Protein AF-D7FZ37-F1 (afdb_monomer)

pLDDT: mean 70.3, std 19.52, range [25.53, 95.44]

Foldseek 3Di:
DVVLVVLLVLLLVLLVVQLVVCVVPDDPDQPQFFLADVQFWDQDPVSCVVNVFDDDPPDPPTTGRDCVRQVPPRGQHFHDDNQADPDDPCQLNDQSNPPVDGRSNLLVVLLCCLVVLLCVLPQLLVVVLVPDPDVVRSVVVVVVVVVSCVSSVVSVVSLVSVLCSDANRRHSNWDWDAFQQQLAPLFTFGTWTDHDPCSSLCCLCPVGDVVSSVSNVSNVVSVVVVVVVSVLLSVLLCCLVVCQLPVDVVSVVDDPVRSVVSSVVSSVVSVVVVVVVPVPDPPPVQVVSLSSLLSLLQPSLLVVCVPPVVVQFALLLSNQLNVQLNVLLVCCVPVFDAQAGSVGRPGPNPTGTGGHFDAPDDPVDPDPPCRRDPSVVSPHDHDRHPPSVSSVVSNVVSNVSRRVLSVVCVVVVHHPPPPDDVVVRPPPDDPDPDDDPPCVVVPPPPPPPPDDPDDDD

Solvent-accessible surface area (backbone atoms only — not comparable to full-atom values): 25352 Å² total; per-residue (Å²): 111,72,67,60,53,52,44,33,55,52,13,51,50,27,44,50,52,41,48,52,48,52,65,72,68,48,65,89,64,68,80,72,76,47,68,15,43,92,59,27,45,45,40,45,72,67,60,19,61,74,63,62,35,38,76,35,91,87,43,92,93,42,28,16,43,33,54,93,83,30,65,91,82,48,68,34,76,13,51,53,45,74,52,50,63,102,71,56,90,56,37,83,78,29,55,56,60,40,40,84,44,84,47,37,33,58,39,54,52,42,43,49,48,33,58,59,55,10,53,72,65,37,58,50,60,52,51,54,47,70,70,35,95,39,73,67,57,30,52,53,49,49,55,52,47,52,54,50,49,52,55,51,49,54,47,50,51,52,53,49,53,51,29,39,60,54,40,24,47,61,4,91,65,30,46,67,44,69,80,32,67,24,70,71,74,79,39,41,9,47,28,23,52,53,82,56,93,53,38,63,59,48,40,32,66,70,76,36,61,65,68,47,18,52,35,33,52,54,16,51,52,31,45,52,53,57,50,52,54,39,53,49,49,39,54,16,45,42,50,23,64,58,39,43,27,66,70,39,92,74,21,76,74,58,48,70,70,57,42,51,49,44,25,62,58,42,38,55,60,54,51,52,53,49,52,53,54,59,73,74,49,87,64,59,71,57,56,53,51,55,54,28,32,36,38,28,13,11,44,42,50,42,56,52,34,65,72,79,34,58,92,66,50,37,61,66,9,38,50,44,8,29,51,55,3,27,49,45,30,60,47,40,66,74,70,45,53,63,53,45,46,71,88,50,66,82,22,88,60,69,32,57,34,39,66,36,81,60,43,93,42,66,86,91,52,98,65,61,68,71,55,31,32,52,70,89,74,61,88,74,73,75,88,57,61,48,65,52,54,41,67,55,50,14,33,52,46,9,44,52,45,16,50,53,44,14,49,50,28,62,76,67,75,43,77,84,67,78,90,54,64,67,76,77,60,45,83,90,64,84,82,62,96,83,62,73,87,66,66,79,83,52,78,83,77,68,80,76,84,78,76,77,90,72,82,91,127

Nearest PDB structures (foldseek):
  9bfj-assembly1_A  TM=6.818E-01  e=1.717E-05  Homo sapiens

Organism: Ectocarpus siliculosus (NCBI:txid2880)

Sequence (457 aa):
MVHNKLGASLGLLGLLTTSAWMLSNRSPDHPSPSIGFPGYLYPDDATCEAYEGVPAVYTEGACMYNEDVWGAGGVDNGAYPFGDKDVFNDGMMDIDAYNPFPNAILFNWATIFVLGFGNLAALDFQARCMAAKSPKIATMGNFIAAGLTFIVGITFSFMGGYTRLNYGPDSQFASFTVDTCSKFLDLPTCAAWEPDATAFLKLTTTQLPTFLGCWVLIGICAASMSTSDGAILAISTVLSHNIARKAIPGGDRFSDVKLLTIVRVSIIPVTLIACIVASTYNETGYLLIVAFDIVLAGCIAPLFAAIYFKKSVTPGGALAAVLFGSILRAILEFALPKDGLLAIPHGEFNFDYGPGEVGPLPTFIDAPASDHWDPDTCDMPRMEDWTGLDSLLSPVTSVVVMFLWSFIERKMDRTLWTCLPAHWLDPGYTLNKTSTLDVSKTSTIADDAHVAAVPLS

Radius of gyration: 28.64 Å; Cα contacts (8 Å, |Δi|>4): 581; chains: 1; bounding box: 71×67×78 Å

Mean predicted aligned error: 14.28 Å

Secondary structure (DSSP, 8-state):
-HHHHHHHHHHHHHHHHHHHHHHHSS-SSPPPPP-B-TTPBPSSHHHHHHTTPEEPSSSTT-EE--HHHHTTT--B---PPTT--S--TTGGG-TTTTTTSTTHHHHHHHHHHHHHHHGGG-HHHHHHHHTSSSHHHHHHHHHHHHHHHHHHHHHHHHHHHHHHHHHSTTSTT-EEEEEEEETTTTEEEEEEEE--TTHHHHIIIIIS-HHHHHHHHHHHHHHHHHHHHHHHHHHHHHIIIIIITTTSTTGGG--HHHHHHHHHHHHHHHHHHHHHHHHH-S-HHHHHHHHHHHHHHHHHHHHHHHHH-TTT--HHHHHHHHHHHHHHHHHHHHHS--SSBTTB--STTS-EES---BSSS-TTS---HHHHB-GGG---------TTHHHHHHHHHHHHHHHHHHHHHHHHTS-S--SS-HHHHS-SS---TT-S--GGGGTTTSSSSSS--PPP-

InterPro domains:
  IPR001734 Sodium/solute symporter [PF00474] (114-325)
  IPR001734 Sodium/solute symporter [PS50283] (128-339)
  IPR038377 Sodium/glucose symporter superfamily [G3DSA:1.20.1730.10] (71-425)
  IPR050277 Sodium:Solute Symporter [PTHR48086] (85-411)

Structure (mmCIF, N/CA/C/O backbone):
data_AF-D7FZ37-F1
#
_entry.id   AF-D7FZ37-F1
#
loop_
_atom_site.group_PDB
_atom_site.id
_atom_site.type_symbol
_atom_site.label_atom_id
_atom_site.label_alt_id
_atom_site.label_comp_id
_atom_site.label_asym_id
_atom_site.label_entity_id
_atom_site.label_seq_id
_atom_site.pdbx_PDB_ins_code
_atom_site.Cartn_x
_atom_site.Cartn_y
_atom_site.Cartn_z
_atom_site.occupancy
_atom_site.B_iso_or_equiv
_atom_site.auth_seq_id
_atom_site.auth_comp_id
_atom_site.auth_asym_id
_atom_site.auth_atom_id
_atom_site.pdbx_PDB_model_num
ATOM 1 N N . MET A 1 1 ? -4.549 22.591 10.368 1.00 37.06 1 MET A N 1
ATOM 2 C CA . MET A 1 1 ? -5.309 21.683 9.472 1.00 37.06 1 MET A CA 1
ATOM 3 C C . MET A 1 1 ? -5.749 22.339 8.157 1.00 37.06 1 MET A C 1
ATOM 5 O O . MET A 1 1 ? -5.620 21.693 7.131 1.00 37.06 1 MET A O 1
ATOM 9 N N . VAL A 1 2 ? -6.239 23.592 8.138 1.00 34.66 2 VAL A N 1
ATOM 10 C CA . VAL A 1 2 ? -6.654 24.275 6.884 1.00 34.66 2 VAL A CA 1
ATOM 11 C C . VAL A 1 2 ? -5.473 24.551 5.935 1.00 34.66 2 VAL A C 1
ATOM 13 O O . VAL A 1 2 ? -5.608 24.334 4.737 1.00 34.66 2 VAL A O 1
ATOM 16 N N . HIS A 1 3 ? -4.301 24.931 6.458 1.00 40.34 3 HIS A N 1
ATOM 17 C CA . HIS A 1 3 ? -3.091 25.145 5.645 1.00 40.34 3 HIS A CA 1
ATOM 18 C C . HIS A 1 3 ? -2.596 23.872 4.927 1.00 40.34 3 HIS A C 1
ATOM 20 O O . HIS A 1 3 ? -2.381 23.916 3.720 1.00 40.34 3 HIS A O 1
ATOM 26 N N . ASN A 1 4 ? -2.520 22.721 5.611 1.00 51.44 4 ASN A N 1
ATOM 27 C CA . ASN A 1 4 ? -2.083 21.462 4.976 1.00 51.44 4 ASN A CA 1
ATOM 28 C C . ASN A 1 4 ? -3.055 20.978 3.888 1.00 51.44 4 ASN A C 1
ATOM 30 O O . ASN A 1 4 ? -2.627 20.409 2.889 1.00 51.44 4 ASN A O 1
ATOM 34 N N . LYS A 1 5 ? -4.361 21.247 4.038 1.00 57.50 5 LYS A N 1
ATOM 35 C CA . LYS A 1 5 ? -5.362 20.884 3.023 1.00 57.50 5 LYS A CA 1
ATOM 36 C C . LYS A 1 5 ? -5.225 21.715 1.749 1.00 57.50 5 LYS A C 1
ATOM 38 O O . LYS A 1 5 ? -5.369 21.161 0.670 1.00 57.50 5 LYS A O 1
ATOM 43 N N . LEU A 1 6 ? -4.909 23.007 1.864 1.00 61.53 6 LEU A N 1
ATOM 44 C CA . LEU A 1 6 ? -4.639 23.849 0.697 1.00 61.53 6 LEU A CA 1
ATOM 45 C C . LEU A 1 6 ? -3.375 23.385 -0.043 1.00 61.53 6 LEU A C 1
ATOM 47 O O . LEU A 1 6 ? -3.396 23.292 -1.265 1.00 61.53 6 LEU A O 1
ATOM 51 N N . GLY A 1 7 ? -2.316 23.030 0.694 1.00 63.72 7 GLY A N 1
ATOM 52 C CA . GLY A 1 7 ? -1.081 22.486 0.119 1.00 63.72 7 GLY A CA 1
ATOM 53 C C . GLY A 1 7 ? -1.304 21.193 -0.668 1.00 63.72 7 GLY A C 1
ATOM 54 O O . GLY A 1 7 ? -0.832 21.081 -1.794 1.00 63.72 7 GLY A O 1
ATOM 55 N N . ALA A 1 8 ? -2.095 20.257 -0.134 1.00 66.44 8 ALA A N 1
ATOM 56 C CA . ALA A 1 8 ? -2.438 19.018 -0.836 1.00 66.44 8 ALA A CA 1
ATOM 57 C C . ALA A 1 8 ? -3.275 19.267 -2.106 1.00 66.44 8 ALA A C 1
ATOM 59 O O . ALA A 1 8 ? -2.996 18.686 -3.153 1.00 66.44 8 ALA A O 1
ATOM 60 N N . SER A 1 9 ? -4.259 20.173 -2.050 1.00 71.38 9 SER A N 1
ATOM 61 C CA . SER A 1 9 ? -5.060 20.554 -3.223 1.00 71.38 9 SER A CA 1
ATOM 62 C C . SER A 1 9 ? -4.218 21.221 -4.314 1.00 71.38 9 SER A C 1
ATOM 64 O O . SER A 1 9 ? -4.398 20.942 -5.496 1.00 71.38 9 SER A O 1
ATOM 66 N N . LEU A 1 10 ? -3.288 22.098 -3.923 1.00 79.62 10 LEU A N 1
ATOM 67 C CA . LEU A 1 10 ? -2.350 22.737 -4.846 1.00 79.62 10 LEU A CA 1
ATOM 68 C C . LEU A 1 10 ? -1.355 21.725 -5.423 1.00 79.62 10 LEU A C 1
ATOM 70 O O . LEU A 1 10 ? -1.022 21.824 -6.598 1.00 79.62 10 LEU A O 1
ATOM 74 N N . GLY A 1 11 ? -0.923 20.740 -4.634 1.00 81.69 11 GLY A N 1
ATOM 75 C CA . GLY A 1 11 ? -0.101 19.624 -5.103 1.00 81.69 11 GLY A CA 1
ATOM 76 C C . GLY A 1 11 ? -0.811 18.779 -6.160 1.00 81.69 11 GLY A C 1
ATOM 77 O O . GLY A 1 11 ? -0.232 18.499 -7.205 1.00 81.69 11 GLY A O 1
ATOM 78 N N . LEU A 1 12 ? -2.089 18.452 -5.942 1.00 80.94 12 LEU A N 1
ATOM 79 C CA . LEU A 1 12 ? -2.916 17.742 -6.925 1.00 80.94 12 LEU A CA 1
ATOM 80 C C . LEU A 1 12 ? -3.046 18.524 -8.236 1.00 80.94 12 LEU A C 1
ATOM 82 O O . LEU A 1 12 ? -2.919 17.949 -9.313 1.00 80.94 12 LEU A O 1
ATOM 86 N N . LEU A 1 13 ? -3.267 19.838 -8.158 1.00 86.44 13 LEU A N 1
ATOM 87 C CA . LEU A 1 13 ? -3.296 20.682 -9.352 1.00 86.44 13 LEU A CA 1
ATOM 88 C C . LEU A 1 13 ? -1.956 20.658 -10.092 1.00 86.44 13 LEU A C 1
ATOM 90 O O . LEU A 1 13 ? -1.964 20.553 -11.311 1.00 86.44 13 LEU A O 1
ATOM 94 N N . GLY A 1 14 ? -0.830 20.695 -9.376 1.00 85.31 14 GLY A N 1
ATOM 95 C CA . GLY A 1 14 ? 0.504 20.579 -9.971 1.00 85.31 14 GLY A CA 1
ATOM 96 C C . GLY A 1 14 ? 0.739 19.247 -10.674 1.00 85.31 14 GLY A C 1
ATOM 97 O O . GLY A 1 14 ? 1.294 19.209 -11.768 1.00 85.31 14 GLY A O 1
ATOM 98 N N . LEU A 1 15 ? 0.261 18.155 -10.084 1.00 83.94 15 LEU A N 1
ATOM 99 C CA . LEU A 1 15 ? 0.326 16.823 -10.680 1.00 83.94 15 LEU A CA 1
ATOM 100 C C . LEU A 1 15 ? -0.495 16.741 -11.979 1.00 83.94 15 LEU A C 1
ATOM 102 O O . LEU A 1 15 ? -0.019 16.238 -12.997 1.00 83.94 15 LEU A O 1
ATOM 106 N N . LEU A 1 16 ? -1.719 17.275 -11.950 1.00 87.00 16 LEU A N 1
ATOM 107 C CA . LEU A 1 16 ? -2.630 17.283 -13.095 1.00 87.00 16 LEU A CA 1
ATOM 108 C C . LEU A 1 16 ? -2.120 18.163 -14.231 1.00 87.00 16 LEU A C 1
ATOM 110 O O . LEU A 1 16 ? -2.147 17.743 -15.385 1.00 87.00 16 LEU A O 1
ATOM 114 N N . THR A 1 17 ? -1.643 19.369 -13.920 1.00 88.12 17 THR A N 1
ATOM 115 C CA . THR A 1 17 ? -1.084 20.278 -14.929 1.00 88.12 17 THR A CA 1
ATOM 116 C C . THR A 1 17 ? 0.169 19.694 -15.553 1.00 88.12 17 THR A C 1
ATOM 118 O O . THR A 1 17 ? 0.319 19.755 -16.769 1.00 88.12 17 THR A O 1
ATOM 121 N N . THR A 1 18 ? 1.030 19.076 -14.746 1.00 86.81 18 THR A N 1
ATOM 122 C CA . THR A 1 18 ? 2.240 18.419 -15.236 1.00 86.81 18 THR A CA 1
ATOM 123 C C . THR A 1 18 ? 1.900 17.241 -16.135 1.00 86.81 18 THR A C 1
ATOM 125 O O . THR A 1 18 ? 2.427 17.153 -17.235 1.00 86.81 18 THR A O 1
ATOM 128 N N . SER A 1 19 ? 0.964 16.383 -15.734 1.00 83.81 19 SER A N 1
ATOM 129 C CA . SER A 1 19 ? 0.569 15.234 -16.555 1.00 83.81 19 SER A CA 1
ATOM 130 C C . SER A 1 19 ? -0.120 15.659 -17.848 1.00 83.81 19 SER A C 1
ATOM 132 O O . SER A 1 19 ? 0.162 15.104 -18.904 1.00 83.81 19 SER A O 1
ATOM 134 N N . ALA A 1 20 ? -0.971 16.688 -17.802 1.00 85.38 20 ALA A N 1
ATOM 135 C CA . ALA A 1 20 ? -1.568 17.266 -19.002 1.00 85.38 20 ALA A CA 1
ATOM 136 C C . ALA A 1 20 ? -0.507 17.868 -19.936 1.00 85.38 20 ALA A C 1
ATOM 138 O O . ALA A 1 20 ? -0.582 17.666 -21.144 1.00 85.38 20 ALA A O 1
ATOM 139 N N . TRP A 1 21 ? 0.495 18.558 -19.380 1.00 87.06 21 TRP A N 1
ATOM 140 C CA . TRP A 1 21 ? 1.626 19.092 -20.139 1.00 87.06 21 TRP A CA 1
ATOM 141 C C . TRP A 1 21 ? 2.460 17.974 -20.776 1.00 87.06 21 TRP A C 1
ATOM 143 O O . TRP A 1 21 ? 2.804 18.058 -21.950 1.00 87.06 21 TRP A O 1
ATOM 153 N N . MET A 1 22 ? 2.736 16.898 -20.036 1.00 80.81 22 MET A N 1
ATOM 154 C CA . MET A 1 22 ? 3.457 15.730 -20.551 1.00 80.81 22 MET A CA 1
ATOM 155 C C . MET A 1 22 ? 2.685 15.061 -21.689 1.00 80.81 22 MET A C 1
ATOM 157 O O . MET A 1 22 ? 3.278 14.700 -22.697 1.00 80.81 22 MET A O 1
ATOM 161 N N . LEU A 1 23 ? 1.360 14.938 -21.558 1.00 77.38 23 LEU A N 1
ATOM 162 C CA . LEU A 1 23 ? 0.499 14.384 -22.604 1.00 77.38 23 LEU A CA 1
ATOM 163 C C . LEU A 1 23 ? 0.433 15.287 -23.843 1.00 77.38 23 LEU A C 1
ATOM 165 O O . LEU A 1 23 ? 0.421 14.772 -24.955 1.00 77.38 23 LEU A O 1
ATOM 169 N N . SER A 1 24 ? 0.405 16.615 -23.676 1.00 81.06 24 SER A N 1
ATOM 170 C CA . SER A 1 24 ? 0.354 17.555 -24.806 1.00 81.06 24 SER A CA 1
ATOM 171 C C . SER A 1 24 ? 1.687 17.716 -25.526 1.00 81.06 24 SER A C 1
ATOM 173 O O . SER A 1 24 ? 1.701 18.026 -26.714 1.00 81.06 24 SER A O 1
ATOM 175 N N . ASN A 1 25 ? 2.796 17.544 -24.806 1.00 76.62 25 ASN A N 1
ATOM 176 C CA . ASN A 1 25 ? 4.151 17.698 -25.331 1.00 76.62 25 ASN A CA 1
ATOM 177 C C . ASN A 1 25 ? 4.815 16.359 -25.665 1.00 76.62 25 ASN A C 1
ATOM 179 O O . ASN A 1 25 ? 6.000 16.334 -25.996 1.00 76.62 25 ASN A O 1
ATOM 183 N N . ARG A 1 26 ? 4.067 15.254 -25.596 1.00 64.88 26 ARG A N 1
ATOM 184 C CA . ARG A 1 26 ? 4.540 13.958 -26.070 1.00 64.88 26 ARG A CA 1
ATOM 185 C C . ARG A 1 26 ? 4.740 14.050 -27.582 1.00 64.88 26 ARG A C 1
ATOM 187 O O . ARG A 1 26 ? 3.821 14.445 -28.299 1.00 64.88 26 ARG A O 1
ATOM 194 N N . SER A 1 27 ? 5.930 13.685 -28.061 1.00 54.59 27 SER A N 1
ATOM 195 C CA . SER A 1 27 ? 6.103 13.378 -29.481 1.00 54.59 27 SER A CA 1
ATOM 196 C C . SER A 1 27 ? 5.068 12.304 -29.851 1.00 54.59 27 SER A C 1
ATOM 198 O O . SER A 1 27 ? 4.973 11.313 -29.125 1.00 54.59 27 SER A O 1
ATOM 200 N N . PRO A 1 28 ? 4.239 12.494 -30.893 1.00 49.75 28 PRO A N 1
ATOM 201 C CA . PRO A 1 28 ? 3.289 11.469 -31.330 1.00 49.75 28 PRO A CA 1
ATOM 202 C C . PRO A 1 28 ? 3.996 10.187 -31.785 1.00 49.75 28 PRO A C 1
ATOM 204 O O . PRO A 1 28 ? 3.383 9.123 -31.776 1.00 49.75 28 PRO A O 1
ATOM 207 N N . ASP A 1 29 ? 5.285 10.285 -32.106 1.00 43.09 29 ASP A N 1
ATOM 208 C CA . ASP A 1 29 ? 6.153 9.137 -32.287 1.00 43.09 29 ASP A CA 1
ATOM 209 C C . ASP A 1 29 ? 6.574 8.640 -30.903 1.00 43.09 29 ASP A C 1
ATOM 211 O O . ASP A 1 29 ? 7.251 9.343 -30.141 1.00 43.09 29 ASP A O 1
ATOM 215 N N . HIS A 1 30 ? 6.141 7.426 -30.567 1.00 49.34 30 HIS A N 1
ATOM 216 C CA . HIS A 1 30 ? 6.789 6.647 -29.523 1.00 49.34 30 HIS A CA 1
ATOM 217 C C . HIS A 1 30 ? 8.300 6.666 -29.811 1.00 49.34 30 HIS A C 1
ATOM 219 O O . HIS A 1 30 ? 8.661 6.580 -30.989 1.00 49.34 30 HIS A O 1
ATOM 225 N N . PRO A 1 31 ? 9.185 6.847 -28.807 1.00 51.38 31 PRO A N 1
ATOM 226 C CA . PRO A 1 31 ? 10.599 6.597 -29.054 1.00 51.38 31 PRO A CA 1
ATOM 227 C C . PRO A 1 31 ? 10.681 5.211 -29.683 1.00 51.38 31 PRO A C 1
ATOM 229 O O . PRO A 1 31 ? 10.068 4.276 -29.167 1.00 51.38 31 PRO A O 1
ATOM 232 N N . SER A 1 32 ? 11.304 5.131 -30.859 1.00 54.97 32 SER A N 1
ATOM 233 C CA . SER A 1 32 ? 11.412 3.866 -31.569 1.00 54.97 32 SER A CA 1
ATOM 234 C C . SER A 1 32 ? 12.020 2.840 -30.607 1.00 54.97 32 SER A C 1
ATOM 236 O O . SER A 1 32 ? 12.867 3.238 -29.796 1.00 54.97 32 SER A O 1
ATOM 238 N N . PRO A 1 33 ? 11.586 1.566 -30.639 1.00 56.91 33 PRO A N 1
ATOM 239 C CA . PRO A 1 33 ? 12.137 0.560 -29.740 1.00 56.91 33 PRO A CA 1
ATOM 240 C C . PRO A 1 33 ? 13.662 0.579 -29.830 1.00 56.91 33 PRO A C 1
ATOM 242 O O . PRO A 1 33 ? 14.186 0.894 -30.888 1.00 56.91 33 PRO A O 1
ATOM 245 N N . SER A 1 34 ? 14.384 0.306 -28.752 1.00 60.72 34 SER A N 1
ATOM 246 C CA . SER A 1 34 ? 15.843 0.280 -28.789 1.00 60.72 34 SER A CA 1
ATOM 247 C C . SER A 1 34 ? 16.349 -0.507 -30.004 1.00 60.72 34 SER A C 1
ATOM 249 O O . SER A 1 34 ? 15.933 -1.648 -30.224 1.00 60.72 34 SER A O 1
ATOM 251 N N . ILE A 1 35 ? 17.228 0.116 -30.790 1.00 68.25 35 ILE A N 1
ATOM 252 C CA . ILE A 1 35 ? 18.001 -0.552 -31.840 1.00 68.25 35 ILE A CA 1
ATOM 253 C C . ILE A 1 35 ? 18.740 -1.747 -31.222 1.00 68.25 35 ILE A C 1
ATOM 255 O O . ILE A 1 35 ? 18.753 -2.824 -31.816 1.00 68.25 35 ILE A O 1
ATOM 259 N N . GLY A 1 36 ? 19.256 -1.577 -30.001 1.00 64.44 36 GLY A N 1
ATOM 260 C CA . GLY A 1 36 ? 19.892 -2.595 -29.178 1.00 64.44 36 GLY A CA 1
ATOM 261 C C . GLY A 1 36 ? 21.415 -2.538 -29.252 1.00 64.44 36 GLY A C 1
ATOM 262 O O . GLY A 1 36 ? 22.020 -1.559 -29.697 1.00 64.44 36 GLY A O 1
ATOM 263 N N . PHE A 1 37 ? 22.050 -3.616 -28.806 1.00 65.19 37 PHE A N 1
ATOM 264 C CA . PHE A 1 37 ? 23.503 -3.775 -28.785 1.00 65.19 37 PHE A CA 1
ATOM 265 C C . PHE A 1 37 ? 23.909 -5.161 -29.316 1.00 65.19 37 PHE A C 1
ATOM 267 O O . PHE A 1 37 ? 23.057 -6.047 -29.405 1.00 65.19 37 PHE A O 1
ATOM 274 N N . PRO A 1 38 ? 25.188 -5.374 -29.683 1.00 63.66 38 PRO A N 1
ATOM 275 C CA . PRO A 1 38 ? 25.710 -6.685 -30.072 1.00 63.66 38 PRO A CA 1
ATOM 276 C C . PRO A 1 38 ? 25.242 -7.809 -29.138 1.00 63.66 38 PRO A C 1
ATOM 278 O O . PRO A 1 38 ? 25.444 -7.738 -27.927 1.00 63.66 38 PRO A O 1
ATOM 281 N N . GLY A 1 39 ? 24.576 -8.822 -29.695 1.00 58.75 39 GLY A N 1
ATOM 282 C CA . GLY A 1 39 ? 23.997 -9.928 -28.928 1.00 58.75 39 GLY A CA 1
ATOM 283 C C . GLY A 1 39 ? 22.621 -9.667 -28.302 1.00 58.75 39 GLY A C 1
ATOM 284 O O . GLY A 1 39 ? 22.141 -10.520 -27.573 1.00 58.75 39 GLY A O 1
ATOM 285 N N . TYR A 1 40 ? 21.945 -8.547 -28.560 1.00 60.41 40 TYR A N 1
ATOM 286 C CA . TYR A 1 40 ? 20.590 -8.284 -28.054 1.00 60.41 40 TYR A CA 1
ATOM 287 C C . TYR A 1 40 ? 19.508 -9.088 -28.807 1.00 60.41 40 TYR A C 1
ATOM 289 O O . TYR A 1 40 ? 19.554 -9.184 -30.032 1.00 60.41 40 TYR A O 1
ATOM 297 N N . LEU A 1 41 ? 18.518 -9.644 -28.094 1.00 62.31 41 LEU A N 1
ATOM 298 C CA . LEU A 1 41 ? 17.339 -10.312 -28.673 1.00 62.31 41 LEU A CA 1
ATOM 299 C C . LEU A 1 41 ? 16.156 -9.348 -28.735 1.00 62.31 41 LEU A C 1
ATOM 301 O O . LEU A 1 41 ? 15.784 -8.766 -27.719 1.00 62.31 41 LEU A O 1
ATOM 305 N N . TYR A 1 42 ? 15.517 -9.240 -29.896 1.00 61.81 42 TYR A N 1
ATOM 306 C CA . TYR A 1 42 ? 14.301 -8.452 -30.047 1.00 61.81 42 TYR A CA 1
ATOM 307 C C . TYR A 1 42 ? 13.105 -9.128 -29.347 1.00 61.81 42 TYR A C 1
ATOM 309 O O . TYR A 1 42 ? 12.975 -10.356 -29.393 1.00 61.81 42 TYR A O 1
ATOM 317 N N . PRO A 1 43 ? 12.219 -8.344 -28.704 1.00 53.81 43 PRO A N 1
ATOM 318 C CA . PRO A 1 43 ? 11.126 -8.863 -27.876 1.00 53.81 43 PRO A CA 1
ATOM 319 C C . PRO A 1 43 ? 9.945 -9.402 -28.692 1.00 53.81 43 PRO A C 1
ATOM 321 O O . PRO A 1 43 ? 9.144 -10.182 -28.172 1.00 53.81 43 PRO A O 1
ATOM 324 N N . ASP A 1 44 ? 9.822 -8.979 -29.950 1.00 60.91 44 ASP A N 1
ATOM 325 C CA . ASP A 1 44 ? 8.738 -9.337 -30.854 1.00 60.91 44 ASP A CA 1
ATOM 326 C C . ASP A 1 44 ? 9.166 -9.236 -32.330 1.00 60.91 44 ASP A C 1
ATOM 328 O O . ASP A 1 44 ? 10.134 -8.553 -32.685 1.00 60.91 44 ASP A O 1
ATOM 332 N N . ASP A 1 45 ? 8.408 -9.906 -33.199 1.00 69.44 45 ASP A N 1
ATOM 333 C CA . ASP A 1 45 ? 8.678 -9.967 -34.638 1.00 69.44 45 ASP A CA 1
ATOM 334 C C . ASP A 1 45 ? 8.583 -8.597 -35.331 1.00 69.44 45 ASP A C 1
ATOM 336 O O . ASP A 1 45 ? 9.291 -8.360 -36.309 1.00 69.44 45 ASP A O 1
ATOM 340 N N . ALA A 1 46 ? 7.743 -7.676 -34.841 1.00 70.06 46 ALA A N 1
ATOM 341 C CA . ALA A 1 46 ? 7.595 -6.357 -35.452 1.00 70.06 46 ALA A CA 1
ATOM 342 C C . ALA A 1 46 ? 8.816 -5.473 -35.166 1.00 70.06 46 ALA A C 1
ATOM 344 O O . ALA A 1 46 ? 9.273 -4.762 -36.061 1.00 70.06 46 ALA A O 1
ATOM 345 N N . THR A 1 47 ? 9.388 -5.557 -33.962 1.00 68.12 47 THR A N 1
ATOM 346 C CA . THR A 1 47 ? 10.655 -4.883 -33.635 1.00 68.12 47 THR A CA 1
ATOM 347 C C . THR A 1 47 ? 11.827 -5.484 -34.417 1.00 68.12 47 THR A C 1
ATOM 349 O O . THR A 1 47 ? 12.656 -4.746 -34.950 1.00 68.12 47 THR A O 1
ATOM 352 N N . CYS A 1 48 ? 11.862 -6.812 -34.560 1.00 72.81 48 CYS A N 1
ATOM 353 C CA . CYS A 1 48 ? 12.836 -7.497 -35.413 1.00 72.81 48 CYS A CA 1
ATOM 354 C C . CYS A 1 48 ? 12.773 -7.013 -36.871 1.00 72.81 48 CYS A C 1
ATOM 356 O O . CYS A 1 48 ? 13.803 -6.690 -37.461 1.00 72.81 48 CYS A O 1
ATOM 358 N N . GLU A 1 49 ? 11.575 -6.920 -37.452 1.00 80.94 49 GLU A N 1
ATOM 359 C CA . GLU A 1 49 ? 11.398 -6.444 -38.827 1.00 80.94 49 GLU A CA 1
ATOM 360 C C . GLU A 1 49 ? 11.769 -4.958 -38.967 1.00 80.94 49 GLU A C 1
ATOM 362 O O . GLU A 1 49 ? 12.403 -4.573 -39.949 1.00 80.94 49 GLU A O 1
ATOM 367 N N . ALA A 1 50 ? 11.439 -4.131 -37.969 1.00 78.75 50 ALA A N 1
ATOM 368 C CA . ALA A 1 50 ? 11.739 -2.699 -37.971 1.00 78.75 50 ALA A CA 1
ATOM 369 C C . ALA A 1 50 ? 13.246 -2.385 -37.997 1.00 78.75 50 ALA A C 1
ATOM 371 O O . ALA A 1 50 ? 13.639 -1.383 -38.598 1.00 78.75 50 ALA A O 1
ATOM 372 N N . TYR A 1 51 ? 14.076 -3.231 -37.378 1.00 77.38 51 TYR A N 1
ATOM 373 C CA . TYR A 1 51 ? 15.531 -3.047 -37.295 1.00 77.38 51 TYR A CA 1
ATOM 374 C C . TYR A 1 51 ? 16.347 -3.995 -38.171 1.00 77.38 51 TYR A C 1
ATOM 376 O O . TYR A 1 51 ? 17.569 -4.049 -38.030 1.00 77.38 51 TYR A O 1
ATOM 384 N N . GLU A 1 52 ? 15.697 -4.698 -39.103 1.00 83.75 52 GLU A N 1
ATOM 385 C CA . GLU A 1 52 ? 16.337 -5.692 -39.975 1.00 83.75 52 GLU A CA 1
ATOM 386 C C . GLU A 1 52 ? 17.107 -6.757 -39.174 1.00 83.75 52 GLU A C 1
ATOM 388 O O . GLU A 1 52 ? 18.209 -7.165 -39.548 1.00 83.75 52 GLU A O 1
ATOM 393 N N . GLY A 1 53 ? 16.540 -7.190 -38.046 1.00 76.31 53 GLY A N 1
ATOM 394 C CA . GLY A 1 53 ? 17.142 -8.179 -37.165 1.00 76.31 53 GLY A CA 1
ATOM 395 C C . GLY A 1 53 ? 17.381 -9.520 -37.862 1.00 76.31 53 GLY A C 1
ATOM 396 O O . GLY A 1 53 ? 16.671 -9.914 -38.791 1.00 76.31 53 GLY A O 1
ATOM 397 N N . VAL A 1 54 ? 18.408 -10.234 -37.411 1.00 80.94 54 VAL A N 1
ATOM 398 C CA . VAL A 1 54 ? 18.781 -11.546 -37.956 1.00 80.94 54 VAL A CA 1
ATOM 399 C C . VAL A 1 54 ? 18.254 -12.664 -37.057 1.00 80.94 54 VAL A C 1
ATOM 401 O O . VAL A 1 54 ? 18.117 -12.456 -35.853 1.00 80.94 54 VAL A O 1
ATOM 404 N N . PRO A 1 55 ? 17.940 -13.859 -37.589 1.00 75.69 55 PRO A N 1
ATOM 405 C CA . PRO A 1 55 ? 17.500 -14.979 -36.763 1.00 75.69 55 PRO A CA 1
ATOM 406 C C . PRO A 1 55 ? 18.478 -15.255 -35.620 1.00 75.69 55 PRO A C 1
ATOM 408 O O . PRO A 1 55 ? 19.693 -15.296 -35.825 1.00 75.69 55 PRO A O 1
ATOM 411 N N . ALA A 1 56 ? 17.943 -15.450 -34.417 1.00 64.12 56 ALA A N 1
ATOM 412 C CA . ALA A 1 56 ? 18.752 -15.740 -33.252 1.00 64.12 56 ALA A CA 1
ATOM 413 C C . ALA A 1 56 ? 19.463 -17.094 -33.411 1.00 64.12 56 ALA A C 1
ATOM 415 O O . ALA A 1 56 ? 18.853 -18.092 -33.786 1.00 64.12 56 ALA A O 1
ATOM 416 N N . VAL A 1 57 ? 20.757 -17.136 -33.091 1.00 56.75 57 VAL A N 1
ATOM 417 C CA . VAL A 1 57 ? 21.604 -18.331 -33.221 1.00 56.75 57 VAL A CA 1
ATOM 418 C C . VAL A 1 57 ? 21.280 -19.353 -32.125 1.00 56.75 57 VAL A C 1
ATOM 420 O O . VAL A 1 57 ? 21.340 -20.554 -32.371 1.00 56.75 57 VAL A O 1
ATOM 423 N N . TYR A 1 58 ? 20.889 -18.884 -30.934 1.00 50.66 58 TYR A N 1
ATOM 424 C CA . TYR A 1 58 ? 20.738 -19.720 -29.735 1.00 50.66 58 TYR A CA 1
ATOM 425 C C . TYR A 1 58 ? 19.289 -19.912 -29.259 1.00 50.66 58 TYR A C 1
ATOM 427 O O . TYR A 1 58 ? 19.037 -20.786 -28.433 1.00 50.66 58 TYR A O 1
ATOM 435 N N . THR A 1 59 ? 18.331 -19.148 -29.795 1.00 51.16 59 THR A N 1
ATOM 436 C CA . THR A 1 59 ? 16.919 -19.194 -29.378 1.00 51.16 59 THR A CA 1
ATOM 437 C C . THR A 1 59 ? 16.032 -19.426 -30.596 1.00 51.16 59 THR A C 1
ATOM 439 O O . THR A 1 59 ? 15.846 -18.536 -31.425 1.00 51.16 59 THR A O 1
ATOM 442 N N . GLU A 1 60 ? 15.487 -20.637 -30.722 1.00 54.69 60 GLU A N 1
ATOM 443 C CA . GLU A 1 60 ? 14.667 -21.025 -31.873 1.00 54.69 60 GLU A CA 1
ATOM 444 C C . GLU A 1 60 ? 13.396 -20.162 -31.956 1.00 54.69 60 GLU A C 1
ATOM 446 O O . GLU A 1 60 ? 12.603 -20.103 -31.017 1.00 54.69 60 GLU A O 1
ATOM 451 N N . GLY A 1 61 ? 13.210 -19.476 -33.088 1.00 62.19 61 GLY A N 1
ATOM 452 C CA . GLY A 1 61 ? 12.066 -18.589 -33.323 1.00 62.19 61 GLY A CA 1
ATOM 453 C C . GLY A 1 61 ? 12.228 -17.156 -32.809 1.00 62.19 61 GLY A C 1
ATOM 454 O O . GLY A 1 61 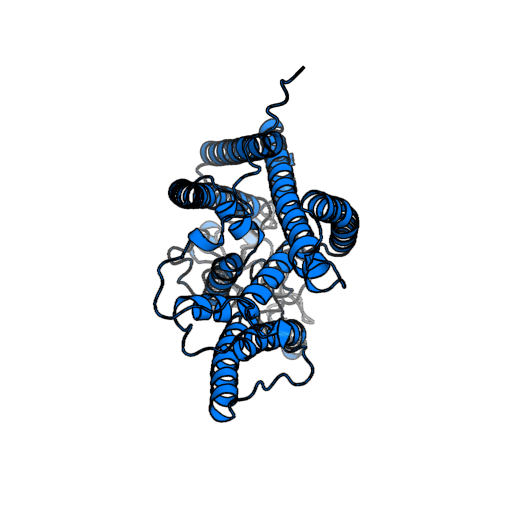? 11.292 -16.379 -32.958 1.00 62.19 61 GLY A O 1
ATOM 455 N N . ALA A 1 62 ? 13.382 -16.789 -32.244 1.00 62.25 62 ALA A N 1
ATOM 456 C CA . ALA A 1 62 ? 13.684 -15.409 -31.868 1.00 62.25 62 ALA A CA 1
ATOM 457 C C . ALA A 1 62 ? 14.574 -14.714 -32.911 1.00 62.25 62 ALA A C 1
ATOM 459 O O . ALA A 1 62 ? 15.175 -15.347 -33.783 1.00 62.25 62 ALA A O 1
ATOM 460 N N . CYS A 1 63 ? 14.675 -13.396 -32.800 1.00 68.94 63 CYS A N 1
ATOM 461 C CA . CYS A 1 63 ? 15.446 -12.539 -33.689 1.00 68.94 63 CYS A CA 1
ATOM 462 C C . CYS A 1 63 ? 16.386 -11.649 -32.870 1.00 68.94 63 CYS A C 1
ATOM 464 O O . CYS A 1 63 ? 16.044 -11.271 -31.753 1.00 68.94 63 CYS A O 1
ATOM 466 N N . MET A 1 64 ? 17.570 -11.340 -33.392 1.00 70.06 64 MET A N 1
ATOM 467 C CA . MET A 1 64 ? 18.632 -10.617 -32.694 1.00 70.06 64 MET A CA 1
ATOM 468 C C . MET A 1 64 ? 19.126 -9.385 -33.465 1.00 70.06 64 MET A C 1
ATOM 470 O O . MET A 1 64 ? 18.886 -9.246 -34.668 1.00 70.06 64 MET A O 1
ATOM 474 N N . TYR A 1 65 ? 19.858 -8.523 -32.759 1.00 70.44 65 TYR A N 1
ATOM 475 C CA . TYR A 1 65 ? 20.528 -7.336 -33.281 1.00 70.44 65 TYR A CA 1
ATOM 476 C C . TYR A 1 65 ? 21.394 -7.644 -34.506 1.00 70.44 65 TYR A C 1
ATOM 478 O O . TYR A 1 65 ? 22.200 -8.575 -34.507 1.00 70.44 65 TYR A O 1
ATOM 486 N N . ASN A 1 66 ? 21.245 -6.828 -35.549 1.00 79.00 66 ASN A N 1
ATOM 487 C CA . ASN A 1 66 ? 21.997 -6.975 -36.787 1.00 79.00 66 ASN A CA 1
ATOM 488 C C . ASN A 1 66 ? 23.290 -6.141 -36.752 1.00 79.00 66 ASN A C 1
ATOM 490 O O . ASN A 1 66 ? 23.292 -4.940 -37.041 1.00 79.00 66 ASN A O 1
ATOM 494 N N . GLU A 1 67 ? 24.402 -6.798 -36.417 1.00 74.31 67 GLU A N 1
ATOM 495 C CA . GLU A 1 67 ? 25.726 -6.166 -36.351 1.00 74.31 67 GLU A CA 1
ATOM 496 C C . GLU A 1 67 ? 26.215 -5.628 -37.701 1.00 74.31 67 GLU A C 1
ATOM 498 O O . GLU A 1 67 ? 26.872 -4.585 -37.736 1.00 74.31 67 GLU A O 1
ATOM 503 N N . ASP A 1 68 ? 25.855 -6.275 -38.812 1.00 76.25 68 ASP A N 1
ATOM 504 C CA . ASP A 1 68 ? 26.279 -5.865 -40.155 1.00 76.25 68 ASP A CA 1
ATOM 505 C C . ASP A 1 68 ? 25.633 -4.537 -40.585 1.00 76.25 68 ASP A C 1
ATOM 507 O O . ASP A 1 68 ? 26.235 -3.758 -41.331 1.00 76.25 68 ASP A O 1
ATOM 511 N N . VAL A 1 69 ? 24.416 -4.264 -40.103 1.00 78.38 69 VAL A N 1
ATOM 512 C CA . VAL A 1 69 ? 23.654 -3.046 -40.422 1.00 78.38 69 VAL A CA 1
ATOM 513 C C . VAL A 1 69 ? 23.956 -1.920 -39.429 1.00 78.38 69 VAL A C 1
ATOM 515 O O . VAL A 1 69 ? 24.169 -0.777 -39.842 1.00 78.38 69 VAL A O 1
ATOM 518 N N . TRP A 1 70 ? 24.026 -2.225 -38.130 1.00 74.81 70 TRP A N 1
ATOM 519 C CA . TRP A 1 70 ? 24.058 -1.207 -37.070 1.00 74.81 70 TRP A CA 1
ATOM 520 C C . TRP A 1 70 ? 25.410 -1.082 -36.336 1.00 74.81 70 TRP A C 1
ATOM 522 O O . TRP A 1 70 ? 25.658 -0.083 -35.652 1.00 74.81 70 TRP A O 1
ATOM 532 N N . GLY A 1 71 ? 26.348 -2.018 -36.526 1.00 64.19 71 GLY A N 1
ATOM 533 C CA . GLY A 1 71 ? 27.601 -2.125 -35.759 1.00 64.19 71 GLY A CA 1
ATOM 534 C C . GLY A 1 71 ? 28.594 -0.958 -35.879 1.00 64.19 71 GLY A C 1
ATOM 535 O O . GLY A 1 71 ? 29.453 -0.795 -35.015 1.00 64.19 71 GLY A O 1
ATOM 536 N N . ALA A 1 72 ? 28.485 -0.102 -36.901 1.00 55.97 72 ALA A N 1
ATOM 537 C CA . ALA A 1 72 ? 29.402 1.028 -37.104 1.00 55.97 72 ALA A CA 1
ATOM 538 C C . ALA A 1 72 ? 28.953 2.350 -36.441 1.00 55.97 72 ALA A C 1
ATOM 540 O O . ALA A 1 72 ? 29.722 3.314 -36.438 1.00 55.97 72 ALA A O 1
ATOM 541 N N . GLY A 1 73 ? 27.737 2.429 -35.882 1.00 59.25 73 GLY A N 1
ATOM 542 C CA . GLY A 1 73 ? 27.260 3.672 -35.258 1.00 59.25 73 GLY A CA 1
ATOM 543 C C . GLY A 1 73 ? 25.829 3.703 -34.715 1.00 59.25 73 GLY A C 1
ATOM 544 O O . GLY A 1 73 ? 25.347 4.797 -34.433 1.00 59.25 73 GLY A O 1
ATOM 545 N N . GLY A 1 74 ? 25.145 2.565 -34.586 1.00 60.47 74 GLY A N 1
ATOM 546 C CA . GLY A 1 74 ? 23.724 2.495 -34.234 1.00 60.47 74 GLY A CA 1
ATOM 547 C C . GLY A 1 74 ? 23.425 1.627 -33.019 1.00 60.47 74 GLY A C 1
ATOM 548 O O . GLY A 1 74 ? 22.516 0.818 -33.079 1.00 60.47 74 GLY A O 1
ATOM 549 N N . VAL A 1 75 ? 24.187 1.784 -31.937 1.00 59.72 75 VAL A N 1
ATOM 550 C CA . VAL A 1 75 ? 23.840 1.183 -30.644 1.00 59.72 75 VAL A CA 1
ATOM 551 C C . VAL A 1 75 ? 23.141 2.213 -29.771 1.00 59.72 75 VAL A C 1
ATOM 553 O O . VAL A 1 75 ? 23.678 3.295 -29.514 1.00 59.72 75 VAL A O 1
ATOM 556 N N . ASP A 1 76 ? 21.952 1.875 -29.296 1.00 57.72 76 ASP A N 1
ATOM 557 C CA . ASP A 1 76 ? 21.370 2.477 -28.110 1.00 57.72 76 ASP A CA 1
ATOM 558 C C . ASP A 1 76 ? 21.337 1.382 -27.043 1.00 57.72 76 ASP A C 1
ATOM 560 O O . ASP A 1 76 ? 20.866 0.273 -27.256 1.00 57.72 76 ASP A O 1
ATOM 564 N N . ASN A 1 77 ? 21.951 1.639 -25.893 1.00 53.12 77 ASN A N 1
ATOM 565 C CA . ASN A 1 77 ? 22.042 0.648 -24.824 1.00 53.12 77 ASN A CA 1
ATOM 566 C C . ASN A 1 77 ? 20.688 0.495 -24.110 1.00 53.12 77 ASN A C 1
ATOM 568 O O . ASN A 1 77 ? 20.666 0.548 -22.891 1.00 53.12 77 ASN A O 1
ATOM 572 N N . GLY A 1 78 ? 19.570 0.428 -24.829 1.00 48.94 78 GLY A N 1
ATOM 573 C CA . GLY A 1 78 ? 18.274 0.029 -24.301 1.00 48.94 78 GLY A CA 1
ATOM 574 C C . GLY A 1 78 ? 18.043 -1.454 -24.586 1.00 48.94 78 GLY A C 1
ATOM 575 O O . GLY A 1 78 ? 18.661 -2.052 -25.469 1.00 48.94 78 GLY A O 1
ATOM 576 N N . ALA A 1 79 ? 17.181 -2.081 -23.799 1.00 48.38 79 ALA A N 1
ATOM 577 C CA . ALA A 1 79 ? 16.882 -3.497 -23.936 1.00 48.38 79 ALA A CA 1
ATOM 578 C C . ALA A 1 79 ? 15.444 -3.767 -23.506 1.00 48.38 79 ALA A C 1
ATOM 580 O O . ALA A 1 79 ? 15.015 -3.264 -22.476 1.00 48.38 79 ALA A O 1
ATOM 581 N N . TYR A 1 80 ? 14.729 -4.605 -24.246 1.00 45.47 80 TYR A N 1
ATOM 582 C CA . TYR A 1 80 ? 13.433 -5.142 -23.849 1.00 45.47 80 TYR A CA 1
ATOM 583 C C . TYR A 1 80 ? 13.642 -6.570 -23.337 1.00 45.47 80 TYR A C 1
ATOM 585 O O . TYR A 1 80 ? 14.319 -7.363 -24.003 1.00 45.47 80 TYR A O 1
ATOM 593 N N . PRO A 1 81 ? 13.069 -6.949 -22.183 1.00 44.09 81 PRO A N 1
ATOM 594 C CA . PRO A 1 81 ? 12.947 -8.355 -21.839 1.00 44.09 81 PRO A CA 1
ATOM 595 C C . PRO A 1 81 ? 12.128 -9.046 -22.933 1.00 44.09 81 PRO A C 1
ATOM 597 O O . PRO A 1 81 ? 11.152 -8.483 -23.435 1.00 44.09 81 PRO A O 1
ATOM 600 N N . PHE A 1 82 ? 12.495 -10.272 -23.305 1.00 39.38 82 PHE A N 1
ATOM 601 C CA . PHE A 1 82 ? 11.698 -11.046 -24.253 1.00 39.38 82 PHE A CA 1
ATOM 602 C C . PHE A 1 82 ? 10.254 -11.169 -23.737 1.00 39.38 82 PHE A C 1
ATOM 604 O O . PHE A 1 82 ? 10.028 -11.760 -22.683 1.00 39.38 82 PHE A O 1
ATOM 611 N N . GLY A 1 83 ? 9.290 -10.602 -24.472 1.00 42.94 83 GLY A N 1
ATOM 612 C CA . GLY A 1 83 ? 7.871 -10.567 -24.107 1.00 42.94 83 GLY A CA 1
ATOM 613 C C . GLY A 1 83 ? 7.368 -9.300 -23.398 1.00 42.94 83 GLY A C 1
ATOM 614 O O . GLY A 1 83 ? 6.180 -9.255 -23.072 1.00 42.94 83 GLY A O 1
ATOM 615 N N . ASP A 1 84 ? 8.198 -8.276 -23.193 1.00 39.78 84 ASP A N 1
ATOM 616 C CA . ASP A 1 84 ? 7.730 -6.947 -22.776 1.00 39.78 84 ASP A CA 1
ATOM 617 C C . ASP A 1 84 ? 7.113 -6.216 -23.983 1.00 39.78 84 ASP A C 1
ATOM 619 O O . ASP A 1 84 ? 7.699 -6.170 -25.065 1.00 39.78 84 ASP A O 1
ATOM 623 N N . LYS A 1 85 ? 5.882 -5.715 -23.836 1.00 41.97 85 LYS A N 1
ATOM 624 C CA . LYS A 1 85 ? 5.103 -5.090 -24.920 1.00 41.97 85 LYS A CA 1
ATOM 625 C C . LYS A 1 85 ? 4.728 -3.666 -24.535 1.00 41.97 85 LYS A C 1
ATOM 627 O O . LYS A 1 85 ? 4.261 -3.430 -23.423 1.00 41.97 85 LYS A O 1
ATOM 632 N N . ASP A 1 86 ? 4.782 -2.748 -25.502 1.00 40.41 86 ASP A N 1
ATOM 633 C CA . ASP A 1 86 ? 4.412 -1.333 -25.327 1.00 40.41 86 ASP A CA 1
ATOM 634 C C . ASP A 1 86 ? 3.027 -1.121 -24.689 1.00 40.41 86 ASP A C 1
ATOM 636 O O . ASP A 1 86 ? 2.816 -0.186 -23.910 1.00 40.41 86 ASP A O 1
ATOM 640 N N . VAL A 1 87 ? 2.054 -1.970 -25.044 1.00 44.41 87 VAL A N 1
ATOM 641 C CA . VAL A 1 87 ? 0.691 -1.953 -24.501 1.00 44.41 87 VAL A CA 1
ATOM 642 C C . VAL A 1 87 ? 0.146 -3.379 -24.418 1.00 44.41 87 VAL A C 1
ATOM 644 O O . VAL A 1 87 ? -0.128 -4.019 -25.434 1.00 44.41 87 VAL A O 1
ATOM 647 N N . PHE A 1 88 ? -0.106 -3.856 -23.199 1.00 50.28 88 PHE A N 1
ATOM 648 C CA . PHE A 1 88 ? -0.837 -5.103 -22.977 1.00 50.28 88 PHE A CA 1
ATOM 649 C C . PHE A 1 88 ? -2.345 -4.851 -23.069 1.00 50.28 88 PHE A C 1
ATOM 651 O O . PHE A 1 88 ? -2.960 -4.347 -22.128 1.00 50.28 88 PHE A O 1
ATOM 658 N N . ASN A 1 89 ? -2.952 -5.216 -24.204 1.00 47.22 89 ASN A N 1
ATOM 659 C CA . ASN A 1 89 ? -4.398 -5.069 -24.431 1.00 47.22 89 ASN A CA 1
ATOM 660 C C . ASN A 1 89 ? -5.251 -5.800 -23.375 1.00 47.22 89 ASN A C 1
ATOM 662 O O . ASN A 1 89 ? -6.322 -5.308 -23.025 1.00 47.22 89 ASN A O 1
ATOM 666 N N . ASP A 1 90 ? -4.750 -6.913 -22.829 1.00 52.91 90 ASP A N 1
ATOM 667 C CA . ASP A 1 90 ? -5.416 -7.707 -21.788 1.00 52.91 90 ASP A CA 1
ATOM 668 C C . ASP A 1 90 ? -4.842 -7.488 -20.371 1.00 52.91 90 ASP A C 1
ATOM 670 O O . ASP A 1 90 ? -5.339 -8.076 -19.412 1.00 52.91 90 ASP A O 1
ATOM 674 N N . GLY A 1 91 ? -3.870 -6.575 -20.218 1.00 59.16 91 GLY A N 1
ATOM 675 C CA . GLY A 1 91 ? -3.296 -6.061 -18.963 1.00 59.16 91 GLY A CA 1
ATOM 676 C C . GLY A 1 91 ? -3.506 -6.923 -17.709 1.00 59.16 91 GLY A C 1
ATOM 677 O O . GLY A 1 91 ? -2.886 -7.961 -17.535 1.00 59.16 91 GLY A O 1
ATOM 678 N N . MET A 1 92 ? -4.408 -6.500 -16.813 1.00 54.25 92 MET A N 1
ATOM 679 C CA . MET A 1 92 ? -4.668 -7.158 -15.515 1.00 54.25 92 MET A CA 1
ATOM 680 C C . MET A 1 92 ? -5.208 -8.602 -15.584 1.00 54.25 92 MET A C 1
ATOM 682 O O . MET A 1 92 ? -5.374 -9.234 -14.536 1.00 54.25 92 MET A O 1
ATOM 686 N N . MET A 1 93 ? -5.555 -9.088 -16.774 1.00 56.19 93 MET A N 1
ATOM 687 C CA . MET A 1 93 ? -6.153 -10.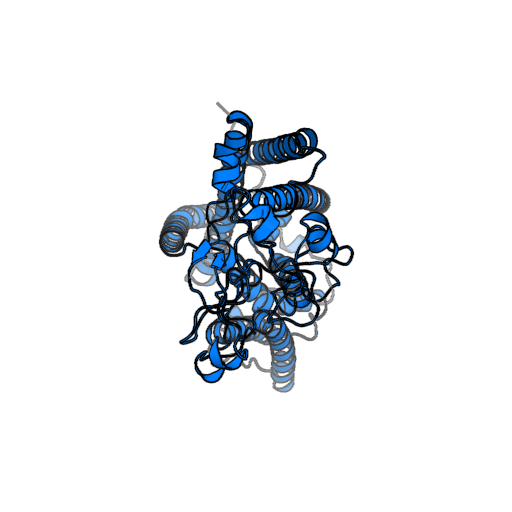403 -17.020 1.00 56.19 93 MET A CA 1
ATOM 688 C C . MET A 1 93 ? -5.220 -11.329 -17.806 1.00 56.19 93 MET A C 1
ATOM 690 O O . MET A 1 93 ? -5.561 -12.497 -17.989 1.00 56.19 93 MET A O 1
ATOM 694 N N . ASP A 1 94 ? -4.063 -10.827 -18.236 1.00 51.41 94 ASP A N 1
ATOM 695 C CA . ASP A 1 94 ? -3.032 -11.583 -18.935 1.00 51.41 94 ASP A CA 1
ATOM 696 C C . ASP A 1 94 ? -1.929 -11.989 -17.944 1.00 51.41 94 ASP A C 1
ATOM 698 O O . ASP A 1 94 ? -1.443 -11.187 -17.141 1.00 51.41 94 ASP A O 1
ATOM 702 N N . ILE A 1 95 ? -1.604 -13.283 -17.943 1.00 49.66 95 ILE A N 1
ATOM 703 C CA . ILE A 1 95 ? -0.635 -13.881 -17.022 1.00 49.66 95 ILE A CA 1
ATOM 704 C C . ILE A 1 95 ? 0.792 -13.418 -17.336 1.00 49.66 95 ILE A C 1
ATOM 706 O O . ILE A 1 95 ? 1.614 -13.373 -16.420 1.00 49.66 95 ILE A O 1
ATOM 710 N N . ASP A 1 96 ? 1.013 -12.981 -18.580 1.00 44.53 96 ASP A N 1
ATOM 711 C CA . ASP A 1 96 ? 2.290 -12.537 -19.131 1.00 44.53 96 ASP A CA 1
ATOM 712 C C . ASP A 1 96 ? 2.371 -11.006 -19.276 1.00 44.53 96 ASP A C 1
ATOM 714 O O . ASP A 1 96 ? 3.376 -10.496 -19.767 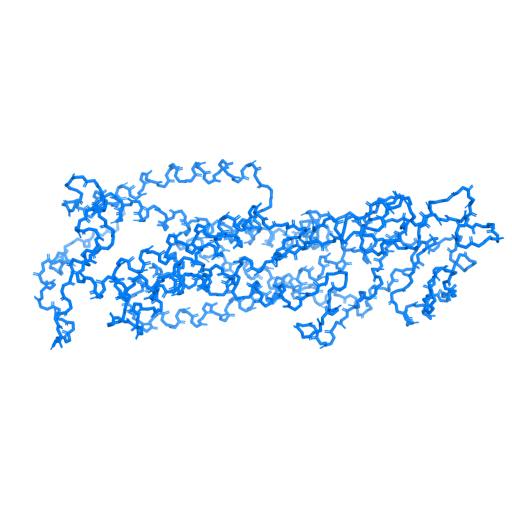1.00 44.53 96 ASP A O 1
ATOM 718 N N . ALA A 1 97 ? 1.367 -10.241 -18.806 1.00 42.44 97 ALA A N 1
ATOM 719 C CA . ALA A 1 97 ? 1.306 -8.765 -18.912 1.00 42.44 97 ALA A CA 1
ATOM 720 C C . ALA A 1 97 ? 2.449 -7.994 -18.231 1.00 42.44 97 ALA A C 1
ATOM 722 O O . ALA A 1 97 ? 2.464 -6.765 -18.177 1.00 42.44 97 ALA A O 1
ATOM 723 N N . TYR A 1 98 ? 3.353 -8.738 -17.626 1.00 48.19 98 TYR A N 1
ATOM 724 C CA . TYR A 1 98 ? 4.401 -8.293 -16.744 1.00 48.19 98 TYR A CA 1
ATOM 725 C C . TYR A 1 98 ? 5.573 -9.276 -16.868 1.00 48.19 98 TYR A C 1
ATOM 727 O O . TYR A 1 98 ? 6.269 -9.500 -15.903 1.00 48.19 98 TYR A O 1
ATOM 735 N N . ASN A 1 99 ? 5.807 -9.907 -18.020 1.00 38.00 99 ASN A N 1
ATOM 736 C CA . ASN A 1 99 ? 7.010 -10.720 -18.240 1.00 38.00 99 ASN A CA 1
ATOM 737 C C . ASN A 1 99 ? 8.279 -9.877 -17.926 1.00 38.00 99 ASN A C 1
ATOM 739 O O . ASN A 1 99 ? 8.345 -8.735 -18.389 1.00 38.00 99 ASN A O 1
ATOM 743 N N . PRO A 1 100 ? 9.245 -10.355 -17.108 1.00 39.44 100 PRO A N 1
ATOM 744 C CA . PRO A 1 100 ? 9.429 -11.716 -16.586 1.00 39.44 100 PRO A CA 1
ATOM 745 C C . PRO A 1 100 ? 8.812 -12.049 -15.227 1.00 39.44 100 PRO A C 1
ATOM 747 O O . PRO A 1 100 ? 9.136 -13.088 -14.679 1.00 39.44 100 PRO A O 1
ATOM 750 N N . PHE A 1 101 ? 7.879 -11.266 -14.689 1.00 45.16 101 PHE A N 1
ATOM 751 C CA . PHE A 1 101 ? 7.150 -11.570 -13.451 1.00 45.16 101 PHE A CA 1
ATOM 752 C C . PHE A 1 101 ? 6.157 -12.747 -13.653 1.00 45.16 101 PHE A C 1
ATOM 754 O O . PHE A 1 101 ? 5.048 -12.527 -14.160 1.00 45.16 101 PHE A O 1
ATOM 761 N N . PRO A 1 102 ? 6.460 -13.997 -13.228 1.00 38.62 102 PRO A N 1
ATOM 762 C CA . PRO A 1 102 ? 5.471 -15.068 -13.277 1.00 38.62 102 PRO A CA 1
ATOM 763 C C . PRO A 1 102 ? 4.299 -14.708 -12.352 1.00 38.62 102 PRO A C 1
ATOM 765 O O . PRO A 1 102 ? 4.488 -14.440 -11.169 1.00 38.62 102 PRO A O 1
ATOM 768 N N . ASN A 1 103 ? 3.066 -14.736 -12.865 1.00 48.41 103 ASN A N 1
ATOM 769 C CA . ASN A 1 103 ? 1.827 -14.435 -12.123 1.00 48.41 103 ASN A CA 1
ATOM 770 C C . ASN A 1 103 ? 1.572 -12.955 -11.785 1.00 48.41 103 ASN A C 1
ATOM 772 O O . ASN A 1 103 ? 0.999 -12.641 -10.736 1.00 48.41 103 ASN A O 1
ATOM 776 N N . ALA A 1 104 ? 1.873 -12.058 -12.720 1.00 51.06 104 ALA A N 1
ATOM 777 C CA . ALA A 1 104 ? 1.362 -10.684 -12.814 1.00 51.06 104 ALA A CA 1
ATOM 778 C C . ALA A 1 104 ? -0.039 -10.458 -12.200 1.00 51.06 104 ALA A C 1
ATOM 780 O O . ALA A 1 104 ? -0.274 -9.553 -11.394 1.00 51.06 104 ALA A O 1
ATOM 781 N N . ILE A 1 105 ? -0.983 -11.327 -12.574 1.00 56.59 105 ILE A N 1
ATOM 782 C CA . ILE A 1 105 ? -2.380 -11.306 -12.134 1.00 56.59 105 ILE A CA 1
ATOM 783 C C . ILE A 1 105 ? -2.480 -11.488 -10.616 1.00 56.59 105 ILE A C 1
ATOM 785 O O . ILE A 1 105 ? -3.183 -10.724 -9.953 1.00 56.59 105 ILE A O 1
ATOM 789 N N . LEU A 1 106 ? -1.785 -12.476 -10.046 1.00 61.03 106 LEU A N 1
ATOM 790 C CA . LEU A 1 106 ? -1.864 -12.762 -8.615 1.00 61.03 106 LEU A CA 1
ATOM 791 C C . LEU A 1 106 ? -1.357 -11.572 -7.800 1.00 61.03 106 LEU A C 1
ATOM 793 O O . LEU A 1 106 ? -2.040 -11.163 -6.865 1.00 61.03 106 LEU A O 1
ATOM 797 N N . PHE A 1 107 ? -0.230 -10.975 -8.190 1.00 61.56 107 PHE A N 1
ATOM 798 C CA . PHE A 1 107 ? 0.334 -9.803 -7.516 1.00 61.56 107 PHE A CA 1
ATOM 799 C C . PHE A 1 107 ? -0.584 -8.583 -7.596 1.00 61.56 107 PHE A C 1
ATOM 801 O O . PHE A 1 107 ? -0.861 -7.951 -6.575 1.00 61.56 107 PHE A O 1
ATOM 808 N N . ASN A 1 108 ? -1.136 -8.293 -8.776 1.00 64.44 108 ASN A N 1
ATOM 809 C CA . ASN A 1 108 ? -2.077 -7.188 -8.961 1.00 64.44 108 ASN A CA 1
ATOM 810 C C . ASN A 1 108 ? -3.314 -7.336 -8.070 1.00 64.44 108 ASN A C 1
ATOM 812 O O . ASN A 1 108 ? -3.695 -6.411 -7.345 1.00 64.44 108 ASN A O 1
ATOM 816 N N . TRP A 1 109 ? -3.942 -8.511 -8.098 1.00 68.12 109 TRP A N 1
ATOM 817 C CA . TRP A 1 109 ? -5.155 -8.765 -7.327 1.00 68.12 109 TRP A CA 1
ATOM 818 C C . TRP A 1 109 ? -4.878 -8.884 -5.829 1.00 68.12 109 TRP A C 1
ATOM 820 O O . TRP A 1 109 ? -5.672 -8.370 -5.038 1.00 68.12 109 TRP A O 1
ATOM 830 N N . ALA A 1 110 ? -3.754 -9.484 -5.427 1.00 68.94 110 ALA A N 1
ATOM 831 C CA . ALA A 1 110 ? -3.325 -9.536 -4.033 1.00 68.94 110 ALA A CA 1
ATOM 832 C C . ALA A 1 110 ? -3.085 -8.125 -3.488 1.00 68.94 110 ALA A C 1
ATOM 834 O O . ALA A 1 110 ? -3.631 -7.786 -2.443 1.00 68.94 110 ALA A O 1
ATOM 835 N N . THR A 1 111 ? -2.384 -7.259 -4.220 1.00 68.94 111 THR A N 1
ATOM 836 C CA . THR A 1 111 ? -2.135 -5.870 -3.804 1.00 68.94 111 THR A CA 1
ATOM 837 C C . THR A 1 111 ? -3.419 -5.052 -3.714 1.00 68.94 111 THR A C 1
ATOM 839 O O . THR A 1 111 ? -3.623 -4.339 -2.728 1.00 68.94 111 THR A O 1
ATOM 842 N N . ILE A 1 112 ? -4.338 -5.190 -4.675 1.00 73.44 112 ILE A N 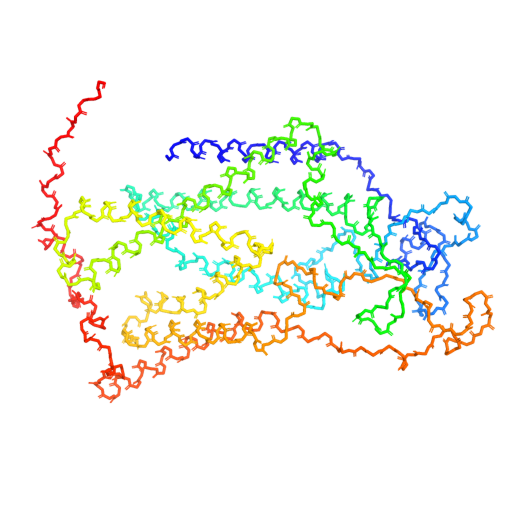1
ATOM 843 C CA . ILE A 1 112 ? -5.660 -4.543 -4.603 1.00 73.44 112 ILE A CA 1
ATOM 844 C C . ILE A 1 112 ? -6.439 -5.043 -3.387 1.00 73.44 112 ILE A C 1
ATOM 846 O O . ILE A 1 112 ? -7.064 -4.247 -2.684 1.00 73.44 112 ILE A O 1
ATOM 850 N N . PHE A 1 113 ? -6.403 -6.346 -3.118 1.00 75.88 113 PHE A N 1
ATOM 851 C CA . PHE A 1 113 ? -7.099 -6.928 -1.980 1.00 75.88 113 PHE A CA 1
ATOM 852 C C . PHE A 1 113 ? -6.494 -6.452 -0.651 1.00 75.88 113 PHE A C 1
ATOM 854 O O . PHE A 1 113 ? -7.222 -5.979 0.222 1.00 75.88 113 PHE A O 1
ATOM 861 N N . VAL A 1 114 ? -5.168 -6.490 -0.522 1.00 77.25 114 VAL A N 1
ATOM 862 C CA . VAL A 1 114 ? -4.416 -6.054 0.662 1.00 77.25 114 VAL A CA 1
ATOM 863 C C . VAL A 1 114 ? -4.640 -4.577 0.948 1.00 77.25 114 VAL A C 1
ATOM 865 O O . VAL A 1 114 ? -5.114 -4.224 2.028 1.00 77.25 114 VAL A O 1
ATOM 868 N N . LEU A 1 115 ? -4.357 -3.703 -0.018 1.00 77.25 115 LEU A N 1
ATOM 869 C CA . LEU A 1 115 ? -4.474 -2.258 0.176 1.00 77.25 115 LEU A CA 1
ATOM 870 C C . LEU A 1 115 ? -5.936 -1.812 0.264 1.00 77.25 115 LEU A C 1
ATOM 872 O O . LEU A 1 115 ? -6.271 -0.943 1.070 1.00 77.25 115 LEU A O 1
ATOM 876 N N . GLY A 1 116 ? -6.823 -2.417 -0.527 1.00 78.19 116 GLY A N 1
ATOM 877 C CA . GLY A 1 116 ? -8.245 -2.090 -0.542 1.00 78.19 116 GLY A CA 1
ATOM 878 C C . GLY A 1 116 ? -8.952 -2.490 0.750 1.00 78.19 116 GLY A C 1
ATOM 879 O O . GLY A 1 116 ? -9.587 -1.650 1.392 1.00 78.19 116 GLY A O 1
ATOM 880 N N . PHE A 1 117 ? -8.838 -3.759 1.160 1.00 81.44 117 PHE A N 1
ATOM 881 C CA . PHE A 1 117 ? -9.515 -4.251 2.361 1.00 81.44 117 PHE A CA 1
ATOM 882 C C . PHE A 1 117 ? -8.760 -3.911 3.643 1.00 81.44 117 PHE A C 1
ATOM 884 O O . PHE A 1 117 ? -9.409 -3.557 4.624 1.00 81.44 117 PHE A O 1
ATOM 891 N N . GLY A 1 118 ? -7.425 -3.952 3.657 1.00 77.75 118 GLY A N 1
ATOM 892 C CA . GLY A 1 118 ? -6.627 -3.609 4.840 1.00 77.75 118 GLY A CA 1
ATOM 893 C C . GLY A 1 118 ? -6.901 -2.192 5.340 1.00 77.75 118 GLY A C 1
ATOM 894 O O . GLY A 1 118 ? -7.048 -1.965 6.543 1.00 77.75 118 GLY A O 1
ATOM 895 N N . ASN A 1 119 ? -7.113 -1.248 4.420 1.00 80.44 119 ASN A N 1
ATOM 896 C CA . ASN A 1 119 ? -7.416 0.135 4.770 1.00 80.44 119 ASN A CA 1
ATOM 897 C C . ASN A 1 119 ? -8.820 0.333 5.393 1.00 80.44 119 ASN A C 1
ATOM 899 O O . ASN A 1 119 ? -9.066 1.341 6.051 1.00 80.44 119 ASN A O 1
ATOM 903 N N . LEU A 1 120 ? -9.752 -0.626 5.274 1.00 82.56 120 LEU A N 1
ATOM 904 C CA . LEU A 1 120 ? -11.081 -0.519 5.912 1.00 82.56 120 LEU A CA 1
ATOM 905 C C . LEU A 1 120 ? -10.999 -0.530 7.445 1.00 82.56 120 LEU A C 1
ATOM 907 O O . LEU A 1 120 ? -11.824 0.087 8.129 1.00 82.56 120 LEU A O 1
ATOM 911 N N . ALA A 1 121 ? -10.009 -1.235 7.991 1.00 80.19 121 ALA A N 1
ATOM 912 C CA . ALA A 1 121 ? -9.758 -1.296 9.426 1.00 80.19 121 ALA A CA 1
ATOM 913 C C . ALA A 1 121 ? -8.805 -0.188 9.917 1.00 80.19 121 ALA A C 1
ATOM 915 O O . ALA A 1 121 ? -8.541 -0.109 11.118 1.00 80.19 121 ALA A O 1
ATOM 916 N N . ALA A 1 122 ? -8.325 0.690 9.030 1.00 79.88 122 ALA A N 1
ATOM 917 C CA . ALA A 1 122 ? -7.436 1.783 9.398 1.00 79.88 122 ALA A CA 1
ATOM 918 C C . ALA A 1 122 ? -8.168 2.856 10.231 1.00 79.88 122 ALA A C 1
ATOM 920 O O . ALA A 1 122 ? -9.225 3.384 9.866 1.00 79.88 122 ALA A O 1
ATOM 921 N N . LEU A 1 123 ? -7.604 3.167 11.402 1.00 79.44 123 LEU A N 1
ATOM 922 C CA . LEU A 1 123 ? -8.224 4.046 12.400 1.00 79.44 123 LEU A CA 1
ATOM 923 C C . LEU A 1 123 ? -8.220 5.524 11.997 1.00 79.44 123 LEU A C 1
ATOM 925 O O . LEU A 1 123 ? -9.116 6.276 12.381 1.00 79.44 123 LEU A O 1
ATOM 929 N N . ASP A 1 124 ? -7.221 5.951 11.235 1.00 81.06 124 ASP A N 1
ATOM 930 C CA . ASP A 1 124 ? -7.061 7.325 10.766 1.00 81.06 124 ASP A CA 1
ATOM 931 C C . ASP A 1 124 ? -8.190 7.741 9.808 1.00 81.06 124 ASP A C 1
ATOM 933 O O . ASP A 1 124 ? -8.673 8.877 9.879 1.00 81.06 124 ASP A O 1
ATOM 937 N N . PHE A 1 125 ? -8.680 6.819 8.977 1.00 79.94 125 PHE A N 1
ATOM 938 C CA . PHE A 1 125 ? -9.865 7.028 8.148 1.00 79.94 125 PHE A CA 1
ATOM 939 C C . PHE A 1 125 ? -11.146 7.081 8.990 1.00 79.94 125 PHE A C 1
ATOM 941 O O . PHE A 1 125 ? -11.923 8.037 8.894 1.00 79.94 125 PHE A O 1
ATOM 948 N N . GLN A 1 126 ? -11.346 6.104 9.880 1.00 82.19 126 GLN A N 1
ATOM 949 C CA . GLN A 1 126 ? -12.550 6.021 10.716 1.00 82.19 126 GLN A CA 1
ATOM 950 C C . GLN A 1 126 ? -12.713 7.251 11.621 1.00 82.19 126 GLN A C 1
ATOM 952 O O . GLN A 1 126 ? -13.815 7.795 11.745 1.00 82.19 126 GLN A O 1
ATOM 957 N N . ALA A 1 127 ? -11.617 7.750 12.200 1.00 80.75 127 ALA A N 1
ATOM 958 C CA . ALA A 1 127 ? -11.620 8.961 13.018 1.00 80.75 127 ALA A CA 1
ATOM 959 C C . ALA A 1 127 ? -12.106 10.193 12.235 1.00 80.75 127 ALA A C 1
ATOM 961 O O . ALA A 1 127 ? -12.852 11.016 12.771 1.00 80.75 127 ALA A O 1
ATOM 962 N N . ARG A 1 128 ? -11.749 10.307 10.948 1.00 81.44 128 ARG A N 1
ATOM 963 C CA . ARG A 1 128 ? -12.208 11.405 10.079 1.00 81.44 128 ARG A CA 1
ATOM 964 C C . ARG A 1 128 ? -13.702 11.307 9.785 1.00 81.44 128 ARG A C 1
ATOM 966 O O . ARG A 1 128 ? -14.381 12.333 9.795 1.00 81.44 128 ARG A O 1
ATOM 973 N N . CYS A 1 129 ? -14.226 10.099 9.576 1.00 85.25 129 CYS A N 1
ATOM 974 C CA . CYS A 1 129 ? -15.664 9.894 9.397 1.00 85.25 129 CYS A CA 1
ATOM 975 C C . CYS A 1 129 ? -16.455 10.239 10.669 1.00 85.25 129 CYS A C 1
ATOM 977 O O . CYS A 1 129 ? -17.511 10.863 10.572 1.00 85.25 129 CYS A O 1
ATOM 979 N N . MET A 1 130 ? -15.939 9.892 11.853 1.00 84.06 130 MET A N 1
ATOM 980 C CA . MET A 1 130 ? -16.588 10.188 13.141 1.00 84.06 130 MET A CA 1
ATOM 981 C C . MET A 1 130 ? -16.525 11.671 13.530 1.00 84.06 130 MET A C 1
ATOM 983 O O . MET A 1 130 ? -17.418 12.160 14.214 1.00 84.06 130 MET A O 1
ATOM 987 N N . ALA A 1 131 ? -15.511 12.404 13.066 1.00 84.31 131 ALA A N 1
ATOM 988 C CA . ALA A 1 131 ? -15.400 13.848 13.277 1.00 84.31 131 ALA A CA 1
ATOM 989 C C . ALA A 1 131 ? -16.345 14.678 12.382 1.00 84.31 131 ALA A C 1
ATOM 991 O O . ALA A 1 131 ? -16.438 15.899 12.534 1.00 84.31 131 ALA A O 1
ATOM 992 N N . ALA A 1 132 ? -17.031 14.054 11.420 1.00 87.75 132 ALA A N 1
ATOM 993 C CA . ALA A 1 132 ? -17.958 14.754 10.543 1.00 87.75 132 ALA A CA 1
ATOM 994 C C . ALA A 1 132 ? -19.213 15.213 11.301 1.00 87.75 132 ALA A C 1
ATOM 996 O O . ALA A 1 132 ? -19.798 14.479 12.091 1.00 87.75 132 ALA A O 1
ATOM 997 N N . LYS A 1 133 ? -19.703 16.415 10.975 1.00 88.56 133 LYS A N 1
ATOM 998 C CA . LYS A 1 133 ? -20.893 17.012 11.609 1.00 88.56 133 LYS A CA 1
ATOM 999 C C . LYS A 1 133 ? -22.168 16.169 11.452 1.00 88.56 133 LYS A C 1
ATOM 1001 O O . LYS A 1 133 ? -23.096 16.305 12.241 1.00 88.56 133 LYS A O 1
ATOM 1006 N N . SER A 1 134 ? -22.257 15.348 10.405 1.00 92.62 134 SER A N 1
ATOM 1007 C CA . SER A 1 134 ? -23.384 14.433 10.208 1.00 92.62 134 SER A CA 1
ATOM 1008 C C . SER A 1 134 ? -22.989 13.211 9.372 1.00 92.62 134 SER A C 1
ATOM 1010 O O . SER A 1 134 ? -22.075 13.315 8.546 1.00 92.62 134 SER A O 1
ATOM 1012 N N . PRO A 1 135 ? -23.734 12.092 9.480 1.00 91.12 135 PRO A N 1
ATOM 1013 C CA . PRO A 1 135 ? -23.511 10.905 8.650 1.00 91.12 135 PRO A CA 1
ATOM 1014 C C . PRO A 1 135 ? -23.618 11.187 7.145 1.00 91.12 135 PRO A C 1
ATOM 1016 O O . PRO A 1 135 ? -22.878 10.613 6.347 1.00 91.12 135 PRO A O 1
ATOM 1019 N N . LYS A 1 136 ? -24.502 12.114 6.744 1.00 92.62 136 LYS A N 1
ATOM 1020 C CA . LYS A 1 136 ? -24.648 12.533 5.340 1.00 92.62 136 LYS A CA 1
ATOM 1021 C C . LYS A 1 136 ? -23.378 13.204 4.818 1.00 92.62 136 LYS A C 1
ATOM 1023 O O . LYS A 1 136 ? -22.933 12.890 3.720 1.00 92.62 136 LYS A O 1
ATOM 1028 N N . ILE A 1 137 ? -22.779 14.089 5.619 1.00 91.94 137 ILE A N 1
ATOM 1029 C CA . ILE A 1 137 ? -21.528 14.774 5.263 1.00 91.94 137 ILE A CA 1
ATOM 1030 C C . ILE A 1 137 ? -20.370 13.773 5.200 1.00 91.94 137 ILE A C 1
ATOM 1032 O O . ILE A 1 137 ? -19.585 13.840 4.261 1.00 91.94 137 ILE A O 1
ATOM 1036 N N . ALA A 1 138 ? -20.291 12.823 6.140 1.00 90.19 138 ALA A N 1
ATOM 1037 C CA . ALA A 1 138 ? -19.283 11.760 6.103 1.00 90.19 138 ALA A CA 1
ATOM 1038 C C . ALA A 1 138 ? -19.393 10.917 4.821 1.00 90.19 138 ALA A C 1
ATOM 1040 O O . ALA A 1 138 ? -18.404 10.697 4.130 1.00 90.19 138 ALA A O 1
ATOM 1041 N N . THR A 1 139 ? -20.615 10.508 4.466 1.00 92.00 139 THR A N 1
ATOM 1042 C CA . THR A 1 139 ? -20.882 9.684 3.278 1.00 92.00 139 THR A CA 1
ATOM 1043 C C . THR A 1 139 ? -20.532 10.424 1.988 1.00 92.00 139 THR A C 1
ATOM 1045 O O . THR A 1 139 ? -19.814 9.899 1.142 1.00 92.00 139 THR A O 1
ATOM 1048 N N . MET A 1 140 ? -20.993 11.670 1.849 1.00 92.19 140 MET A N 1
ATOM 1049 C CA . MET A 1 140 ? -20.670 12.506 0.692 1.00 92.19 140 MET A CA 1
ATOM 1050 C C . MET A 1 140 ? -19.163 12.771 0.596 1.00 92.19 140 MET A C 1
ATOM 1052 O O . MET A 1 140 ? -18.596 12.700 -0.490 1.00 92.19 140 MET A O 1
ATOM 1056 N N . GLY A 1 141 ? -18.507 13.018 1.734 1.00 90.50 141 GLY A N 1
ATOM 1057 C CA . GLY A 1 141 ? -17.057 13.166 1.811 1.00 90.50 141 GLY A CA 1
ATOM 1058 C C . GLY A 1 141 ? -16.316 11.936 1.289 1.00 90.50 141 GLY A C 1
ATOM 1059 O O . GLY A 1 141 ? -15.371 12.096 0.525 1.00 90.50 141 GLY A O 1
ATOM 1060 N N . ASN A 1 142 ? -16.782 10.727 1.618 1.00 90.00 142 ASN A N 1
ATOM 1061 C CA . ASN A 1 142 ? -16.186 9.481 1.130 1.00 90.00 142 ASN A CA 1
ATOM 1062 C C . ASN A 1 142 ? -16.362 9.292 -0.384 1.00 90.00 142 ASN A C 1
ATOM 1064 O O . ASN A 1 142 ? -15.413 8.888 -1.047 1.00 90.00 142 ASN A O 1
ATOM 1068 N N . PHE A 1 143 ? -17.526 9.627 -0.951 1.00 91.31 143 PHE A N 1
ATOM 1069 C CA . PHE A 1 143 ? -17.721 9.564 -2.407 1.00 91.31 143 PHE A CA 1
ATOM 1070 C C . PHE A 1 143 ? -16.843 10.568 -3.161 1.00 91.31 143 PHE A C 1
ATOM 1072 O O . PHE A 1 143 ? -16.250 10.224 -4.181 1.00 91.31 143 PHE A O 1
ATOM 1079 N N . ILE A 1 144 ? -16.716 11.793 -2.642 1.00 90.38 144 ILE A N 1
ATOM 1080 C CA . ILE A 1 144 ? -15.817 12.802 -3.217 1.00 90.38 144 ILE A CA 1
ATOM 1081 C C . ILE A 1 144 ? -14.362 12.334 -3.106 1.00 90.38 144 ILE A C 1
ATOM 1083 O O . ILE A 1 144 ? -13.618 12.429 -4.079 1.00 90.38 144 ILE A O 1
ATOM 1087 N N . ALA A 1 145 ? -13.963 11.801 -1.947 1.00 86.81 145 ALA A N 1
ATOM 1088 C CA . ALA A 1 145 ? -12.622 11.266 -1.739 1.00 86.81 145 ALA A CA 1
ATOM 1089 C C . ALA A 1 145 ? -12.314 10.125 -2.717 1.00 86.81 145 ALA A C 1
ATOM 1091 O O . ALA A 1 145 ? -11.267 10.164 -3.346 1.00 86.81 145 ALA A O 1
ATOM 1092 N N . ALA A 1 146 ? -13.242 9.185 -2.922 1.00 87.38 146 ALA A N 1
ATOM 1093 C CA . ALA A 1 146 ? -13.078 8.105 -3.893 1.00 87.38 146 ALA A CA 1
ATOM 1094 C C . ALA A 1 146 ? -12.840 8.641 -5.316 1.00 87.38 146 ALA A C 1
ATOM 1096 O O . ALA A 1 146 ? -11.897 8.218 -5.981 1.00 87.38 146 ALA A O 1
ATOM 1097 N N . GLY A 1 147 ? -13.636 9.620 -5.763 1.00 90.06 147 GLY A N 1
ATOM 1098 C CA . GLY A 1 147 ? -13.437 10.262 -7.066 1.00 90.06 147 GLY A CA 1
ATOM 1099 C C . GLY A 1 147 ? -12.076 10.956 -7.190 1.00 90.06 147 GLY A C 1
ATOM 1100 O O . GLY A 1 147 ? -11.389 10.799 -8.197 1.00 90.06 147 GLY A O 1
ATOM 1101 N N . LEU A 1 148 ? -11.645 11.673 -6.148 1.00 86.94 148 LEU A N 1
ATOM 1102 C CA . LEU A 1 148 ? -10.324 12.309 -6.116 1.00 86.94 148 LEU A CA 1
ATOM 1103 C C . LEU A 1 148 ? -9.185 11.282 -6.112 1.00 86.94 148 LEU A C 1
ATOM 1105 O O . LEU A 1 148 ? -8.179 11.505 -6.779 1.00 86.94 148 LEU A O 1
ATOM 1109 N N . THR A 1 149 ? -9.341 10.153 -5.419 1.00 85.50 149 THR A N 1
ATOM 1110 C CA . THR A 1 149 ? -8.357 9.064 -5.417 1.00 85.50 149 THR A CA 1
ATOM 1111 C C . THR A 1 149 ? -8.179 8.469 -6.810 1.00 85.50 149 THR A C 1
ATOM 1113 O O . THR A 1 149 ? -7.041 8.242 -7.204 1.00 85.50 149 THR A O 1
ATOM 1116 N N . PHE A 1 150 ? -9.253 8.285 -7.587 1.00 85.69 150 PHE A N 1
ATOM 1117 C CA . PHE A 1 150 ? -9.130 7.850 -8.985 1.00 85.69 150 PHE A CA 1
ATOM 1118 C C . PHE A 1 150 ? -8.346 8.850 -9.831 1.00 85.69 150 PHE A C 1
ATOM 1120 O O . PHE A 1 150 ? -7.448 8.455 -10.567 1.00 85.69 150 PHE A O 1
ATOM 1127 N N . ILE A 1 151 ? -8.647 10.144 -9.696 1.00 85.81 151 ILE A N 1
ATOM 1128 C CA . ILE A 1 151 ? -7.942 11.200 -10.431 1.00 85.81 151 ILE A CA 1
ATOM 1129 C C . ILE A 1 151 ? -6.448 11.183 -10.087 1.00 85.81 151 ILE A C 1
ATOM 1131 O O . ILE A 1 151 ? -5.613 11.167 -10.988 1.00 85.81 151 ILE A O 1
ATOM 1135 N N . VAL A 1 152 ? -6.108 11.142 -8.796 1.00 83.88 152 VAL A N 1
ATOM 1136 C CA . VAL A 1 152 ? -4.717 11.070 -8.321 1.00 83.88 152 VAL A CA 1
ATOM 1137 C C . VAL A 1 152 ? -4.036 9.809 -8.845 1.00 83.88 152 VAL A C 1
ATOM 1139 O O . VAL A 1 152 ? -2.953 9.908 -9.413 1.00 83.88 152 VAL A O 1
ATOM 1142 N N . GLY A 1 153 ? -4.675 8.647 -8.683 1.00 83.25 153 GLY A N 1
ATOM 1143 C CA . GLY A 1 153 ? -4.132 7.349 -9.074 1.00 83.25 153 GLY A CA 1
ATOM 1144 C C . GLY A 1 153 ? -3.812 7.291 -10.561 1.00 83.25 153 GLY A C 1
ATOM 1145 O O . GLY A 1 153 ? -2.672 7.037 -10.918 1.00 83.25 153 GLY A O 1
ATOM 1146 N N . ILE A 1 154 ? -4.774 7.643 -11.419 1.00 82.75 154 ILE A N 1
ATOM 1147 C CA . ILE A 1 154 ? -4.586 7.679 -12.878 1.00 82.75 154 ILE A CA 1
ATOM 1148 C C . ILE A 1 154 ? -3.433 8.615 -13.255 1.00 82.75 154 ILE A C 1
ATOM 1150 O O . ILE A 1 154 ? -2.575 8.264 -14.060 1.00 82.75 154 ILE A O 1
ATOM 1154 N N . THR A 1 155 ? -3.389 9.800 -12.648 1.00 83.06 155 THR A N 1
ATOM 1155 C CA . THR A 1 155 ? -2.366 10.805 -12.949 1.00 83.06 155 THR A CA 1
ATOM 1156 C C . THR A 1 155 ? -0.968 10.319 -12.546 1.00 83.06 155 THR A C 1
ATOM 1158 O O . THR A 1 155 ? -0.036 10.399 -13.343 1.00 83.06 155 THR A O 1
ATOM 1161 N N . PHE A 1 156 ? -0.818 9.741 -11.349 1.00 82.19 156 PHE A N 1
ATOM 1162 C CA . PHE A 1 156 ? 0.446 9.139 -10.914 1.00 82.19 156 PHE A CA 1
ATOM 1163 C C . PHE A 1 156 ? 0.836 7.923 -11.758 1.00 82.19 156 PHE A C 1
ATOM 1165 O O . PHE A 1 156 ? 2.014 7.778 -12.069 1.00 82.19 156 PHE A O 1
ATOM 1172 N N . SER A 1 157 ? -0.119 7.090 -12.178 1.00 79.75 157 SER A N 1
ATOM 1173 C CA . SER A 1 157 ? 0.143 5.971 -13.090 1.00 79.75 157 SER A CA 1
ATOM 1174 C C . SER A 1 157 ? 0.689 6.455 -14.433 1.00 79.75 157 SER A C 1
ATOM 1176 O O . SER A 1 157 ? 1.670 5.898 -14.917 1.00 79.75 157 SER A O 1
ATOM 1178 N N . PHE A 1 158 ? 0.137 7.532 -15.005 1.00 77.00 158 PHE A N 1
ATOM 1179 C CA . PHE A 1 158 ? 0.678 8.135 -16.230 1.00 77.00 158 PHE A CA 1
ATOM 1180 C C . PHE A 1 158 ? 2.101 8.669 -16.041 1.00 77.00 158 PHE A C 1
ATOM 1182 O O . PHE A 1 158 ? 2.962 8.437 -16.888 1.00 77.00 158 PHE A O 1
ATOM 1189 N N . MET A 1 159 ? 2.375 9.352 -14.928 1.00 78.62 159 MET A N 1
ATOM 1190 C CA . MET A 1 159 ? 3.728 9.830 -14.622 1.00 78.62 159 MET A CA 1
ATOM 1191 C C . MET A 1 159 ? 4.710 8.681 -14.363 1.00 78.62 159 MET A C 1
ATOM 1193 O O . MET A 1 159 ? 5.873 8.777 -14.751 1.00 78.62 159 MET A O 1
ATOM 1197 N N . GLY A 1 160 ? 4.253 7.588 -13.750 1.00 77.94 160 GLY A N 1
ATOM 1198 C CA . GLY A 1 160 ? 5.021 6.354 -13.590 1.00 77.94 160 GLY A CA 1
ATOM 1199 C C . GLY A 1 160 ? 5.360 5.726 -14.940 1.00 77.94 160 GLY A C 1
ATOM 1200 O O . GLY A 1 160 ? 6.525 5.446 -15.205 1.00 77.94 160 GLY A O 1
ATOM 1201 N N . GLY A 1 161 ? 4.377 5.618 -15.839 1.00 72.50 161 GLY A N 1
ATOM 1202 C CA . GLY A 1 161 ? 4.594 5.150 -17.210 1.00 72.50 161 GLY A CA 1
ATOM 1203 C C . GLY A 1 161 ? 5.578 6.029 -17.986 1.00 72.50 161 GLY A C 1
ATOM 1204 O O . GLY A 1 161 ? 6.459 5.519 -18.665 1.00 72.50 161 GLY A O 1
ATOM 1205 N N . TYR A 1 162 ? 5.506 7.352 -17.830 1.00 74.19 162 TYR A N 1
ATOM 1206 C CA . TYR A 1 162 ? 6.466 8.261 -18.464 1.00 74.19 162 TYR A CA 1
ATOM 1207 C C . TYR A 1 162 ? 7.866 8.190 -17.831 1.00 74.19 162 TYR A C 1
ATOM 1209 O O . TYR A 1 162 ? 8.869 8.339 -18.528 1.00 74.19 162 TYR A O 1
ATOM 1217 N N . THR A 1 163 ? 7.952 7.945 -16.520 1.00 77.44 163 THR A N 1
ATOM 1218 C CA . THR A 1 163 ? 9.226 7.644 -15.848 1.00 77.44 163 THR A CA 1
ATOM 1219 C C . THR A 1 163 ? 9.840 6.380 -16.434 1.00 77.44 163 THR A C 1
ATOM 1221 O O . THR A 1 163 ? 11.008 6.411 -16.803 1.00 77.44 163 THR A O 1
ATOM 1224 N N . ARG A 1 164 ? 9.054 5.306 -16.596 1.00 72.12 164 ARG A N 1
ATOM 1225 C CA . ARG A 1 164 ? 9.505 4.068 -17.250 1.00 72.12 164 ARG A CA 1
ATOM 1226 C C . ARG A 1 164 ? 9.954 4.329 -18.687 1.00 72.12 164 ARG A C 1
ATOM 1228 O O . ARG A 1 164 ? 11.020 3.880 -19.060 1.00 72.12 164 ARG A O 1
ATOM 1235 N N . LEU A 1 165 ? 9.227 5.138 -19.452 1.00 68.44 165 LEU A N 1
ATOM 1236 C CA . LEU A 1 165 ? 9.634 5.494 -20.815 1.00 68.44 165 LEU A CA 1
ATOM 1237 C C . LEU A 1 165 ? 11.019 6.173 -20.877 1.00 68.44 165 LEU A C 1
ATOM 1239 O O . LEU A 1 165 ? 11.736 6.020 -21.854 1.00 68.44 165 LEU A O 1
ATOM 1243 N N . ASN A 1 166 ? 11.391 6.953 -19.854 1.00 70.44 166 ASN A N 1
ATOM 1244 C CA . ASN A 1 166 ? 12.638 7.731 -19.845 1.00 70.44 166 ASN A CA 1
ATOM 1245 C C . ASN A 1 166 ? 13.749 7.135 -18.977 1.00 70.44 166 ASN A C 1
ATOM 1247 O O . ASN A 1 166 ? 14.875 7.605 -19.065 1.00 70.44 166 ASN A O 1
ATOM 1251 N N . TYR A 1 167 ? 13.490 6.144 -18.134 1.00 72.00 167 TYR A N 1
ATOM 1252 C CA . TYR A 1 167 ? 14.503 5.558 -17.239 1.00 72.00 167 TYR A CA 1
ATOM 1253 C C . TYR A 1 167 ? 14.305 4.056 -17.005 1.00 72.00 167 TYR A C 1
ATOM 1255 O O . TYR A 1 167 ? 15.034 3.447 -16.227 1.00 72.00 167 TYR A O 1
ATOM 1263 N N . GLY A 1 168 ? 13.289 3.470 -17.631 1.00 65.19 168 GLY A N 1
ATOM 1264 C CA . GLY A 1 168 ? 13.117 2.030 -17.729 1.00 65.19 168 GLY A CA 1
ATOM 1265 C C . GLY A 1 168 ? 14.092 1.433 -18.740 1.00 65.19 168 GLY A C 1
ATOM 1266 O O . GLY A 1 168 ? 14.903 2.164 -19.311 1.00 65.19 168 GLY A O 1
ATOM 1267 N N . PRO A 1 169 ? 14.012 0.119 -18.958 1.00 56.91 169 PRO A N 1
ATOM 1268 C CA . PRO A 1 169 ? 15.002 -0.609 -19.745 1.00 56.91 169 PRO A CA 1
ATOM 1269 C C . PRO A 1 169 ? 15.000 -0.193 -21.231 1.00 56.91 169 PRO A C 1
ATOM 1271 O O . PRO A 1 169 ? 16.044 -0.218 -21.876 1.00 56.91 169 PRO A O 1
ATOM 1274 N N . ASP A 1 170 ? 13.883 0.359 -21.712 1.00 50.81 170 ASP A N 1
ATOM 1275 C CA . ASP A 1 170 ? 13.694 0.865 -23.081 1.00 50.81 170 ASP A CA 1
ATOM 1276 C C . ASP A 1 170 ? 14.240 2.288 -23.307 1.00 50.81 170 ASP A C 1
ATOM 1278 O O . ASP A 1 170 ? 14.069 2.874 -24.378 1.00 50.81 170 ASP A O 1
ATOM 1282 N N . SER A 1 171 ? 14.831 2.908 -22.283 1.00 58.59 171 SER A N 1
ATOM 1283 C CA . SER A 1 171 ? 15.262 4.301 -22.358 1.00 58.59 171 SER A CA 1
ATOM 1284 C C . SER A 1 171 ? 16.713 4.457 -22.802 1.00 58.59 171 SER A C 1
ATOM 1286 O O . SER A 1 171 ? 17.608 3.790 -22.299 1.00 58.59 171 SER A O 1
ATOM 1288 N N . GLN A 1 172 ? 16.983 5.507 -23.583 1.00 55.88 172 GLN A N 1
ATOM 1289 C CA . GLN A 1 172 ? 18.336 6.028 -23.833 1.00 55.88 172 GLN A CA 1
ATOM 1290 C C . GLN A 1 172 ? 19.147 6.348 -22.555 1.00 55.88 172 GLN A C 1
ATOM 1292 O O . GLN A 1 172 ? 20.366 6.497 -22.614 1.00 55.88 172 GLN A O 1
ATOM 1297 N N . PHE A 1 173 ? 18.476 6.529 -21.412 1.00 63.56 173 PHE A N 1
ATOM 1298 C CA . PHE A 1 173 ? 19.089 6.820 -20.112 1.00 63.56 173 PHE A CA 1
ATOM 1299 C C . PHE A 1 173 ? 19.170 5.591 -19.196 1.00 63.56 173 PHE A C 1
ATOM 1301 O O . PHE A 1 173 ? 19.458 5.746 -18.007 1.00 63.56 173 PHE A O 1
ATOM 1308 N N . ALA A 1 174 ? 18.876 4.399 -19.715 1.00 65.94 174 ALA A N 1
ATOM 1309 C CA . ALA A 1 174 ? 19.001 3.152 -18.983 1.00 65.94 174 ALA A CA 1
ATOM 1310 C C . ALA A 1 174 ? 20.478 2.804 -18.727 1.00 65.94 17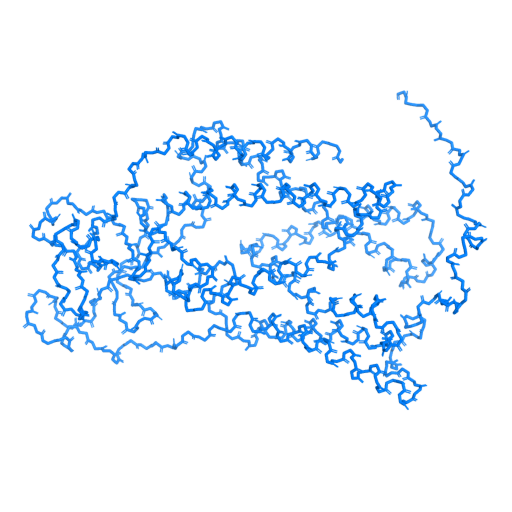4 ALA A C 1
ATOM 1312 O O . ALA A 1 174 ? 21.364 3.084 -19.537 1.00 65.94 174 ALA A O 1
ATOM 1313 N N . SER A 1 175 ? 20.740 2.211 -17.566 1.00 65.75 175 SER A N 1
ATOM 1314 C CA . SER A 1 175 ? 22.051 1.699 -17.168 1.00 65.75 175 SER A CA 1
ATOM 1315 C C . SER A 1 175 ? 22.009 0.183 -17.098 1.00 65.75 175 SER A C 1
ATOM 1317 O O . SER A 1 175 ? 21.025 -0.382 -16.622 1.00 65.75 175 SER A O 1
ATOM 1319 N N . PHE A 1 176 ? 23.086 -0.459 -17.547 1.00 65.06 176 PHE A N 1
ATOM 1320 C CA . PHE A 1 176 ? 23.210 -1.909 -17.573 1.00 65.06 176 PHE A CA 1
ATOM 1321 C C . PHE A 1 176 ? 24.558 -2.363 -17.008 1.00 65.06 176 PHE A C 1
ATOM 1323 O O . PHE A 1 176 ? 25.589 -1.730 -17.249 1.00 65.06 176 PHE A O 1
ATOM 1330 N N . THR A 1 177 ? 24.547 -3.477 -16.283 1.00 61.88 177 THR A N 1
ATOM 1331 C CA . THR A 1 177 ? 25.739 -4.174 -15.791 1.00 61.88 177 THR A CA 1
ATOM 1332 C C . THR A 1 177 ? 26.113 -5.271 -16.782 1.00 61.88 177 THR A C 1
ATOM 1334 O O . THR A 1 177 ? 25.296 -6.145 -17.045 1.00 61.88 177 THR A O 1
ATOM 1337 N N . VAL A 1 178 ? 27.322 -5.227 -17.341 1.00 55.88 178 VAL A N 1
ATOM 1338 C CA . VAL A 1 178 ? 27.827 -6.245 -18.285 1.00 55.88 178 VAL A CA 1
ATOM 1339 C C . VAL A 1 178 ? 28.141 -7.575 -17.581 1.00 55.88 178 VAL A C 1
ATOM 1341 O O . VAL A 1 178 ? 28.385 -7.575 -16.374 1.00 55.88 178 VAL A O 1
ATOM 1344 N N . ASP A 1 179 ? 28.161 -8.682 -18.332 1.00 53.44 179 ASP A N 1
ATOM 1345 C CA . ASP A 1 179 ? 28.571 -10.028 -17.881 1.00 53.44 179 ASP A CA 1
ATOM 1346 C C . ASP A 1 179 ? 27.744 -10.582 -16.703 1.00 53.44 179 ASP A C 1
ATOM 1348 O O . ASP A 1 179 ? 28.261 -10.897 -15.627 1.00 53.44 179 ASP A O 1
ATOM 1352 N N . THR A 1 180 ? 26.430 -10.692 -16.892 1.00 52.50 180 THR A N 1
ATOM 1353 C CA . THR A 1 180 ? 25.492 -11.173 -15.861 1.00 52.50 180 THR A CA 1
ATOM 1354 C C . THR A 1 180 ? 24.810 -12.458 -16.324 1.00 52.50 180 THR A C 1
ATOM 1356 O O . THR A 1 180 ? 24.514 -12.610 -17.498 1.00 52.50 180 THR A O 1
ATOM 1359 N N . CYS A 1 181 ? 24.569 -13.427 -15.443 1.00 52.81 181 CYS A N 1
ATOM 1360 C CA . CYS A 1 181 ? 23.780 -14.614 -15.802 1.00 52.81 181 CYS A CA 1
ATOM 1361 C C . CYS A 1 181 ? 22.294 -14.337 -15.541 1.00 52.81 181 CYS A C 1
ATOM 1363 O O . CYS A 1 181 ? 21.981 -13.819 -14.467 1.00 52.81 181 CYS A O 1
ATOM 1365 N N . SER A 1 182 ? 21.396 -14.718 -16.464 1.00 46.59 182 SER A N 1
ATOM 1366 C CA . SER A 1 182 ? 19.953 -14.575 -16.253 1.00 46.59 182 SER A CA 1
ATOM 1367 C C . SER A 1 182 ? 19.507 -15.475 -15.122 1.00 46.59 182 SER A C 1
ATOM 1369 O O . SER A 1 182 ? 19.459 -16.699 -15.266 1.00 46.59 182 SER A O 1
ATOM 1371 N N . LYS A 1 183 ? 19.085 -14.869 -14.016 1.00 46.44 183 LYS A N 1
ATOM 1372 C CA . LYS A 1 183 ? 18.537 -15.606 -12.874 1.00 46.44 183 LYS A CA 1
ATOM 1373 C C . LYS A 1 183 ? 17.151 -16.198 -13.138 1.00 46.44 183 LYS A C 1
ATOM 1375 O O . LYS A 1 183 ? 16.617 -16.837 -12.242 1.00 46.44 183 LYS A O 1
ATOM 1380 N N . PHE A 1 184 ? 16.535 -15.973 -14.303 1.00 37.22 184 PHE A N 1
ATOM 1381 C CA . PHE A 1 184 ? 15.164 -16.413 -14.604 1.00 37.22 184 PHE A CA 1
ATOM 1382 C C . PHE A 1 184 ? 15.090 -17.546 -15.637 1.00 37.22 184 PHE A C 1
ATOM 1384 O O . PHE A 1 184 ? 14.254 -18.441 -15.505 1.00 37.22 184 PHE A O 1
ATOM 1391 N N . LEU A 1 185 ? 15.954 -17.520 -16.655 1.00 38.41 185 LEU A N 1
ATOM 1392 C CA . LEU A 1 185 ? 15.854 -18.413 -17.817 1.00 38.41 185 LEU A CA 1
ATOM 1393 C C . LEU A 1 185 ? 16.858 -19.563 -17.807 1.00 38.41 185 LEU A C 1
ATOM 1395 O O . LEU A 1 185 ? 16.816 -20.383 -18.720 1.00 38.41 185 LEU A O 1
ATOM 1399 N N . ASP A 1 186 ? 17.736 -19.616 -16.801 1.00 41.47 186 ASP A N 1
ATOM 1400 C CA . ASP A 1 186 ? 18.913 -20.486 -16.820 1.00 41.47 186 ASP A CA 1
ATOM 1401 C C . ASP A 1 186 ? 19.709 -20.278 -18.117 1.00 41.47 186 ASP A C 1
ATOM 1403 O O . ASP A 1 186 ? 20.121 -21.227 -18.759 1.00 41.47 186 ASP A O 1
ATOM 1407 N N . LEU A 1 187 ? 19.829 -19.018 -18.553 1.00 42.84 187 LEU A N 1
ATOM 1408 C CA . LEU A 1 187 ? 20.552 -18.597 -19.750 1.00 42.84 187 LEU A CA 1
ATOM 1409 C C . LEU A 1 187 ? 21.626 -17.593 -19.324 1.00 42.84 187 LEU A C 1
ATOM 1411 O O . LEU A 1 187 ? 21.391 -16.775 -18.430 1.00 42.84 187 LEU A O 1
ATOM 1415 N N . PRO A 1 188 ? 22.796 -17.580 -19.966 1.00 44.03 188 PRO A N 1
ATOM 1416 C CA . PRO A 1 188 ? 23.737 -16.497 -19.781 1.00 44.03 188 PRO A CA 1
ATOM 1417 C C . PRO A 1 188 ? 23.094 -15.236 -20.391 1.00 44.03 188 PRO A C 1
ATOM 1419 O O . PRO A 1 188 ? 22.293 -15.353 -21.318 1.00 44.03 188 PRO A O 1
ATOM 1422 N N . THR A 1 189 ? 23.414 -14.041 -19.887 1.00 50.22 189 THR A N 1
ATOM 1423 C CA . THR A 1 189 ? 22.965 -12.755 -20.457 1.00 50.22 189 THR A CA 1
ATOM 1424 C C . THR A 1 189 ? 24.152 -11.815 -20.665 1.00 50.22 189 THR A C 1
ATOM 1426 O O . THR A 1 189 ? 25.171 -11.913 -19.987 1.00 50.22 189 THR A O 1
ATOM 1429 N N . CYS A 1 190 ? 24.066 -10.894 -21.621 1.00 47.84 190 CYS A N 1
ATOM 1430 C CA . CYS A 1 190 ? 25.155 -9.939 -21.869 1.00 47.84 190 CYS A CA 1
ATOM 1431 C C . CYS A 1 190 ? 25.058 -8.690 -20.977 1.00 47.84 190 CYS A C 1
ATOM 1433 O O . CYS A 1 190 ? 26.051 -7.981 -20.804 1.00 47.84 190 CYS A O 1
ATOM 1435 N N . ALA A 1 191 ? 23.881 -8.404 -20.406 1.00 53.50 191 ALA A N 1
ATOM 1436 C CA . ALA A 1 191 ? 23.637 -7.174 -19.660 1.00 53.50 191 ALA A CA 1
ATOM 1437 C C . ALA A 1 191 ? 22.457 -7.294 -18.678 1.00 53.50 191 ALA A C 1
ATOM 1439 O O . ALA A 1 191 ? 21.399 -7.784 -19.069 1.00 53.50 191 ALA A O 1
ATOM 1440 N N . ALA A 1 192 ? 22.596 -6.765 -17.455 1.00 61.12 192 ALA A N 1
ATOM 1441 C CA . ALA A 1 192 ? 21.501 -6.623 -16.495 1.00 61.12 192 ALA A CA 1
ATOM 1442 C C . ALA A 1 192 ? 21.097 -5.151 -16.278 1.00 61.12 192 ALA A C 1
ATOM 1444 O O . ALA A 1 192 ? 21.941 -4.347 -15.883 1.00 61.12 192 ALA A O 1
ATOM 1445 N N . TRP A 1 193 ? 19.833 -4.778 -16.511 1.00 64.81 193 TRP A N 1
ATOM 1446 C CA . TRP A 1 193 ? 19.278 -3.446 -16.241 1.00 64.81 193 TRP A CA 1
ATOM 1447 C C . TRP A 1 193 ? 19.398 -3.096 -14.764 1.00 64.81 193 TRP A C 1
ATOM 1449 O O . TRP A 1 193 ? 18.878 -3.783 -13.889 1.00 64.81 193 TRP A O 1
ATOM 1459 N N . GLU A 1 194 ? 20.033 -1.967 -14.489 1.00 69.56 194 GLU A N 1
ATOM 1460 C CA . GLU A 1 194 ? 20.140 -1.418 -13.150 1.00 69.56 194 GLU A CA 1
ATOM 1461 C C . GLU A 1 194 ? 18.998 -0.410 -12.926 1.00 69.56 194 GLU A C 1
ATOM 1463 O O . GLU A 1 194 ? 19.011 0.676 -13.520 1.00 69.56 194 GLU A O 1
ATOM 1468 N N . PRO A 1 195 ? 17.995 -0.729 -12.083 1.00 68.50 195 PRO A N 1
ATOM 1469 C CA . PRO A 1 195 ? 16.885 0.171 -11.817 1.00 68.50 195 PRO A CA 1
ATOM 1470 C C . PRO A 1 195 ? 17.362 1.382 -11.017 1.00 68.50 195 PRO A C 1
ATOM 1472 O O . PRO A 1 195 ? 17.880 1.280 -9.904 1.00 68.50 195 PRO A O 1
ATOM 1475 N N . ASP A 1 196 ? 17.106 2.571 -11.546 1.00 73.31 196 ASP A N 1
ATOM 1476 C CA . ASP A 1 196 ? 17.394 3.800 -10.825 1.00 73.31 196 ASP A CA 1
ATOM 1477 C C . ASP A 1 196 ? 16.278 4.123 -9.819 1.00 73.31 196 ASP A C 1
ATOM 1479 O O . ASP A 1 196 ? 15.213 4.634 -10.177 1.00 73.31 196 ASP A O 1
ATOM 1483 N N . ALA A 1 197 ? 16.555 3.914 -8.529 1.00 74.44 197 ALA A N 1
ATOM 1484 C CA . ALA A 1 197 ? 15.644 4.252 -7.428 1.00 74.44 197 ALA A CA 1
ATOM 1485 C C . ALA A 1 197 ? 15.224 5.739 -7.406 1.00 74.44 197 ALA A C 1
ATOM 1487 O O . ALA A 1 197 ? 14.217 6.110 -6.800 1.00 74.44 197 ALA A O 1
ATOM 1488 N N . THR A 1 198 ? 15.981 6.614 -8.074 1.00 81.94 198 THR A N 1
ATOM 1489 C CA . THR A 1 198 ? 15.705 8.051 -8.184 1.00 81.94 198 THR A CA 1
ATOM 1490 C C . THR A 1 198 ? 15.135 8.468 -9.540 1.00 81.94 198 THR A C 1
ATOM 1492 O O . THR A 1 198 ? 14.948 9.666 -9.762 1.00 81.94 198 THR A O 1
ATOM 1495 N N . ALA A 1 199 ? 14.780 7.523 -10.417 1.00 81.94 199 ALA A N 1
ATOM 1496 C CA . ALA A 1 199 ? 14.282 7.779 -11.772 1.00 81.94 199 ALA A CA 1
ATOM 1497 C C . ALA A 1 199 ? 13.140 8.805 -11.815 1.00 81.94 199 ALA A C 1
ATOM 1499 O O . ALA A 1 199 ? 13.169 9.755 -12.597 1.00 81.94 199 ALA A O 1
ATOM 1500 N N . PHE A 1 200 ? 12.156 8.678 -10.919 1.00 84.38 200 PHE A N 1
ATOM 1501 C CA . PHE A 1 200 ? 11.038 9.623 -10.846 1.00 84.38 200 PHE A CA 1
ATOM 1502 C C . PHE A 1 200 ? 11.508 11.042 -10.473 1.00 84.38 200 PHE A C 1
ATOM 1504 O O . PHE A 1 200 ? 11.047 12.039 -11.033 1.00 84.38 200 PHE A O 1
ATOM 1511 N N . LEU A 1 201 ? 12.467 11.162 -9.549 1.00 87.12 201 LEU A N 1
ATOM 1512 C CA . LEU A 1 201 ? 13.037 12.455 -9.166 1.00 87.12 201 LEU A CA 1
ATOM 1513 C C . LEU A 1 201 ? 13.864 13.053 -10.308 1.00 87.12 201 LEU A C 1
ATOM 1515 O O . LEU A 1 201 ? 13.727 14.246 -10.597 1.00 87.12 201 LEU A O 1
ATOM 1519 N N . LYS A 1 202 ? 14.663 12.239 -11.006 1.00 85.81 202 LYS A N 1
ATOM 1520 C CA . LYS A 1 202 ? 15.401 12.666 -12.202 1.00 85.81 202 LYS A CA 1
ATOM 1521 C C . LYS A 1 202 ? 14.451 13.147 -13.289 1.00 85.81 202 LYS A C 1
ATOM 1523 O O . LYS A 1 202 ? 14.656 14.246 -13.799 1.00 85.81 202 LYS A O 1
ATOM 1528 N N . LEU A 1 203 ? 13.358 12.431 -13.553 1.00 85.38 203 LEU A N 1
ATOM 1529 C CA . LEU A 1 203 ? 12.319 12.873 -14.484 1.00 85.38 203 LEU A CA 1
ATOM 1530 C C . LEU A 1 203 ? 11.825 14.280 -14.131 1.00 85.38 203 LEU A C 1
ATOM 1532 O O . LEU A 1 203 ? 11.821 15.175 -14.978 1.00 85.38 203 LEU A O 1
ATOM 1536 N N . THR A 1 204 ? 11.448 14.493 -12.868 1.00 87.06 204 THR A N 1
ATOM 1537 C CA . THR A 1 204 ? 10.895 15.787 -12.447 1.00 87.06 204 THR A CA 1
ATOM 1538 C C . THR A 1 204 ? 11.891 16.939 -12.492 1.00 87.06 204 THR A C 1
ATOM 1540 O O . THR A 1 204 ? 11.479 18.087 -12.627 1.00 87.06 204 THR A O 1
ATOM 1543 N N . THR A 1 205 ? 13.188 16.662 -12.388 1.00 88.44 205 THR A N 1
ATOM 1544 C CA . THR A 1 205 ? 14.228 17.697 -12.308 1.00 88.44 205 THR A CA 1
ATOM 1545 C C . THR A 1 205 ? 14.933 17.957 -13.635 1.00 88.44 205 THR A C 1
ATOM 1547 O O . THR A 1 205 ? 15.462 19.051 -13.818 1.00 88.44 205 THR A O 1
ATOM 1550 N N . THR A 1 206 ? 14.928 16.990 -14.556 1.00 84.69 206 THR A N 1
ATOM 1551 C CA . THR A 1 206 ? 15.690 17.062 -15.814 1.00 84.69 206 THR A CA 1
ATOM 1552 C C . THR A 1 206 ? 14.810 17.132 -17.058 1.00 84.69 206 THR A C 1
ATOM 1554 O O . THR A 1 206 ? 15.141 17.880 -17.972 1.00 84.69 206 THR A O 1
ATOM 1557 N N . GLN A 1 207 ? 13.680 16.416 -17.089 1.00 82.88 207 GLN A N 1
ATOM 1558 C CA . GLN A 1 207 ? 12.825 16.320 -18.282 1.00 82.88 207 GLN A CA 1
ATOM 1559 C C . GLN A 1 207 ? 11.651 17.304 -18.254 1.00 82.88 207 GLN A C 1
ATOM 1561 O O . GLN A 1 207 ? 11.128 17.698 -19.296 1.00 82.88 207 GLN A O 1
ATOM 1566 N N . LEU A 1 208 ? 11.215 17.710 -17.060 1.00 85.81 208 LEU A N 1
ATOM 1567 C CA . LEU A 1 208 ? 10.129 18.670 -16.900 1.00 85.81 208 LEU A CA 1
ATOM 1568 C C . LEU A 1 208 ? 10.643 20.115 -16.855 1.00 85.81 208 LEU A C 1
ATOM 1570 O O . LEU A 1 208 ? 11.711 20.380 -16.298 1.00 85.81 208 LEU A O 1
ATOM 1574 N N . PRO A 1 209 ? 9.848 21.093 -17.336 1.00 90.19 209 PRO A N 1
ATOM 1575 C CA . PRO A 1 209 ? 10.097 22.498 -17.065 1.00 90.19 209 PRO A CA 1
ATOM 1576 C C . PRO A 1 209 ? 10.252 22.709 -15.562 1.00 90.19 209 PRO A C 1
ATOM 1578 O O . PRO A 1 209 ? 9.411 22.253 -14.784 1.00 90.19 209 PRO A O 1
ATOM 1581 N N . THR A 1 210 ? 11.292 23.440 -15.157 1.00 89.69 210 THR A N 1
ATOM 1582 C CA . THR A 1 210 ? 11.698 23.574 -13.748 1.00 89.69 210 THR A CA 1
ATOM 1583 C C . THR A 1 210 ? 10.533 23.925 -12.826 1.00 89.69 210 THR A C 1
ATOM 1585 O O . THR A 1 210 ? 10.400 23.358 -11.747 1.00 89.69 210 THR A O 1
ATOM 1588 N N . PHE A 1 211 ? 9.639 24.815 -13.267 1.00 91.56 211 PHE A N 1
ATOM 1589 C CA . PHE A 1 211 ? 8.454 25.187 -12.497 1.00 91.56 211 PHE A CA 1
ATOM 1590 C C . PHE A 1 211 ? 7.503 24.005 -12.234 1.00 91.56 211 PHE A C 1
ATOM 1592 O O . PHE A 1 211 ? 7.076 23.819 -11.096 1.00 91.56 211 PHE A O 1
ATOM 1599 N N . LEU A 1 212 ? 7.188 23.200 -13.256 1.00 90.94 212 LEU A N 1
ATOM 1600 C CA . LEU A 1 212 ? 6.303 22.033 -13.129 1.00 90.94 212 LEU A CA 1
ATOM 1601 C C . LEU A 1 212 ? 6.951 20.944 -12.271 1.00 90.94 212 LEU A C 1
ATOM 1603 O O . LEU A 1 212 ? 6.314 20.424 -11.357 1.00 90.94 212 LEU A O 1
ATOM 1607 N N . GLY A 1 213 ? 8.242 20.685 -12.496 1.00 89.38 213 GLY A N 1
ATOM 1608 C CA . GLY A 1 213 ? 9.043 19.782 -11.674 1.00 89.38 213 GLY A CA 1
ATOM 1609 C C . GLY A 1 213 ? 9.002 20.145 -10.190 1.00 89.38 213 GLY A C 1
ATOM 1610 O O . GLY A 1 213 ? 8.614 19.332 -9.350 1.00 89.38 213 GLY A O 1
ATOM 1611 N N . CYS A 1 214 ? 9.309 21.404 -9.855 1.00 90.00 214 CYS A N 1
ATOM 1612 C CA . CYS A 1 214 ? 9.221 21.900 -8.480 1.00 90.00 214 CYS A CA 1
ATOM 1613 C C . CYS A 1 214 ? 7.805 21.782 -7.905 1.00 90.00 214 CYS A C 1
ATOM 1615 O O . CYS A 1 214 ? 7.646 21.444 -6.732 1.00 90.00 214 CYS A O 1
ATOM 1617 N N . TRP A 1 215 ? 6.772 22.051 -8.705 1.00 91.12 215 TRP A N 1
ATOM 1618 C CA . TRP A 1 215 ? 5.388 21.980 -8.246 1.00 91.12 215 TRP A CA 1
ATOM 1619 C C . TRP A 1 215 ? 4.978 20.545 -7.888 1.00 91.12 215 TRP A C 1
ATOM 1621 O O . TRP A 1 215 ? 4.376 20.330 -6.832 1.00 91.12 215 TRP A O 1
ATOM 1631 N N . VAL A 1 216 ? 5.373 19.556 -8.695 1.00 88.62 216 VAL A N 1
ATOM 1632 C CA . VAL A 1 216 ? 5.181 18.130 -8.383 1.00 88.62 216 VAL A CA 1
ATOM 1633 C C . VAL A 1 216 ? 5.904 17.749 -7.096 1.00 88.62 216 VAL A C 1
ATOM 1635 O O . VAL A 1 216 ? 5.287 17.158 -6.212 1.00 88.62 216 VAL A O 1
ATOM 1638 N N . LEU A 1 217 ? 7.176 18.128 -6.945 1.00 89.06 217 LEU A N 1
ATOM 1639 C CA . LEU A 1 217 ? 7.961 17.807 -5.748 1.00 89.06 217 LEU A CA 1
ATOM 1640 C C . LEU A 1 217 ? 7.350 18.410 -4.475 1.00 89.06 217 LEU A C 1
ATOM 1642 O O . LEU A 1 217 ? 7.243 17.731 -3.454 1.00 89.06 217 LEU A O 1
ATOM 1646 N N . ILE A 1 218 ? 6.868 19.656 -4.538 1.00 89.12 218 ILE A N 1
ATOM 1647 C CA . ILE A 1 218 ? 6.117 20.279 -3.435 1.00 89.12 218 ILE A CA 1
ATOM 1648 C C . ILE A 1 218 ? 4.838 19.485 -3.141 1.00 89.12 218 ILE A C 1
ATOM 1650 O O . ILE A 1 218 ? 4.498 19.287 -1.973 1.00 89.12 218 ILE A O 1
ATOM 1654 N N . GLY A 1 219 ? 4.144 19.009 -4.177 1.00 87.19 219 GLY A N 1
ATOM 1655 C CA . GLY A 1 219 ? 2.962 18.160 -4.044 1.00 87.19 219 GLY A CA 1
ATOM 1656 C C . GLY A 1 219 ? 3.249 16.843 -3.323 1.00 87.19 219 GLY A C 1
ATOM 1657 O O . GLY A 1 219 ? 2.502 16.483 -2.414 1.00 87.19 219 GLY A O 1
ATOM 1658 N N . ILE A 1 220 ? 4.353 16.171 -3.658 1.00 85.31 220 ILE A N 1
ATOM 1659 C CA . ILE A 1 220 ? 4.799 14.933 -2.997 1.00 85.31 220 ILE A CA 1
ATOM 1660 C C . ILE A 1 220 ? 5.104 15.199 -1.525 1.00 85.31 220 ILE A C 1
ATOM 1662 O O . ILE A 1 220 ? 4.572 14.515 -0.653 1.00 85.31 220 ILE A O 1
ATOM 1666 N N . CYS A 1 221 ? 5.876 16.247 -1.227 1.00 87.75 221 CYS A N 1
ATOM 1667 C CA . CYS A 1 221 ? 6.159 16.646 0.151 1.00 87.75 221 CYS A CA 1
ATOM 1668 C C . CYS A 1 221 ? 4.871 16.940 0.938 1.00 87.75 221 CYS A C 1
ATOM 1670 O O . CYS A 1 221 ? 4.705 16.459 2.060 1.00 87.75 221 CYS A O 1
ATOM 1672 N N . ALA A 1 222 ? 3.928 17.683 0.350 1.00 85.75 222 ALA A N 1
ATOM 1673 C CA . ALA A 1 222 ? 2.652 18.007 0.985 1.00 85.75 222 ALA A CA 1
ATOM 1674 C C . ALA A 1 222 ? 1.788 16.759 1.239 1.00 85.75 222 ALA A C 1
ATOM 1676 O O . ALA A 1 222 ? 1.189 16.633 2.312 1.00 85.75 222 ALA A O 1
ATOM 1677 N N . ALA A 1 223 ? 1.741 15.826 0.283 1.00 83.69 223 ALA A N 1
ATOM 1678 C CA . ALA A 1 223 ? 1.022 14.563 0.416 1.00 83.69 223 ALA A CA 1
ATOM 1679 C C . ALA A 1 223 ? 1.603 13.707 1.553 1.00 83.69 223 ALA A C 1
ATOM 1681 O O . ALA A 1 223 ? 0.853 13.285 2.443 1.00 83.69 223 ALA A O 1
ATOM 1682 N N . SER A 1 224 ? 2.929 13.541 1.587 1.00 85.88 224 SER A N 1
ATOM 1683 C CA . SER A 1 224 ? 3.639 12.804 2.639 1.00 85.88 224 SER A CA 1
ATOM 1684 C C . SER A 1 224 ? 3.400 13.413 4.019 1.00 85.88 224 SER A C 1
ATOM 1686 O O . SER A 1 224 ? 2.987 12.705 4.936 1.00 85.88 224 SER A O 1
ATOM 1688 N N . MET A 1 225 ? 3.541 14.737 4.168 1.00 86.19 225 MET A N 1
ATOM 1689 C CA . MET A 1 225 ? 3.274 15.425 5.439 1.00 86.19 225 MET A CA 1
ATOM 1690 C C . MET A 1 225 ? 1.827 15.227 5.913 1.00 86.19 225 MET A C 1
ATOM 1692 O O . MET A 1 225 ? 1.589 14.965 7.090 1.00 86.19 225 MET A O 1
ATOM 1696 N N . SER A 1 226 ? 0.850 15.296 5.003 1.00 82.25 226 SER A N 1
ATOM 1697 C CA . SER A 1 226 ? -0.566 15.120 5.358 1.00 82.25 226 SER A CA 1
ATOM 1698 C C . SER A 1 226 ? -0.910 13.700 5.829 1.00 82.25 226 SER A C 1
ATOM 1700 O O . SER A 1 226 ? -1.793 13.528 6.677 1.00 82.25 226 SER A O 1
ATOM 1702 N N . THR A 1 227 ? -0.210 12.695 5.295 1.00 85.50 227 THR A N 1
ATOM 1703 C CA . THR A 1 227 ? -0.388 11.281 5.651 1.00 85.50 227 THR A CA 1
ATOM 1704 C C . THR A 1 227 ? 0.279 10.986 6.989 1.00 85.50 227 THR A C 1
ATOM 1706 O O . THR A 1 227 ? -0.371 10.451 7.889 1.00 85.50 227 THR A O 1
ATOM 1709 N N . SER A 1 228 ? 1.523 11.442 7.170 1.00 87.00 228 SER A N 1
ATOM 1710 C CA . SER A 1 228 ? 2.264 11.317 8.429 1.00 87.00 228 SER A CA 1
ATOM 1711 C C . SER A 1 228 ? 1.527 11.968 9.600 1.00 87.00 228 SER A C 1
ATOM 1713 O O . SER A 1 228 ? 1.364 11.336 10.642 1.00 87.00 228 SER A O 1
ATOM 1715 N N . ASP A 1 229 ? 0.990 13.180 9.420 1.00 86.94 229 ASP A N 1
ATOM 1716 C CA . ASP A 1 229 ? 0.172 13.855 10.439 1.00 86.94 229 ASP A CA 1
ATOM 1717 C C . ASP A 1 229 ? -1.039 13.003 10.858 1.00 86.94 229 ASP A C 1
ATOM 1719 O O . ASP A 1 229 ? -1.384 12.929 12.040 1.00 86.94 229 ASP A O 1
ATOM 1723 N N . GLY A 1 230 ? -1.694 12.353 9.889 1.00 86.62 230 GLY A N 1
ATOM 1724 C CA . GLY A 1 230 ? -2.840 11.475 10.123 1.00 86.62 230 GLY A CA 1
ATOM 1725 C C . GLY A 1 230 ? -2.478 10.240 10.944 1.00 86.62 230 GLY A C 1
ATOM 1726 O O . GLY A 1 230 ? -3.148 9.955 11.939 1.00 86.62 230 GLY A O 1
ATOM 1727 N N . ALA A 1 231 ? -1.405 9.547 10.560 1.00 87.50 231 ALA A N 1
ATOM 1728 C CA . ALA A 1 231 ? -0.931 8.345 11.240 1.00 87.50 231 ALA A CA 1
ATOM 1729 C C . ALA A 1 231 ? -0.440 8.646 12.667 1.00 87.50 231 ALA A C 1
ATOM 1731 O O . ALA A 1 231 ? -0.847 7.977 13.620 1.00 87.50 231 ALA A O 1
ATOM 1732 N N . ILE A 1 232 ? 0.364 9.702 12.842 1.00 90.81 232 ILE A N 1
ATOM 1733 C CA . ILE A 1 232 ? 0.879 10.125 14.154 1.00 90.81 232 ILE A CA 1
ATOM 1734 C C . ILE A 1 232 ? -0.276 10.509 15.083 1.00 90.81 232 ILE A C 1
ATOM 1736 O O . ILE A 1 232 ? -0.291 10.113 16.255 1.00 90.81 232 ILE A O 1
ATOM 1740 N N . LEU A 1 233 ? -1.270 11.242 14.572 1.00 89.12 233 LEU A N 1
ATOM 1741 C CA . LEU A 1 233 ? -2.457 11.594 15.345 1.00 89.12 233 LEU A CA 1
ATOM 1742 C C . LEU A 1 233 ? -3.258 10.346 15.733 1.00 89.12 233 LEU A C 1
ATOM 1744 O O . LEU A 1 233 ? -3.637 10.224 16.896 1.00 89.12 233 LEU A O 1
ATOM 1748 N N . ALA A 1 234 ? -3.478 9.409 14.807 1.00 88.88 234 ALA A N 1
ATOM 1749 C CA . ALA A 1 234 ? -4.210 8.175 15.084 1.00 88.88 234 ALA A CA 1
ATOM 1750 C C . ALA A 1 234 ? -3.540 7.361 16.203 1.00 88.88 234 ALA A C 1
ATOM 1752 O O . ALA A 1 234 ? -4.183 7.055 17.210 1.00 88.88 234 ALA A O 1
ATOM 1753 N N . ILE A 1 235 ? -2.232 7.112 16.109 1.00 91.19 235 ILE A N 1
ATOM 1754 C CA . ILE A 1 235 ? -1.475 6.391 17.146 1.00 91.19 235 ILE A CA 1
ATOM 1755 C C . ILE A 1 235 ? -1.550 7.138 18.484 1.00 91.19 235 ILE A C 1
ATOM 1757 O O . ILE A 1 235 ? -1.849 6.540 19.518 1.00 91.19 235 ILE A O 1
ATOM 1761 N N . SER A 1 236 ? -1.368 8.460 18.475 1.00 91.38 236 SER A N 1
ATOM 1762 C CA . SER A 1 236 ? -1.434 9.280 19.692 1.00 91.38 236 SER A CA 1
ATOM 1763 C C . SER A 1 236 ? -2.822 9.249 20.344 1.00 91.38 236 SER A C 1
ATOM 1765 O O . SER A 1 236 ? -2.936 9.224 21.572 1.00 91.38 236 SER A O 1
ATOM 1767 N N . THR A 1 237 ? -3.897 9.193 19.549 1.00 88.81 237 THR A N 1
ATOM 1768 C CA . THR A 1 237 ? -5.261 9.029 20.077 1.00 88.81 237 THR A CA 1
ATOM 1769 C C . THR A 1 237 ? -5.487 7.651 20.688 1.00 88.81 237 THR A C 1
ATOM 1771 O O . THR A 1 237 ? -6.111 7.578 21.745 1.00 88.81 237 THR A O 1
ATOM 1774 N N . VAL A 1 238 ? -4.924 6.582 20.112 1.00 89.31 238 VAL A N 1
ATOM 1775 C CA . VAL A 1 238 ? -4.971 5.226 20.690 1.00 89.31 238 VAL A CA 1
ATOM 1776 C C . VAL A 1 238 ? -4.216 5.181 22.019 1.00 89.31 238 VAL A C 1
ATOM 1778 O O . VAL A 1 238 ? -4.748 4.686 23.014 1.00 89.31 238 VAL A O 1
ATOM 1781 N N . LEU A 1 239 ? -3.013 5.757 22.082 1.00 90.94 239 LEU A N 1
ATOM 1782 C CA . LEU A 1 239 ? -2.241 5.845 23.327 1.00 90.94 239 LEU A CA 1
ATOM 1783 C C . LEU A 1 239 ? -3.024 6.568 24.429 1.00 90.94 239 LEU A C 1
ATOM 1785 O O . LEU A 1 239 ? -2.985 6.159 25.585 1.00 90.94 239 LEU A O 1
ATOM 1789 N N . SER A 1 240 ? -3.785 7.602 24.081 1.00 90.00 240 SER A N 1
ATOM 1790 C CA . SER A 1 240 ? -4.576 8.353 25.053 1.00 90.00 240 SER A CA 1
ATOM 1791 C C . SER A 1 240 ? -5.886 7.640 25.436 1.00 90.00 240 SER A C 1
ATOM 1793 O O . SER A 1 240 ? -6.112 7.305 26.600 1.00 90.00 240 SER A O 1
ATOM 1795 N N . HIS A 1 241 ? -6.753 7.337 24.468 1.00 84.31 241 HIS A N 1
ATOM 1796 C CA . HIS A 1 241 ? -8.098 6.804 24.721 1.00 84.31 241 HIS A CA 1
ATOM 1797 C C . HIS A 1 241 ? -8.135 5.301 25.013 1.00 84.31 241 HIS A C 1
ATOM 1799 O O . HIS A 1 241 ? -8.996 4.860 25.777 1.00 84.31 241 HIS A O 1
ATOM 1805 N N . ASN A 1 242 ? -7.243 4.505 24.422 1.00 86.69 242 ASN A N 1
ATOM 1806 C CA . ASN A 1 242 ? -7.262 3.050 24.575 1.00 86.69 242 ASN A CA 1
ATOM 1807 C C . ASN A 1 242 ? -6.274 2.585 25.638 1.00 86.69 242 ASN A C 1
ATOM 1809 O O . ASN A 1 242 ? -6.613 1.687 26.402 1.00 86.69 242 ASN A O 1
ATOM 1813 N N . ILE A 1 243 ? -5.091 3.198 25.723 1.00 86.25 243 ILE A N 1
ATOM 1814 C CA . ILE A 1 243 ? -4.091 2.823 26.730 1.00 86.25 243 ILE A CA 1
ATOM 1815 C C . ILE A 1 243 ? -4.253 3.676 27.985 1.00 86.25 243 ILE A C 1
ATOM 1817 O O . ILE A 1 243 ? -4.603 3.145 29.034 1.00 86.25 243 ILE A O 1
ATOM 1821 N N . ALA A 1 244 ? -4.073 4.995 27.912 1.00 86.81 244 ALA A N 1
ATOM 1822 C CA . ALA A 1 244 ? -4.053 5.825 29.114 1.00 86.81 244 ALA A CA 1
ATOM 1823 C C . ALA A 1 244 ? -5.391 5.820 29.868 1.00 86.81 244 ALA A C 1
ATOM 1825 O O . ALA A 1 244 ? -5.394 5.785 31.095 1.00 86.81 244 ALA A O 1
ATOM 1826 N N . ARG A 1 245 ? -6.527 5.790 29.161 1.00 83.19 245 ARG A N 1
ATOM 1827 C CA . ARG A 1 245 ? -7.850 5.745 29.803 1.00 83.19 245 ARG A CA 1
ATOM 1828 C C . ARG A 1 245 ? -8.211 4.379 30.396 1.00 83.19 245 ARG A C 1
ATOM 1830 O O . ARG A 1 245 ? -8.918 4.342 31.395 1.00 83.19 245 ARG A O 1
ATOM 1837 N N . LYS A 1 246 ? -7.781 3.264 29.789 1.00 80.62 246 LYS A N 1
ATOM 1838 C CA . LYS A 1 246 ? -8.213 1.911 30.206 1.00 80.62 246 LYS A CA 1
ATOM 1839 C C . LYS A 1 246 ? -7.149 1.108 30.955 1.00 80.62 246 LYS A C 1
ATOM 1841 O O . LYS A 1 246 ? -7.503 0.320 31.822 1.00 80.62 246 LYS A O 1
ATOM 1846 N N . ALA A 1 247 ? -5.873 1.277 30.622 1.00 78.12 247 ALA A N 1
ATOM 1847 C CA . ALA A 1 247 ? -4.775 0.488 31.179 1.00 78.12 247 ALA A CA 1
ATOM 1848 C C . ALA A 1 247 ? -4.102 1.151 32.394 1.00 78.12 247 ALA A C 1
ATOM 1850 O O . ALA A 1 247 ? -3.541 0.448 33.231 1.00 78.12 247 ALA A O 1
ATOM 1851 N N . ILE A 1 248 ? -4.154 2.484 32.522 1.00 82.88 248 ILE A N 1
ATOM 1852 C CA . ILE A 1 248 ? -3.591 3.183 33.688 1.00 82.88 248 ILE A CA 1
ATOM 1853 C C . ILE A 1 248 ? -4.616 3.167 34.835 1.00 82.88 248 ILE A C 1
ATOM 1855 O O . ILE A 1 248 ? -5.757 3.588 34.628 1.00 82.88 248 ILE A O 1
ATOM 1859 N N . PRO A 1 249 ? -4.236 2.745 36.058 1.00 79.31 249 PRO A N 1
ATOM 1860 C CA . PRO A 1 249 ? -5.118 2.813 37.221 1.00 79.31 249 PRO A CA 1
ATOM 1861 C C . PRO A 1 249 ? -5.653 4.235 37.457 1.00 79.31 249 PRO A C 1
ATOM 1863 O O . PRO A 1 249 ? -4.882 5.183 37.605 1.00 79.31 249 PRO A O 1
ATOM 1866 N N . GLY A 1 250 ? -6.981 4.390 37.486 1.00 78.31 250 GLY A N 1
ATOM 1867 C CA . GLY A 1 250 ? -7.652 5.693 37.609 1.00 78.31 250 GLY A CA 1
ATOM 1868 C C . GLY A 1 250 ? -7.718 6.519 36.314 1.00 78.31 250 GLY A C 1
ATOM 1869 O O . GLY A 1 250 ? -8.090 7.695 36.361 1.00 78.31 250 GLY A O 1
ATOM 1870 N N . GLY A 1 251 ? -7.342 5.934 35.171 1.00 78.38 251 GLY A N 1
ATOM 1871 C CA . GLY A 1 251 ? -7.406 6.556 33.846 1.00 78.38 251 GLY A CA 1
ATOM 1872 C C . GLY A 1 251 ? -8.824 6.805 33.334 1.00 78.38 251 GLY A C 1
ATOM 1873 O O . GLY A 1 251 ? -9.058 7.750 32.582 1.00 78.38 251 GLY A O 1
ATOM 1874 N N . ASP A 1 252 ? -9.793 6.025 33.805 1.00 78.50 252 ASP A N 1
ATOM 1875 C CA . ASP A 1 252 ? -11.225 6.157 33.526 1.00 78.50 252 ASP A CA 1
ATOM 1876 C C . ASP A 1 252 ? -11.774 7.540 33.912 1.00 78.50 252 ASP A C 1
ATOM 1878 O O . ASP A 1 252 ? -12.670 8.064 33.245 1.00 78.50 252 ASP A O 1
ATOM 1882 N N . ARG A 1 253 ? -11.177 8.151 34.943 1.00 83.50 253 ARG A N 1
ATOM 1883 C CA . ARG A 1 253 ? -11.532 9.466 35.499 1.00 83.50 253 ARG A CA 1
ATOM 1884 C C . ARG A 1 253 ? -10.736 10.628 34.905 1.00 83.50 253 ARG A C 1
ATOM 1886 O O . ARG A 1 253 ? -10.824 11.746 35.413 1.00 83.50 253 ARG A O 1
ATOM 1893 N N . PHE A 1 254 ? -9.910 10.399 33.884 1.00 86.19 254 PHE A N 1
ATOM 1894 C CA . PHE A 1 254 ? -9.194 11.496 33.237 1.00 86.19 254 PHE A CA 1
ATOM 1895 C C . PHE A 1 254 ? -10.180 12.438 32.543 1.00 86.19 254 PHE A C 1
ATOM 1897 O O . PHE A 1 254 ? -11.034 12.001 31.775 1.00 86.19 254 PHE A O 1
ATOM 1904 N N . SER A 1 255 ? -10.043 13.738 32.812 1.00 88.94 255 SER A N 1
ATOM 1905 C CA . SER A 1 255 ? -10.793 14.772 32.103 1.00 88.94 255 SER A CA 1
ATOM 1906 C C . SER A 1 255 ? -10.330 14.881 30.651 1.00 88.94 255 SER A C 1
ATOM 1908 O O . SER A 1 255 ? -9.172 14.584 30.334 1.00 88.94 255 SER A O 1
ATOM 1910 N N . ASP A 1 256 ? -11.197 15.386 29.775 1.00 87.44 256 ASP A N 1
ATOM 1911 C CA . ASP A 1 256 ? -10.884 15.554 28.351 1.00 87.44 256 ASP A CA 1
ATOM 1912 C C . ASP A 1 256 ? -9.661 16.455 28.122 1.00 87.44 256 ASP A C 1
ATOM 1914 O O . ASP A 1 256 ? -8.845 16.196 27.239 1.00 87.44 256 ASP A O 1
ATOM 1918 N N . VAL A 1 257 ? -9.454 17.463 28.978 1.00 90.69 257 VAL A N 1
ATOM 1919 C CA . VAL A 1 257 ? -8.269 18.340 28.938 1.00 90.69 257 VAL A CA 1
ATOM 1920 C C . VAL A 1 257 ? -6.983 17.557 29.221 1.00 90.69 257 VAL A C 1
ATOM 1922 O O . VAL A 1 257 ? -5.966 17.738 28.542 1.00 90.69 257 VAL A O 1
ATOM 1925 N N . LYS A 1 258 ? -7.018 16.652 30.207 1.00 90.06 258 LYS A N 1
ATOM 1926 C CA . LYS A 1 258 ? -5.874 15.799 30.544 1.00 90.06 258 LYS A CA 1
ATOM 1927 C C . LYS A 1 258 ? -5.603 14.801 29.421 1.00 90.06 258 LYS A C 1
ATOM 1929 O O . LYS A 1 258 ? -4.452 14.617 29.040 1.00 90.06 258 LYS A O 1
ATOM 1934 N N . LEU A 1 259 ? -6.654 14.222 28.846 1.00 87.88 259 LEU A N 1
ATOM 1935 C CA . LEU A 1 259 ? -6.566 13.288 27.726 1.00 87.88 259 LEU A CA 1
ATOM 1936 C C . LEU A 1 259 ? -5.991 13.951 26.466 1.00 87.88 259 LEU A C 1
ATOM 1938 O O . LEU A 1 259 ? -5.117 13.388 25.808 1.00 87.88 259 LEU A O 1
ATOM 1942 N N . LEU A 1 260 ? -6.399 15.189 26.178 1.00 90.44 260 LEU A N 1
ATOM 1943 C CA . LEU A 1 260 ? -5.845 15.991 25.088 1.00 90.44 260 LEU A CA 1
ATOM 1944 C C . LEU A 1 260 ? -4.367 16.321 25.317 1.00 90.44 260 LEU A C 1
ATOM 1946 O O . LEU A 1 260 ? -3.569 16.295 24.381 1.00 90.44 260 LEU A O 1
ATOM 1950 N N . THR A 1 261 ? -3.988 16.605 26.564 1.00 93.06 261 THR A N 1
ATOM 1951 C CA . THR A 1 261 ? -2.581 16.814 26.929 1.00 93.06 261 THR A CA 1
ATOM 1952 C C . THR A 1 261 ? -1.765 15.546 26.692 1.00 93.06 261 THR A C 1
ATOM 1954 O O . THR A 1 261 ? -0.693 15.626 26.101 1.00 93.06 261 THR A O 1
ATOM 1957 N N . ILE A 1 262 ? -2.297 14.379 27.070 1.00 92.50 262 ILE A N 1
ATOM 1958 C CA . ILE A 1 262 ? -1.655 13.084 26.814 1.00 92.50 262 ILE A CA 1
ATOM 1959 C C . ILE A 1 262 ? -1.463 12.871 25.309 1.00 92.50 262 ILE A C 1
ATOM 1961 O O . ILE A 1 262 ? -0.345 12.578 24.907 1.00 92.50 262 ILE A O 1
ATOM 1965 N N . VAL A 1 263 ? -2.481 13.118 24.471 1.00 92.00 263 VAL A N 1
ATOM 1966 C CA . VAL A 1 263 ? -2.334 13.036 23.001 1.00 92.00 263 VAL A CA 1
ATOM 1967 C C . VAL A 1 263 ? -1.176 13.916 22.522 1.00 92.00 263 VAL A C 1
ATOM 1969 O O . VAL A 1 263 ? -0.308 13.439 21.801 1.00 92.00 263 VAL A O 1
ATOM 1972 N N . ARG A 1 264 ? -1.126 15.188 22.943 1.00 93.62 264 ARG A N 1
ATOM 1973 C CA . ARG A 1 264 ? -0.083 16.138 22.514 1.00 93.62 264 ARG A CA 1
ATOM 1974 C C . ARG A 1 264 ? 1.320 15.718 22.944 1.00 93.62 264 ARG A C 1
ATOM 1976 O O . ARG A 1 264 ? 2.258 15.880 22.172 1.00 93.62 264 ARG A O 1
ATOM 1983 N N . VAL A 1 265 ? 1.462 15.185 24.154 1.00 94.75 265 VAL A N 1
ATOM 1984 C CA . VAL A 1 265 ? 2.748 14.687 24.659 1.00 94.75 265 VAL A CA 1
ATOM 1985 C C . VAL A 1 265 ? 3.153 13.404 23.935 1.00 94.75 265 VAL A C 1
ATOM 1987 O O . VAL A 1 265 ? 4.321 13.263 23.592 1.00 94.75 265 VAL A O 1
ATOM 1990 N N . SER A 1 266 ? 2.206 12.507 23.645 1.00 94.00 266 SER A N 1
ATOM 1991 C CA . SER A 1 266 ? 2.444 11.254 22.918 1.00 94.00 266 SER A CA 1
ATOM 1992 C C . SER A 1 266 ? 2.906 11.455 21.472 1.00 94.00 266 SER A C 1
ATOM 1994 O O . SER A 1 266 ? 3.620 10.596 20.964 1.00 94.00 266 SER A O 1
ATOM 1996 N N . ILE A 1 267 ? 2.582 12.587 20.836 1.00 94.69 267 ILE A N 1
ATOM 1997 C CA . ILE A 1 267 ? 3.075 12.917 19.487 1.00 94.69 267 ILE A CA 1
ATOM 1998 C C . ILE A 1 267 ? 4.609 12.926 19.449 1.00 94.69 267 ILE A C 1
ATOM 2000 O O . ILE A 1 267 ? 5.191 12.375 18.525 1.00 94.69 267 ILE A O 1
ATOM 2004 N N . ILE A 1 268 ? 5.277 13.500 20.455 1.00 95.00 268 ILE A N 1
ATOM 2005 C CA . ILE A 1 268 ? 6.740 13.674 20.459 1.00 95.00 268 ILE A CA 1
ATOM 2006 C C . ILE A 1 268 ? 7.494 12.332 20.336 1.00 95.00 268 ILE A C 1
ATOM 2008 O O . ILE A 1 268 ? 8.279 12.190 19.396 1.00 95.00 268 ILE A O 1
ATOM 2012 N N . PRO A 1 269 ? 7.288 11.333 21.223 1.00 94.88 269 PRO A N 1
ATOM 2013 C CA . PRO A 1 269 ? 7.977 10.051 21.109 1.00 94.88 269 PRO A CA 1
ATOM 2014 C C . PRO A 1 269 ? 7.534 9.246 19.883 1.00 94.88 269 PRO A C 1
ATOM 2016 O O . PRO A 1 269 ? 8.372 8.581 19.283 1.00 94.88 269 PRO A O 1
ATOM 2019 N N . VAL A 1 270 ? 6.260 9.321 19.472 1.00 93.94 270 VAL A N 1
ATOM 2020 C CA . VAL A 1 270 ? 5.778 8.632 18.259 1.00 93.94 270 VAL A CA 1
ATOM 2021 C C . VAL A 1 270 ? 6.495 9.166 17.019 1.00 93.94 270 VAL A C 1
ATOM 2023 O O . VAL A 1 270 ? 7.008 8.379 16.228 1.00 93.94 270 VAL A O 1
ATOM 2026 N N . THR A 1 271 ? 6.601 10.489 16.881 1.00 94.31 271 THR A N 1
ATOM 2027 C CA . THR A 1 271 ? 7.342 11.120 15.783 1.00 94.31 271 THR A CA 1
ATOM 2028 C C . THR A 1 271 ? 8.824 10.765 15.833 1.00 94.31 271 THR A C 1
ATOM 2030 O O . THR A 1 271 ? 9.398 10.449 14.798 1.00 94.31 271 THR A O 1
ATOM 2033 N N . LEU A 1 272 ? 9.451 10.768 17.015 1.00 94.94 272 LEU A N 1
ATOM 2034 C CA . LEU A 1 272 ? 10.866 10.407 17.147 1.00 94.94 272 LEU A CA 1
ATOM 2035 C C . LEU A 1 272 ? 11.130 8.970 16.675 1.00 94.94 272 LEU A C 1
ATOM 2037 O O . LEU A 1 272 ? 12.060 8.746 15.906 1.00 94.94 272 LEU A O 1
ATOM 2041 N N . ILE A 1 273 ? 10.296 8.013 17.094 1.00 93.00 273 ILE A N 1
ATOM 2042 C CA . ILE A 1 273 ? 10.403 6.611 16.666 1.00 93.00 273 ILE A CA 1
ATOM 2043 C C . ILE A 1 273 ? 10.188 6.498 15.153 1.00 93.00 273 ILE A C 1
ATOM 2045 O O . ILE A 1 273 ? 10.968 5.827 14.483 1.00 93.00 273 ILE A O 1
ATOM 2049 N N . ALA A 1 274 ? 9.183 7.187 14.605 1.00 90.38 274 ALA A N 1
ATOM 2050 C CA . ALA A 1 274 ? 8.929 7.197 13.167 1.00 90.38 274 ALA A CA 1
ATOM 2051 C C . ALA A 1 274 ? 10.127 7.745 12.372 1.00 90.38 274 ALA A C 1
ATOM 2053 O O . ALA A 1 274 ? 10.520 7.139 11.380 1.00 90.38 274 ALA A O 1
ATOM 2054 N N . CYS A 1 275 ? 10.755 8.834 12.831 1.00 91.12 275 CYS A N 1
ATOM 2055 C CA . CYS A 1 275 ? 11.961 9.386 12.208 1.00 91.12 275 CYS A CA 1
ATOM 2056 C C . CYS A 1 275 ? 13.149 8.417 12.266 1.00 91.12 275 CYS A C 1
ATOM 2058 O O . CYS A 1 275 ? 13.889 8.311 11.292 1.00 91.12 275 CYS A O 1
ATOM 2060 N N . ILE A 1 276 ? 13.328 7.699 13.381 1.00 91.81 276 ILE A N 1
ATOM 2061 C CA . ILE A 1 276 ? 14.391 6.692 13.511 1.00 91.81 276 ILE A CA 1
ATOM 2062 C C . ILE A 1 276 ? 14.173 5.570 12.493 1.00 91.81 276 ILE A C 1
ATOM 2064 O O . ILE A 1 276 ? 15.083 5.273 11.727 1.00 91.81 276 ILE A O 1
ATOM 2068 N N . VAL A 1 277 ? 12.965 5.002 12.423 1.00 88.88 277 VAL A N 1
ATOM 2069 C CA . VAL A 1 277 ? 12.642 3.929 11.463 1.00 88.88 277 VAL A CA 1
ATOM 2070 C C . VAL A 1 277 ? 12.798 4.410 10.017 1.00 88.88 277 VAL A C 1
ATOM 2072 O O . VAL A 1 277 ? 13.382 3.707 9.197 1.00 88.88 277 VAL A O 1
ATOM 2075 N N . ALA A 1 278 ? 12.345 5.628 9.711 1.00 86.69 278 ALA A N 1
ATOM 2076 C CA . ALA A 1 278 ? 12.494 6.217 8.381 1.00 86.69 278 ALA A CA 1
ATOM 2077 C C . ALA A 1 278 ? 13.963 6.462 7.988 1.00 86.69 278 ALA A C 1
ATOM 2079 O O . ALA A 1 278 ? 14.273 6.485 6.805 1.00 86.69 278 ALA A O 1
ATOM 2080 N N . SER A 1 279 ? 14.870 6.636 8.956 1.00 88.12 279 SER A N 1
ATOM 2081 C CA . SER A 1 279 ? 16.304 6.811 8.681 1.00 88.12 279 SER A CA 1
ATOM 2082 C C . SER A 1 279 ? 17.060 5.503 8.429 1.00 88.12 279 SER A C 1
ATOM 2084 O O . SER A 1 279 ? 18.183 5.547 7.936 1.00 88.12 279 SER A O 1
ATOM 2086 N N . THR A 1 280 ? 16.477 4.352 8.781 1.00 85.94 280 THR A N 1
ATOM 2087 C CA . THR A 1 280 ? 17.145 3.044 8.682 1.00 85.94 280 THR A CA 1
ATOM 2088 C C . THR A 1 280 ? 16.670 2.193 7.508 1.00 85.94 280 THR A C 1
ATOM 2090 O O . THR A 1 280 ? 17.403 1.301 7.094 1.00 85.94 280 THR A O 1
ATOM 2093 N N . TYR A 1 281 ? 15.462 2.429 6.991 1.00 78.12 281 TYR A N 1
ATOM 2094 C CA . TYR A 1 281 ? 14.870 1.636 5.909 1.00 78.12 281 TYR A CA 1
ATOM 2095 C C . TYR A 1 281 ? 14.576 2.503 4.685 1.00 78.12 281 TYR A C 1
ATOM 2097 O O . TYR A 1 281 ? 13.828 3.474 4.783 1.00 78.12 281 TYR A O 1
ATOM 2105 N N . ASN A 1 282 ? 15.114 2.108 3.529 1.00 69.94 282 ASN A N 1
ATOM 2106 C CA . ASN A 1 282 ? 14.931 2.836 2.270 1.00 69.94 282 ASN A CA 1
ATOM 2107 C C . ASN A 1 282 ? 13.653 2.412 1.517 1.00 69.94 282 ASN A C 1
ATOM 2109 O O . ASN A 1 282 ? 13.026 3.239 0.855 1.00 69.94 282 ASN A O 1
ATOM 2113 N N . GLU A 1 283 ? 13.191 1.171 1.707 1.00 73.31 283 GLU A N 1
ATOM 2114 C CA . GLU A 1 283 ? 12.020 0.609 1.015 1.00 73.31 283 GLU A CA 1
ATOM 2115 C C . GLU A 1 283 ? 10.691 0.972 1.694 1.00 73.31 283 GLU A C 1
ATOM 2117 O O . GLU A 1 283 ? 9.972 0.145 2.261 1.00 73.31 283 GLU A O 1
ATOM 2122 N N . THR A 1 284 ? 10.350 2.258 1.660 1.00 74.12 284 THR A N 1
ATOM 2123 C CA . THR A 1 284 ? 9.161 2.792 2.350 1.00 74.12 284 THR A CA 1
ATOM 2124 C C . THR A 1 284 ? 7.835 2.240 1.814 1.00 74.12 284 THR A C 1
ATOM 2126 O O . THR A 1 284 ? 6.912 2.000 2.597 1.00 74.12 284 THR A O 1
ATOM 2129 N N . GLY A 1 285 ? 7.736 1.991 0.503 1.00 73.56 285 GLY A N 1
ATOM 2130 C CA . GLY A 1 285 ? 6.539 1.419 -0.125 1.00 73.56 285 GLY A CA 1
ATOM 2131 C C . GLY A 1 285 ? 6.239 -0.002 0.357 1.00 73.56 285 GLY A C 1
ATOM 2132 O O . GLY A 1 285 ? 5.082 -0.344 0.595 1.00 73.56 285 GLY A O 1
ATOM 2133 N N . TYR A 1 286 ? 7.283 -0.797 0.594 1.00 75.12 286 TYR A N 1
ATOM 2134 C CA . TYR A 1 286 ? 7.155 -2.152 1.123 1.00 75.12 286 TYR A CA 1
ATOM 2135 C C . TYR A 1 286 ? 6.520 -2.180 2.509 1.00 75.12 286 TYR A C 1
ATOM 2137 O O . TYR A 1 286 ? 5.523 -2.863 2.748 1.00 75.12 286 TYR A O 1
ATOM 2145 N N . LEU A 1 287 ? 7.084 -1.379 3.417 1.00 80.50 287 LEU A N 1
ATOM 2146 C CA . LEU A 1 287 ? 6.644 -1.296 4.806 1.00 80.50 287 LEU A CA 1
ATOM 2147 C C . LEU A 1 287 ? 5.172 -0.888 4.903 1.00 80.50 287 LEU A C 1
ATOM 2149 O O . LEU A 1 287 ? 4.456 -1.368 5.782 1.00 80.50 287 LEU A O 1
ATOM 2153 N N . LEU A 1 288 ? 4.707 -0.036 3.984 1.00 81.44 288 LEU A N 1
ATOM 2154 C CA . LEU A 1 288 ? 3.305 0.363 3.898 1.00 81.44 288 LEU A CA 1
ATOM 2155 C C . LEU A 1 288 ? 2.391 -0.827 3.576 1.00 81.44 288 LEU A C 1
ATOM 2157 O O . LEU A 1 288 ? 1.368 -1.005 4.239 1.00 81.44 288 LEU A O 1
ATOM 2161 N N . ILE A 1 289 ? 2.757 -1.643 2.584 1.00 78.69 289 ILE A N 1
ATOM 2162 C CA . ILE A 1 289 ? 1.973 -2.818 2.177 1.00 78.69 289 ILE A CA 1
ATOM 2163 C C . ILE A 1 289 ? 1.919 -3.825 3.321 1.00 78.69 289 ILE A C 1
ATOM 2165 O O . ILE A 1 289 ? 0.827 -4.225 3.721 1.00 78.69 289 ILE A O 1
ATOM 2169 N N . VAL A 1 290 ? 3.071 -4.160 3.910 1.00 82.00 290 VAL A N 1
ATOM 2170 C CA . VAL A 1 290 ? 3.155 -5.093 5.045 1.00 82.00 290 VAL A CA 1
ATOM 2171 C C . VAL A 1 290 ? 2.318 -4.599 6.230 1.00 82.00 290 VAL A C 1
ATOM 2173 O O . VAL A 1 290 ? 1.601 -5.384 6.853 1.00 82.00 290 VAL A O 1
ATOM 2176 N N . ALA A 1 291 ? 2.337 -3.296 6.526 1.00 85.56 291 ALA A N 1
ATOM 2177 C CA . ALA A 1 291 ? 1.534 -2.726 7.605 1.00 85.56 291 ALA A CA 1
ATOM 2178 C C . ALA A 1 291 ? 0.022 -2.904 7.373 1.00 85.56 291 ALA A C 1
ATOM 2180 O O . ALA A 1 291 ? -0.689 -3.340 8.283 1.00 85.56 291 ALA A O 1
ATOM 2181 N N . PHE A 1 292 ? -0.481 -2.603 6.170 1.00 86.19 292 PHE A N 1
ATOM 2182 C CA . PHE A 1 292 ? -1.900 -2.804 5.846 1.00 86.19 292 PHE A CA 1
ATOM 2183 C C . PHE A 1 292 ? -2.290 -4.277 5.780 1.00 86.19 292 PHE A C 1
ATOM 2185 O O . PHE A 1 292 ? -3.413 -4.626 6.145 1.00 86.19 292 PHE A O 1
ATOM 2192 N N . ASP A 1 293 ? -1.369 -5.143 5.382 1.00 86.88 293 ASP A N 1
ATOM 2193 C CA . ASP A 1 293 ? -1.590 -6.581 5.314 1.00 86.88 293 ASP A CA 1
ATOM 2194 C C . ASP A 1 293 ? -1.739 -7.214 6.706 1.00 86.88 293 ASP A C 1
ATOM 2196 O O . ASP A 1 293 ? -2.657 -7.993 6.960 1.00 86.88 293 ASP A O 1
ATOM 2200 N N . ILE A 1 294 ? -0.929 -6.794 7.684 1.00 89.31 294 ILE A N 1
ATOM 2201 C CA . ILE A 1 294 ? -1.092 -7.219 9.087 1.00 89.31 294 ILE A CA 1
ATOM 2202 C C . ILE A 1 294 ? -2.466 -6.803 9.634 1.00 89.31 294 ILE A C 1
ATOM 2204 O O . ILE A 1 294 ? -3.106 -7.560 10.376 1.00 89.31 294 ILE A O 1
ATOM 2208 N N . VAL A 1 295 ? -2.933 -5.607 9.262 1.00 89.06 295 VAL A N 1
ATOM 2209 C CA . VAL A 1 295 ? -4.256 -5.093 9.641 1.00 89.06 295 VAL A CA 1
ATOM 2210 C C . VAL A 1 295 ? -5.371 -5.877 8.942 1.00 89.06 295 VAL A C 1
ATOM 2212 O O . VAL A 1 295 ? -6.363 -6.219 9.591 1.00 89.06 295 VAL A O 1
ATOM 2215 N N . LEU A 1 296 ? -5.207 -6.215 7.661 1.00 90.12 296 LEU A N 1
ATOM 2216 C CA . LEU A 1 296 ? -6.117 -7.092 6.922 1.00 90.12 296 LEU A CA 1
ATOM 2217 C C . LEU A 1 296 ? -6.225 -8.464 7.602 1.00 90.12 296 LEU A C 1
ATOM 2219 O O . LEU A 1 296 ? -7.332 -8.920 7.898 1.00 90.12 296 LEU A O 1
ATOM 2223 N N . ALA A 1 297 ? -5.085 -9.083 7.905 1.00 91.38 297 ALA A N 1
ATOM 2224 C CA . ALA A 1 297 ? -5.000 -10.393 8.535 1.00 91.38 297 ALA A CA 1
ATOM 2225 C C . ALA A 1 297 ? -5.681 -10.434 9.908 1.00 91.38 297 ALA A C 1
ATOM 2227 O O . ALA A 1 297 ? -6.429 -11.365 10.200 1.00 91.38 297 ALA A O 1
ATOM 2228 N N . GLY A 1 298 ? -5.454 -9.434 10.761 1.00 91.12 298 GLY A N 1
ATOM 2229 C CA . GLY A 1 298 ? -5.973 -9.443 12.130 1.00 91.12 298 GLY A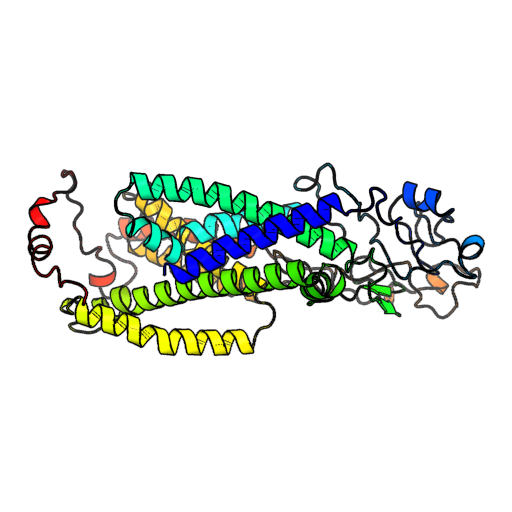 CA 1
ATOM 2230 C C . GLY A 1 298 ? -7.377 -8.855 12.282 1.00 91.12 298 GLY A C 1
ATOM 2231 O O . GLY A 1 298 ? -8.237 -9.439 12.942 1.00 91.12 298 GLY A O 1
ATOM 2232 N N . CYS A 1 299 ? -7.627 -7.679 11.706 1.00 90.12 299 CYS A N 1
ATOM 2233 C CA . CYS A 1 299 ? -8.725 -6.809 12.140 1.00 90.12 299 CYS A CA 1
ATOM 2234 C C . CYS A 1 299 ? -9.992 -6.919 11.287 1.00 90.12 299 CYS A C 1
ATOM 2236 O O . CYS A 1 299 ? -11.087 -6.636 11.784 1.00 90.12 299 CYS A O 1
ATOM 2238 N N . ILE A 1 300 ? -9.882 -7.333 10.023 1.00 90.44 300 ILE A N 1
ATOM 2239 C CA . ILE A 1 300 ? -11.023 -7.326 9.097 1.00 90.44 300 ILE A CA 1
ATOM 2240 C C . ILE A 1 300 ? -12.076 -8.365 9.475 1.00 90.44 300 ILE A C 1
ATOM 2242 O O . ILE A 1 300 ? -13.262 -8.036 9.541 1.00 90.44 300 ILE A O 1
ATOM 2246 N N . ALA A 1 301 ? -11.672 -9.592 9.805 1.00 91.38 301 ALA A N 1
ATOM 2247 C CA . ALA A 1 301 ? -12.618 -10.635 10.200 1.00 91.38 301 ALA A CA 1
ATOM 2248 C C . ALA A 1 301 ? -13.460 -10.237 11.440 1.00 91.38 301 ALA A C 1
ATOM 2250 O O . ALA A 1 301 ? -14.695 -10.278 11.350 1.00 91.38 301 ALA A O 1
ATOM 2251 N N . PRO A 1 302 ? -12.863 -9.751 12.550 1.00 91.38 302 PRO A N 1
ATOM 2252 C CA . PRO A 1 302 ? -13.607 -9.186 13.677 1.00 91.38 302 PRO A CA 1
ATOM 2253 C C . PRO A 1 302 ? -14.517 -8.015 13.313 1.00 91.38 302 PRO A C 1
ATOM 2255 O O . PRO A 1 302 ? -15.640 -7.943 13.813 1.00 91.38 302 PRO A O 1
ATOM 2258 N N . LEU A 1 303 ? -14.064 -7.104 12.445 1.00 89.88 303 LEU A N 1
ATOM 2259 C CA . LEU A 1 303 ? -14.840 -5.930 12.042 1.00 89.88 303 LEU A CA 1
ATOM 2260 C C . LEU A 1 303 ? -16.140 -6.335 11.332 1.00 89.88 303 LEU A C 1
ATOM 2262 O O . LEU A 1 303 ? -17.221 -5.861 11.688 1.00 89.88 303 LEU A O 1
ATOM 2266 N N . PHE A 1 304 ? -16.062 -7.262 10.376 1.00 89.94 304 PHE A N 1
ATOM 2267 C CA . PHE A 1 304 ? -17.244 -7.791 9.688 1.00 89.94 304 PHE A CA 1
ATOM 2268 C C . PHE A 1 304 ? -18.127 -8.619 10.626 1.00 89.94 304 PHE A C 1
ATOM 2270 O O . PHE A 1 304 ? -19.357 -8.485 10.610 1.00 89.94 304 PHE A O 1
ATOM 2277 N N . ALA A 1 305 ? -17.522 -9.436 11.490 1.00 90.81 305 ALA A N 1
ATOM 2278 C CA . ALA A 1 305 ? -18.253 -10.210 12.485 1.00 90.81 305 ALA A CA 1
ATOM 2279 C C . ALA A 1 305 ? -19.037 -9.324 13.459 1.00 90.81 305 ALA A C 1
ATOM 2281 O O . ALA A 1 305 ? -20.182 -9.642 13.794 1.00 90.81 305 ALA A O 1
ATOM 2282 N N . ALA A 1 306 ? -18.472 -8.182 13.851 1.00 86.06 306 ALA A N 1
ATOM 2283 C CA . ALA A 1 306 ? -19.125 -7.214 14.720 1.00 86.06 306 ALA A CA 1
ATOM 2284 C C . ALA A 1 306 ? -20.385 -6.601 14.094 1.00 86.06 306 ALA A C 1
ATOM 2286 O O . ALA A 1 306 ? -21.245 -6.128 14.831 1.00 86.06 306 ALA A O 1
ATOM 2287 N N . ILE A 1 307 ? -20.543 -6.619 12.768 1.00 86.88 307 ILE A N 1
ATOM 2288 C CA . ILE A 1 307 ? -21.737 -6.103 12.083 1.00 86.88 307 ILE A CA 1
ATOM 2289 C C . ILE A 1 307 ? -22.724 -7.237 11.800 1.00 86.88 307 ILE A C 1
ATOM 2291 O O . ILE A 1 307 ? -23.880 -7.161 12.225 1.00 86.88 307 ILE A O 1
ATOM 2295 N N . TYR A 1 308 ? -22.264 -8.297 11.132 1.00 88.62 308 TYR A N 1
ATOM 2296 C CA . TYR A 1 308 ? -23.129 -9.328 10.549 1.00 88.62 308 TYR A CA 1
ATOM 2297 C C . TYR A 1 308 ? -23.292 -10.577 11.428 1.00 88.62 308 TYR A C 1
ATOM 2299 O O . TYR A 1 308 ? -24.337 -11.223 11.390 1.00 88.62 308 TYR A O 1
ATOM 2307 N N . PHE A 1 309 ? -22.309 -10.895 12.276 1.00 87.75 309 PHE A N 1
ATOM 2308 C CA . PHE A 1 309 ? -22.251 -12.146 13.049 1.00 87.75 309 PHE A CA 1
ATOM 2309 C C . PHE A 1 309 ? -22.209 -11.927 14.571 1.00 87.75 309 PHE A C 1
ATOM 2311 O O . PHE A 1 309 ? -21.749 -12.796 15.313 1.00 87.75 309 PHE A O 1
ATOM 2318 N N . LYS A 1 310 ? -22.769 -10.810 15.062 1.00 78.88 310 LYS A N 1
ATOM 2319 C CA . LYS A 1 310 ? -22.813 -10.420 16.493 1.00 78.88 310 LYS A CA 1
ATOM 2320 C C . LYS A 1 310 ? -23.247 -11.540 17.437 1.00 78.88 310 LYS A C 1
ATOM 2322 O O . LYS A 1 310 ? -22.780 -11.640 18.563 1.00 78.88 310 LYS A O 1
ATOM 2327 N N . LYS A 1 311 ? -24.198 -12.363 16.990 1.00 80.69 311 LYS A N 1
ATOM 2328 C CA . LYS A 1 311 ? -24.751 -13.464 17.782 1.00 80.69 311 LYS A CA 1
ATOM 2329 C C . LYS A 1 311 ? -23.922 -14.730 17.721 1.00 80.69 311 LYS A C 1
ATOM 2331 O O . LYS A 1 311 ? -24.212 -15.605 18.525 1.00 80.69 311 LYS A O 1
ATOM 2336 N N . SER A 1 312 ? -22.953 -14.850 16.820 1.00 83.12 312 SER A N 1
ATOM 2337 C CA . SER A 1 312 ? -22.157 -16.064 16.580 1.00 83.12 312 SER A CA 1
ATOM 2338 C C . SER A 1 312 ? -20.721 -15.946 17.088 1.00 83.12 312 SER A C 1
ATOM 2340 O O . SER A 1 312 ? -20.131 -16.956 17.459 1.00 83.12 312 SER A O 1
ATOM 2342 N N . VAL A 1 313 ? -20.192 -14.725 17.185 1.00 88.25 313 VAL A N 1
ATOM 2343 C CA . VAL A 1 313 ? -18.813 -14.458 17.615 1.00 88.25 313 VAL A CA 1
ATOM 2344 C C . VAL A 1 313 ? -18.775 -13.967 19.062 1.00 88.25 313 VAL A C 1
ATOM 2346 O O . VAL A 1 313 ? -19.630 -13.188 19.482 1.00 88.25 313 VAL A O 1
ATOM 2349 N N . THR A 1 314 ? -17.827 -14.473 19.850 1.00 87.56 314 THR A N 1
ATOM 2350 C CA . THR A 1 314 ? -17.554 -14.004 21.219 1.00 87.56 314 THR A CA 1
ATOM 2351 C C . THR A 1 314 ? -16.431 -12.956 21.209 1.00 87.56 314 THR A C 1
ATOM 2353 O O . THR A 1 314 ? -15.596 -12.972 20.301 1.00 87.56 314 THR A O 1
ATOM 2356 N N . PRO A 1 315 ? -16.347 -12.057 22.211 1.00 84.62 315 PRO A N 1
ATOM 2357 C CA . PRO A 1 315 ? -15.218 -11.127 22.332 1.00 84.62 315 PRO A CA 1
ATOM 2358 C C . PRO A 1 315 ? -13.857 -11.839 22.379 1.00 84.62 315 PRO A C 1
ATOM 2360 O O . PRO A 1 315 ? -12.894 -11.372 21.775 1.00 84.62 315 PRO A O 1
ATOM 2363 N N . GLY A 1 316 ? -13.794 -13.006 23.032 1.00 86.25 316 GLY A N 1
ATOM 2364 C CA . GLY A 1 316 ? -12.596 -13.844 23.082 1.00 86.25 316 GLY A CA 1
ATOM 2365 C C . GLY A 1 316 ? -12.195 -14.399 21.716 1.00 86.25 316 GLY A C 1
ATOM 2366 O O . GLY A 1 316 ? -11.012 -14.374 21.379 1.00 86.25 316 GLY A O 1
ATOM 2367 N N . GLY A 1 317 ? -13.166 -14.828 20.903 1.00 89.44 317 GLY A N 1
ATOM 2368 C CA . GLY A 1 317 ? -12.915 -15.274 19.533 1.00 89.44 317 GLY A CA 1
ATOM 2369 C C . GLY A 1 317 ? -12.469 -14.145 18.607 1.00 89.44 317 GLY A C 1
ATOM 2370 O O . GLY A 1 317 ? -11.568 -14.345 17.799 1.00 89.44 317 GLY A O 1
ATOM 2371 N N . ALA A 1 318 ? -13.029 -12.941 18.759 1.00 90.50 318 ALA A N 1
ATOM 2372 C CA . ALA A 1 318 ? -12.571 -11.762 18.024 1.00 90.50 318 ALA A CA 1
ATOM 2373 C C . ALA A 1 318 ? -11.115 -11.401 18.370 1.00 90.50 318 ALA A C 1
ATOM 2375 O O . ALA A 1 318 ? -10.321 -11.140 17.471 1.00 90.50 318 ALA A O 1
ATOM 2376 N N . LEU A 1 319 ? -10.741 -11.445 19.654 1.00 90.62 319 LEU A N 1
ATOM 2377 C CA . LEU A 1 319 ? -9.357 -11.228 20.084 1.00 90.62 319 LEU A CA 1
ATOM 2378 C C . LEU A 1 319 ? -8.409 -12.304 19.536 1.00 90.62 319 LEU A C 1
ATOM 2380 O O . LEU A 1 319 ? -7.315 -11.981 19.079 1.00 90.62 319 LEU A O 1
ATOM 2384 N N . ALA A 1 320 ? -8.833 -13.571 19.547 1.00 92.06 320 ALA A N 1
ATOM 2385 C CA . ALA A 1 320 ? -8.058 -14.661 18.966 1.00 92.06 320 ALA A CA 1
ATOM 2386 C C . ALA A 1 320 ? -7.817 -14.443 17.465 1.00 92.06 320 ALA A C 1
ATOM 2388 O O . ALA A 1 320 ? -6.696 -14.600 17.001 1.00 92.06 320 ALA A O 1
ATOM 2389 N N . ALA A 1 321 ? -8.829 -14.006 16.717 1.00 94.25 321 ALA A N 1
ATOM 2390 C CA . ALA A 1 321 ? -8.690 -13.683 15.299 1.00 94.25 321 ALA A CA 1
ATOM 2391 C C . ALA A 1 321 ? -7.590 -12.635 15.047 1.00 94.25 321 ALA A C 1
ATOM 2393 O O . ALA A 1 321 ? -6.698 -12.860 14.231 1.00 94.25 321 ALA A O 1
ATOM 2394 N N . VAL A 1 322 ? -7.606 -11.534 15.815 1.00 93.50 322 VAL A N 1
ATOM 2395 C CA . VAL A 1 322 ? -6.589 -10.473 15.725 1.00 93.50 322 VAL A CA 1
ATOM 2396 C C . VAL A 1 322 ? -5.199 -11.032 16.006 1.00 93.50 322 VAL A C 1
ATOM 2398 O O . VAL A 1 322 ? -4.289 -10.840 15.209 1.00 93.50 322 VAL A O 1
ATOM 2401 N N . LEU A 1 323 ? -5.033 -11.750 17.119 1.00 93.31 323 LEU A N 1
ATOM 2402 C CA . LEU A 1 323 ? -3.729 -12.262 17.534 1.00 93.31 323 LEU A CA 1
ATOM 2403 C C . LEU A 1 323 ? -3.192 -13.310 16.560 1.00 93.31 323 LEU A C 1
ATOM 2405 O O . LEU A 1 323 ? -2.096 -13.148 16.037 1.00 93.31 323 LEU A O 1
ATOM 2409 N N . PHE A 1 324 ? -3.951 -14.373 16.295 1.00 94.25 324 PHE A N 1
ATOM 2410 C CA . PHE A 1 324 ? -3.484 -15.477 15.458 1.00 94.25 324 PHE A CA 1
ATOM 2411 C C . PHE A 1 324 ? -3.351 -15.068 13.988 1.00 94.25 324 PHE A C 1
ATOM 2413 O O . PHE A 1 324 ? -2.396 -15.489 13.344 1.00 94.25 324 PHE A O 1
ATOM 2420 N N . GLY A 1 325 ? -4.243 -14.215 13.471 1.00 93.94 325 GLY A N 1
ATOM 2421 C CA . GLY A 1 325 ? -4.140 -13.672 12.115 1.00 93.94 325 GLY A CA 1
ATOM 2422 C C . GLY A 1 325 ? -2.896 -12.806 11.930 1.00 93.94 325 GLY A C 1
ATOM 2423 O O . GLY A 1 325 ? -2.097 -13.065 11.033 1.00 93.94 325 GLY A O 1
ATOM 2424 N N . SER A 1 326 ? -2.683 -11.817 12.807 1.00 93.44 326 SER A N 1
ATOM 2425 C CA . SER A 1 326 ? -1.509 -10.938 12.729 1.00 93.44 326 SER A CA 1
ATOM 2426 C C . SER A 1 326 ? -0.195 -11.671 13.009 1.00 93.44 326 SER A C 1
ATOM 2428 O O . SER A 1 326 ? 0.795 -11.407 12.333 1.00 93.44 326 SER A O 1
ATOM 2430 N N . ILE A 1 327 ? -0.169 -12.607 13.966 1.00 93.62 327 ILE A N 1
ATOM 2431 C CA . ILE A 1 327 ? 1.031 -13.402 14.264 1.00 93.62 327 ILE A CA 1
ATOM 2432 C C . ILE A 1 327 ? 1.363 -14.326 13.099 1.00 93.62 327 ILE A C 1
ATOM 2434 O O . ILE A 1 327 ? 2.521 -14.375 12.701 1.00 93.62 327 ILE A O 1
ATOM 2438 N N . LEU A 1 328 ? 0.379 -15.033 12.528 1.00 93.12 328 LEU A N 1
ATOM 2439 C CA . LEU A 1 328 ? 0.637 -15.873 11.362 1.00 93.12 328 LEU A CA 1
ATOM 2440 C C . LEU A 1 328 ? 1.185 -15.029 10.213 1.00 93.12 328 LEU A C 1
ATOM 2442 O O . LEU A 1 328 ? 2.181 -15.417 9.614 1.00 93.12 328 LEU A O 1
ATOM 2446 N N . ARG A 1 329 ? 0.607 -13.846 9.971 1.00 90.75 329 ARG A N 1
ATOM 2447 C CA . ARG A 1 329 ? 1.112 -12.941 8.939 1.00 90.75 329 ARG A CA 1
ATOM 2448 C C . ARG A 1 329 ? 2.561 -12.529 9.189 1.00 90.75 329 ARG A C 1
ATOM 2450 O O . ARG A 1 329 ? 3.358 -12.553 8.257 1.00 90.75 329 ARG A O 1
ATOM 2457 N N . ALA A 1 330 ? 2.903 -12.190 10.431 1.00 90.25 330 ALA A N 1
ATOM 2458 C CA . ALA A 1 330 ? 4.265 -11.838 10.822 1.00 90.25 330 ALA A CA 1
ATOM 2459 C C . ALA A 1 330 ? 5.235 -13.029 10.751 1.00 90.25 330 ALA A C 1
ATOM 2461 O O . ALA A 1 330 ? 6.403 -12.827 10.466 1.00 90.25 330 ALA A O 1
ATOM 2462 N N . ILE A 1 331 ? 4.783 -14.262 10.993 1.00 90.25 331 ILE A N 1
ATOM 2463 C CA . ILE A 1 331 ? 5.618 -15.462 10.843 1.00 90.25 331 ILE A CA 1
ATOM 2464 C C . ILE A 1 331 ? 5.858 -15.753 9.362 1.00 90.25 331 ILE A C 1
ATOM 2466 O O . ILE A 1 331 ? 7.002 -15.940 8.963 1.00 90.25 331 ILE A O 1
ATOM 2470 N N . LEU A 1 332 ? 4.797 -15.773 8.551 1.00 87.62 332 LEU A N 1
ATOM 2471 C CA . LEU A 1 332 ? 4.892 -16.056 7.118 1.00 87.62 332 LEU A CA 1
ATOM 2472 C C . LEU A 1 332 ? 5.707 -14.997 6.370 1.00 87.62 332 LEU A C 1
ATOM 2474 O O . LEU A 1 332 ? 6.354 -15.340 5.391 1.00 87.62 332 LEU A O 1
ATOM 2478 N N . GLU A 1 333 ? 5.745 -13.759 6.877 1.00 84.19 333 GLU A N 1
ATOM 2479 C CA . GLU A 1 333 ? 6.638 -12.703 6.387 1.00 84.19 333 GLU A CA 1
ATOM 2480 C C . GLU A 1 333 ? 8.099 -13.153 6.307 1.00 84.19 333 GLU A C 1
ATOM 2482 O O . GLU A 1 333 ? 8.770 -12.840 5.333 1.00 84.19 333 GLU A O 1
ATOM 2487 N N . PHE A 1 334 ? 8.577 -13.867 7.331 1.00 84.12 334 PHE A N 1
ATOM 2488 C CA . PHE A 1 334 ? 9.974 -14.294 7.443 1.00 84.12 334 PHE A CA 1
ATOM 2489 C C . PHE A 1 334 ? 10.183 -15.772 7.100 1.00 84.12 334 PHE A C 1
ATOM 2491 O O . PHE A 1 334 ? 11.319 -16.198 6.919 1.00 84.12 334 PHE A O 1
ATOM 2498 N N . ALA A 1 335 ? 9.115 -16.574 7.094 1.00 85.88 335 ALA A N 1
ATOM 2499 C CA . ALA A 1 335 ? 9.189 -18.013 6.861 1.00 85.88 335 ALA A CA 1
ATOM 2500 C C . ALA A 1 335 ? 9.038 -18.392 5.385 1.00 85.88 335 ALA A C 1
ATOM 2502 O O . ALA A 1 335 ? 9.549 -19.436 4.985 1.00 85.88 335 ALA A O 1
ATOM 2503 N N . LEU A 1 336 ? 8.308 -17.594 4.601 1.00 78.38 336 LEU A N 1
ATOM 2504 C CA . LEU A 1 336 ? 8.205 -17.806 3.163 1.00 78.38 336 LEU A CA 1
ATOM 2505 C C . LEU A 1 336 ? 9.386 -17.130 2.458 1.00 78.38 336 LEU A C 1
ATOM 2507 O O . LEU A 1 336 ? 9.717 -15.998 2.818 1.00 78.38 336 LEU A O 1
ATOM 2511 N N . PRO A 1 337 ? 10.001 -17.787 1.462 1.00 66.12 337 PRO A N 1
ATOM 2512 C CA . PRO A 1 337 ? 10.929 -17.110 0.575 1.00 66.12 337 PRO A CA 1
ATOM 2513 C C . PRO A 1 337 ? 10.175 -16.020 -0.199 1.00 66.12 337 PRO A C 1
ATOM 2515 O O . PRO A 1 337 ? 9.039 -16.211 -0.651 1.00 66.12 337 PRO A O 1
ATOM 2518 N N . LYS A 1 338 ? 10.781 -14.831 -0.225 1.00 64.31 338 LYS A N 1
ATOM 2519 C CA . LYS A 1 338 ? 10.243 -13.617 -0.839 1.00 64.31 338 LYS A CA 1
ATOM 2520 C C . LYS A 1 338 ? 11.314 -13.026 -1.721 1.00 64.31 338 LYS A C 1
ATOM 2522 O O . LYS A 1 338 ? 12.153 -12.244 -1.279 1.00 64.31 338 LYS A O 1
ATOM 2527 N N . ASP A 1 339 ? 11.263 -13.452 -2.964 1.00 52.03 339 ASP A N 1
ATOM 2528 C CA . ASP A 1 339 ? 12.222 -13.064 -3.981 1.00 52.03 339 ASP A CA 1
ATOM 2529 C C . ASP A 1 339 ? 11.817 -11.746 -4.676 1.00 52.03 339 ASP A C 1
ATOM 2531 O O . ASP A 1 339 ? 12.625 -11.150 -5.388 1.00 52.03 339 ASP A O 1
ATOM 2535 N N . GLY A 1 340 ? 10.595 -11.247 -4.424 1.00 53.97 340 GLY A N 1
ATOM 2536 C CA . GLY A 1 340 ? 10.067 -9.966 -4.904 1.00 53.97 340 GLY A CA 1
ATOM 2537 C C . GLY A 1 340 ? 9.175 -9.238 -3.883 1.00 53.97 340 GLY A C 1
ATOM 2538 O O . GLY A 1 340 ? 8.740 -9.803 -2.879 1.00 53.97 340 GLY A O 1
ATOM 2539 N N . LEU A 1 341 ? 8.890 -7.945 -4.114 1.00 55.12 341 LEU A N 1
ATOM 2540 C CA . LEU A 1 341 ? 7.893 -7.195 -3.333 1.00 55.12 341 LEU A CA 1
ATOM 2541 C C . LEU A 1 341 ? 6.548 -7.131 -4.075 1.00 55.12 341 LEU A C 1
ATOM 2543 O O . LEU A 1 341 ? 6.506 -6.822 -5.263 1.00 55.12 341 LEU A O 1
ATOM 2547 N N . LEU A 1 342 ? 5.442 -7.241 -3.323 1.00 49.81 342 LEU A N 1
ATOM 2548 C CA . LEU A 1 342 ? 4.034 -7.184 -3.780 1.00 49.81 342 LEU A CA 1
ATOM 2549 C C . LEU A 1 342 ? 3.657 -6.024 -4.734 1.00 49.81 342 LEU A C 1
ATOM 2551 O O . LEU A 1 342 ? 2.644 -6.121 -5.422 1.00 49.81 342 LEU A O 1
ATOM 2555 N N . ALA A 1 343 ? 4.415 -4.922 -4.773 1.00 46.31 343 ALA A N 1
ATOM 2556 C CA . ALA A 1 343 ? 4.134 -3.772 -5.649 1.00 46.31 343 ALA A CA 1
ATOM 2557 C C . ALA A 1 343 ? 5.366 -3.165 -6.335 1.00 46.31 343 ALA A C 1
ATOM 2559 O O . ALA A 1 343 ? 5.238 -2.195 -7.080 1.00 46.31 343 ALA A O 1
ATOM 2560 N N . ILE A 1 344 ? 6.555 -3.684 -6.044 1.00 50.19 344 ILE A N 1
ATOM 2561 C CA . ILE A 1 344 ? 7.810 -3.198 -6.604 1.00 50.19 344 ILE A CA 1
ATOM 2562 C C . ILE A 1 344 ? 8.597 -4.450 -6.932 1.00 50.19 344 ILE A C 1
ATOM 2564 O O . ILE A 1 344 ? 9.324 -4.961 -6.083 1.00 50.19 344 ILE A O 1
ATOM 2568 N N . PRO A 1 345 ? 8.456 -5.002 -8.132 1.00 48.34 345 PRO A N 1
ATOM 2569 C CA . PRO A 1 345 ? 9.108 -6.255 -8.427 1.00 48.34 345 PRO A CA 1
ATOM 2570 C C . PRO A 1 345 ? 10.586 -6.008 -8.804 1.00 48.34 345 PRO A C 1
ATOM 2572 O O . PRO A 1 345 ? 11.131 -6.596 -9.726 1.00 48.34 345 PRO A O 1
ATOM 2575 N N . HIS A 1 346 ? 11.271 -5.141 -8.051 1.00 46.88 346 HIS A N 1
ATOM 2576 C CA . HIS A 1 346 ? 12.725 -4.988 -8.047 1.00 46.88 346 HIS A CA 1
ATOM 2577 C C . HIS A 1 346 ? 13.379 -6.091 -7.195 1.00 46.88 346 HIS A C 1
ATOM 2579 O O . HIS A 1 346 ? 14.250 -5.826 -6.373 1.00 46.88 346 HIS A O 1
ATOM 2585 N N . GLY A 1 347 ? 12.898 -7.325 -7.349 1.00 49.41 347 GLY A N 1
ATOM 2586 C CA . GLY A 1 347 ? 13.606 -8.514 -6.890 1.00 49.41 347 GLY A CA 1
ATOM 2587 C C . GLY A 1 347 ? 14.782 -8.815 -7.814 1.00 49.41 347 GLY A C 1
ATOM 2588 O O . GLY A 1 347 ? 14.774 -8.386 -8.967 1.00 49.41 347 GLY A O 1
ATOM 2589 N N . GLU A 1 348 ? 15.764 -9.583 -7.339 1.00 46.97 348 GLU A N 1
ATOM 2590 C CA . GLU A 1 348 ? 16.966 -9.956 -8.109 1.00 46.97 348 GLU A CA 1
ATOM 2591 C C . GLU A 1 348 ? 16.671 -10.692 -9.433 1.00 46.97 348 GLU A C 1
ATOM 2593 O O . GLU A 1 348 ? 17.582 -10.901 -10.221 1.00 46.97 348 GLU A O 1
ATOM 2598 N N . PHE A 1 349 ? 15.417 -11.076 -9.680 1.00 45.72 349 PHE A N 1
ATOM 2599 C CA . PHE A 1 349 ? 14.974 -11.905 -10.799 1.00 45.72 349 PHE A CA 1
ATOM 2600 C C . PHE A 1 349 ? 14.590 -11.138 -12.079 1.00 45.72 349 PHE A C 1
ATOM 2602 O O . PHE A 1 349 ? 14.262 -11.777 -13.072 1.00 45.72 349 PHE A O 1
ATOM 2609 N N . ASN A 1 350 ? 14.591 -9.796 -12.082 1.00 46.69 350 ASN A N 1
ATOM 2610 C CA . ASN A 1 350 ? 13.928 -9.006 -13.141 1.00 46.69 350 ASN A CA 1
ATOM 2611 C C . ASN A 1 350 ? 14.835 -8.017 -13.871 1.00 46.69 350 ASN A C 1
ATOM 2613 O O . ASN A 1 350 ? 14.374 -6.979 -14.353 1.00 46.69 350 ASN A O 1
ATOM 2617 N N . PHE A 1 351 ? 16.126 -8.321 -13.921 1.00 50.66 351 PHE A N 1
ATOM 2618 C CA . PHE A 1 351 ? 17.112 -7.392 -14.439 1.00 50.66 351 PHE A CA 1
ATOM 2619 C C . PHE A 1 351 ? 17.879 -7.907 -15.647 1.00 50.66 351 PHE A C 1
ATOM 2621 O O . PHE A 1 351 ? 18.626 -7.115 -16.171 1.00 50.66 351 PHE A O 1
ATOM 2628 N N . ASP A 1 352 ? 17.699 -9.124 -16.161 1.00 48.25 352 ASP A N 1
ATOM 2629 C CA . ASP A 1 352 ? 18.693 -9.721 -17.078 1.00 48.25 352 ASP A CA 1
ATOM 2630 C C . ASP A 1 352 ? 18.251 -9.785 -18.565 1.00 48.25 352 ASP A C 1
ATOM 2632 O O . ASP A 1 352 ? 17.084 -10.069 -18.847 1.00 48.25 352 ASP A O 1
ATOM 2636 N N . TYR A 1 353 ? 19.175 -9.544 -19.521 1.00 46.59 353 TYR A N 1
ATOM 2637 C CA . TYR A 1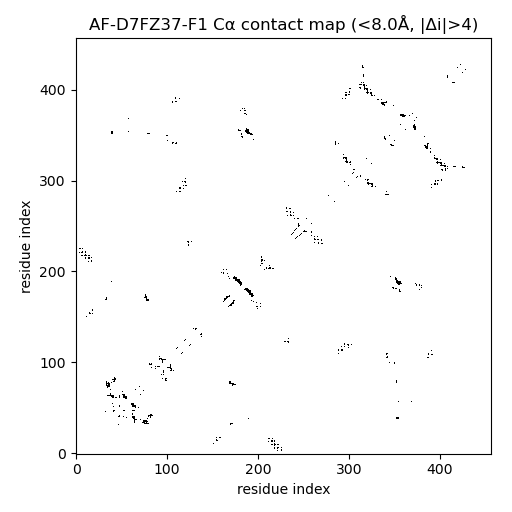 353 ? 18.899 -9.388 -20.971 1.00 46.59 353 TYR A CA 1
ATOM 2638 C C . TYR A 1 353 ? 19.924 -10.058 -21.919 1.00 46.59 353 TYR A C 1
ATOM 2640 O O . TYR A 1 353 ? 21.138 -9.928 -21.753 1.00 46.59 353 TYR A O 1
ATOM 2648 N N . GLY A 1 354 ? 19.421 -10.683 -22.995 1.00 40.50 354 GLY A N 1
ATOM 2649 C CA . GLY A 1 354 ? 20.199 -11.234 -24.125 1.00 40.50 354 GLY A CA 1
ATOM 2650 C C . GLY A 1 354 ? 20.664 -12.699 -23.964 1.00 40.50 354 GLY A C 1
ATOM 2651 O O . GLY A 1 354 ? 20.622 -13.228 -22.863 1.00 40.50 354 GLY A O 1
ATOM 2652 N N . PRO A 1 355 ? 21.078 -13.405 -25.032 1.00 37.28 355 PRO A N 1
ATOM 2653 C CA . PRO A 1 355 ? 21.917 -14.596 -24.942 1.00 37.28 355 PRO A CA 1
ATOM 2654 C C . PRO A 1 355 ? 23.251 -14.188 -24.342 1.00 37.28 355 PRO A C 1
ATOM 2656 O O . PRO A 1 355 ? 23.777 -13.136 -24.679 1.00 37.28 355 PRO A O 1
ATOM 2659 N N . GLY A 1 356 ? 23.812 -14.997 -23.469 1.00 40.75 356 GLY A N 1
ATOM 2660 C CA . GLY A 1 356 ? 25.064 -14.654 -22.824 1.00 40.75 356 GLY A CA 1
ATOM 2661 C C . GLY A 1 356 ? 26.228 -15.493 -23.279 1.00 40.75 356 GLY A C 1
ATOM 2662 O O . GLY A 1 356 ? 26.109 -16.519 -23.948 1.00 40.75 356 GLY A O 1
ATOM 2663 N N . GLU A 1 357 ? 27.379 -15.010 -22.853 1.00 43.34 357 GLU A N 1
ATOM 2664 C CA . GLU A 1 357 ? 28.672 -15.605 -23.104 1.00 43.34 357 GLU A CA 1
ATOM 2665 C C . GLU A 1 357 ? 29.240 -16.123 -21.792 1.00 43.34 357 GLU A C 1
ATOM 2667 O O . GLU A 1 357 ? 29.766 -15.357 -20.989 1.00 43.34 357 GLU A O 1
ATOM 2672 N N . VAL A 1 358 ? 29.185 -17.437 -21.576 1.00 49.34 358 VAL A N 1
ATOM 2673 C CA . VAL A 1 358 ? 30.064 -18.061 -20.579 1.00 49.34 358 VAL A CA 1
ATOM 2674 C C . VAL A 1 358 ? 30.511 -19.433 -21.066 1.00 49.34 358 VAL A C 1
ATOM 2676 O O . VAL A 1 358 ? 30.035 -20.476 -20.626 1.00 49.34 358 VAL A O 1
ATOM 2679 N N . GLY A 1 359 ? 31.469 -19.422 -21.990 1.00 50.66 359 GLY A N 1
ATOM 2680 C CA . GLY A 1 359 ? 32.154 -20.618 -22.463 1.00 50.66 359 GLY A CA 1
ATOM 2681 C C . GLY A 1 359 ? 33.585 -20.327 -22.909 1.00 50.66 359 GLY A C 1
ATOM 2682 O O . GLY A 1 359 ? 33.993 -19.173 -23.036 1.00 50.66 359 GLY A O 1
ATOM 2683 N N . PRO A 1 360 ? 34.396 -21.375 -23.119 1.00 53.56 360 PRO A N 1
ATOM 2684 C CA . PRO A 1 360 ? 35.813 -21.254 -23.464 1.00 53.56 360 PRO A CA 1
ATOM 2685 C C . PRO A 1 360 ? 36.076 -20.678 -24.866 1.00 53.56 360 PRO A C 1
ATOM 2687 O O . PRO A 1 360 ? 37.226 -20.356 -25.177 1.00 53.56 360 PRO A O 1
ATOM 2690 N N . LEU A 1 361 ? 35.049 -20.576 -25.716 1.00 49.12 361 LEU A N 1
ATOM 2691 C CA . LEU A 1 361 ? 35.150 -20.117 -27.098 1.00 49.12 361 LEU A CA 1
ATOM 2692 C C . LEU A 1 361 ? 34.306 -18.852 -27.322 1.00 49.12 361 LEU A C 1
ATOM 2694 O O . LEU A 1 361 ? 33.114 -18.861 -27.013 1.00 49.12 361 LEU A O 1
ATOM 2698 N N . PRO A 1 362 ? 34.892 -17.794 -27.912 1.00 51.62 362 PRO A N 1
ATOM 2699 C CA . PRO A 1 362 ? 34.145 -16.610 -28.328 1.00 51.62 362 PRO A CA 1
ATOM 2700 C C . PRO A 1 362 ? 33.016 -16.939 -29.315 1.00 51.62 362 PRO A C 1
ATOM 2702 O O . PRO A 1 362 ? 33.178 -17.813 -30.170 1.00 51.62 362 PRO A O 1
ATOM 2705 N N . THR A 1 363 ? 31.912 -16.194 -29.250 1.00 45.19 363 THR A N 1
ATOM 2706 C CA . THR A 1 363 ? 30.696 -16.370 -30.078 1.00 45.19 363 THR A CA 1
ATOM 2707 C C . THR A 1 363 ? 30.900 -16.267 -31.589 1.00 45.19 363 THR A C 1
ATOM 2709 O O . THR A 1 363 ? 30.098 -16.792 -32.352 1.00 45.19 363 THR A O 1
ATOM 2712 N N . PHE A 1 364 ? 31.985 -15.641 -32.049 1.00 47.62 364 PHE A N 1
ATOM 2713 C CA . PHE A 1 364 ? 32.318 -15.544 -33.476 1.00 47.62 364 PHE A CA 1
ATOM 2714 C C . PHE A 1 364 ? 32.919 -16.832 -34.073 1.00 47.62 364 PHE A C 1
ATOM 2716 O O . PHE A 1 364 ? 33.287 -16.858 -35.250 1.00 47.62 364 PHE A O 1
ATOM 2723 N N . ILE A 1 365 ? 33.096 -17.885 -33.272 1.00 50.97 365 ILE A N 1
ATOM 2724 C CA . ILE A 1 365 ? 33.567 -19.194 -33.731 1.00 50.97 365 ILE A CA 1
ATOM 2725 C C . ILE A 1 365 ? 32.348 -20.082 -33.978 1.00 50.97 365 ILE A C 1
ATOM 2727 O O . ILE A 1 365 ? 31.606 -20.342 -33.048 1.00 50.97 365 ILE A O 1
ATOM 2731 N N . ASP A 1 366 ? 32.174 -20.591 -35.201 1.00 58.03 366 ASP A N 1
ATOM 2732 C CA . ASP A 1 366 ? 31.133 -21.582 -35.521 1.00 58.03 366 ASP A CA 1
ATOM 2733 C C . ASP A 1 366 ? 31.371 -22.885 -34.728 1.00 58.03 366 ASP A C 1
ATOM 2735 O O . ASP A 1 366 ? 32.127 -23.766 -35.160 1.00 58.03 366 ASP A O 1
ATOM 2739 N N . ALA A 1 367 ? 30.749 -23.011 -33.553 1.00 61.31 367 ALA A N 1
ATOM 2740 C CA . ALA A 1 367 ? 30.792 -24.201 -32.712 1.00 61.31 367 ALA A CA 1
ATOM 2741 C C . ALA A 1 367 ? 29.391 -24.559 -32.160 1.00 61.31 367 ALA A C 1
ATOM 2743 O O . ALA A 1 367 ? 28.465 -23.746 -32.180 1.00 61.31 367 ALA A O 1
ATOM 2744 N N . PRO A 1 368 ? 29.181 -25.811 -31.714 1.00 58.41 368 PRO A N 1
ATOM 2745 C CA . PRO A 1 368 ? 27.949 -26.219 -31.040 1.00 58.41 368 PRO A CA 1
ATOM 2746 C C . PRO A 1 368 ? 27.667 -25.369 -29.790 1.00 58.41 368 PRO A C 1
ATOM 2748 O O . PRO A 1 368 ? 28.591 -25.005 -29.070 1.00 58.41 368 PRO A O 1
ATOM 2751 N N . ALA A 1 369 ? 26.390 -25.124 -29.471 1.00 51.25 369 ALA A N 1
ATOM 2752 C CA . ALA A 1 369 ? 25.981 -24.298 -28.324 1.00 51.25 369 ALA A CA 1
ATOM 2753 C C . ALA A 1 369 ? 26.592 -24.742 -26.974 1.00 51.25 369 ALA A C 1
ATOM 2755 O O . ALA A 1 369 ? 26.894 -23.897 -26.139 1.00 51.25 369 ALA A O 1
ATOM 2756 N N . SER A 1 370 ? 26.855 -26.045 -26.797 1.00 57.31 370 SER A N 1
ATOM 2757 C CA . SER A 1 370 ? 27.529 -26.609 -25.614 1.00 57.31 370 SER A CA 1
ATOM 2758 C C . SER A 1 370 ? 28.981 -26.156 -25.429 1.00 57.31 370 SER A C 1
ATOM 2760 O O . SER A 1 370 ? 29.528 -26.272 -24.338 1.00 57.31 370 SER A O 1
ATOM 2762 N N . ASP A 1 371 ? 29.628 -25.690 -26.500 1.00 62.25 371 ASP A N 1
ATOM 2763 C CA . ASP A 1 371 ? 31.029 -25.259 -26.497 1.00 62.25 371 ASP A CA 1
ATOM 2764 C C . ASP A 1 371 ? 31.160 -23.743 -26.238 1.00 62.25 371 ASP A C 1
ATOM 2766 O O . ASP A 1 371 ? 32.234 -23.263 -25.861 1.00 62.25 371 ASP A O 1
ATOM 2770 N N . HIS A 1 372 ? 30.060 -23.000 -26.409 1.00 54.97 372 HIS A N 1
ATOM 2771 C CA . HIS A 1 372 ? 29.926 -21.579 -26.070 1.00 54.97 372 HIS A CA 1
ATOM 2772 C C . HIS A 1 372 ? 29.368 -21.351 -24.670 1.00 54.97 372 HIS A C 1
ATOM 2774 O O . HIS A 1 372 ? 29.557 -20.270 -24.115 1.00 54.97 372 HIS A O 1
ATOM 2780 N N . TRP A 1 373 ? 28.686 -22.348 -24.107 1.00 54.62 373 TRP A N 1
ATOM 2781 C CA . TRP A 1 373 ? 28.114 -22.262 -22.777 1.00 54.62 373 TRP A CA 1
ATOM 2782 C C . TRP A 1 373 ? 27.807 -23.647 -22.196 1.00 54.62 373 TRP A C 1
ATOM 2784 O O . TRP A 1 373 ? 27.247 -24.512 -22.869 1.00 54.62 373 TRP A O 1
ATOM 2794 N N . ASP A 1 374 ? 28.182 -23.837 -20.929 1.00 56.97 374 ASP A N 1
ATOM 2795 C CA . ASP A 1 374 ? 27.849 -25.024 -20.145 1.00 56.97 374 ASP A CA 1
ATOM 2796 C C . ASP A 1 374 ? 26.698 -24.707 -19.165 1.00 56.97 374 ASP A C 1
ATOM 2798 O O . ASP A 1 374 ? 26.923 -23.986 -18.183 1.00 56.97 374 ASP A O 1
ATOM 2802 N N . PRO A 1 375 ? 25.476 -25.224 -19.393 1.00 50.41 375 PRO A N 1
ATOM 2803 C CA . PRO A 1 375 ? 24.338 -24.996 -18.504 1.00 50.41 375 PRO A CA 1
ATOM 2804 C C . PRO A 1 375 ? 24.579 -25.529 -17.083 1.00 50.41 375 PRO A C 1
ATOM 2806 O O . PRO A 1 375 ? 24.052 -24.963 -16.131 1.00 50.41 375 PRO A O 1
ATOM 2809 N N . ASP A 1 376 ? 25.459 -26.521 -16.894 1.00 52.97 376 ASP A N 1
ATOM 2810 C CA . ASP A 1 376 ? 25.779 -27.066 -15.565 1.00 52.97 376 ASP A CA 1
ATOM 2811 C C . ASP A 1 376 ? 26.666 -26.119 -14.718 1.00 52.97 376 ASP A C 1
ATOM 2813 O O . ASP A 1 376 ? 26.910 -26.377 -13.537 1.00 52.97 376 ASP A O 1
ATOM 2817 N N . THR A 1 377 ? 27.162 -25.015 -15.296 1.00 53.31 377 THR A N 1
ATOM 2818 C CA . THR A 1 377 ? 27.934 -23.978 -14.578 1.00 53.31 377 THR A CA 1
ATOM 2819 C C . THR A 1 377 ? 27.070 -22.854 -14.000 1.00 53.31 377 THR A C 1
ATOM 2821 O O . THR A 1 377 ? 27.556 -22.068 -13.180 1.00 53.31 377 THR A O 1
ATOM 2824 N N . CYS A 1 378 ? 25.795 -22.787 -14.391 1.00 49.03 378 CYS A N 1
ATOM 2825 C CA . CYS A 1 378 ? 24.815 -21.844 -13.870 1.00 49.03 378 CYS A CA 1
ATOM 2826 C C . CYS A 1 378 ? 24.088 -22.483 -12.677 1.00 49.03 378 CYS A C 1
ATOM 2828 O O . CYS A 1 378 ? 23.140 -23.245 -12.827 1.00 49.03 378 CYS A O 1
ATOM 2830 N N . ASP A 1 379 ? 24.561 -22.215 -11.458 1.00 42.69 379 ASP A N 1
ATOM 2831 C CA . ASP A 1 379 ? 23.949 -22.772 -10.246 1.00 42.69 379 ASP A CA 1
ATOM 2832 C C . ASP A 1 379 ? 22.705 -21.933 -9.876 1.00 42.69 379 ASP A C 1
ATOM 2834 O O . 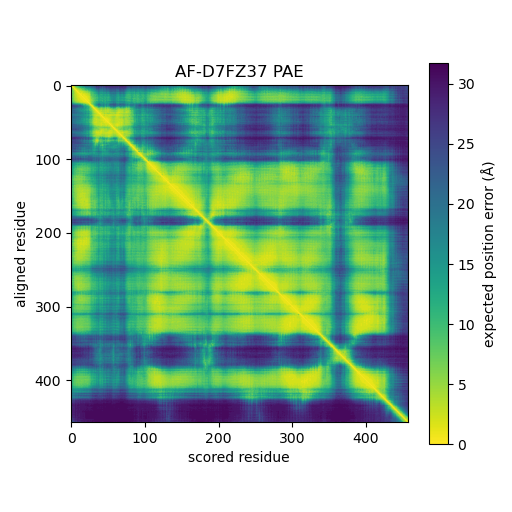ASP A 1 379 ? 22.776 -20.988 -9.085 1.00 42.69 379 ASP A O 1
ATOM 2838 N N . MET A 1 380 ? 21.566 -22.213 -10.521 1.00 44.94 380 MET A N 1
ATOM 2839 C CA . MET A 1 380 ? 20.317 -21.465 -10.336 1.00 44.94 380 MET A CA 1
ATOM 2840 C C . MET A 1 380 ? 19.381 -22.135 -9.307 1.00 44.94 380 MET A C 1
ATOM 2842 O O . MET A 1 380 ? 18.780 -23.177 -9.585 1.00 44.94 380 MET A O 1
ATOM 2846 N N . PRO A 1 381 ? 19.139 -21.528 -8.130 1.00 43.12 381 PRO A N 1
ATOM 2847 C CA . PRO A 1 381 ? 17.945 -21.836 -7.351 1.00 43.12 381 PRO A CA 1
ATOM 2848 C C . PRO A 1 381 ? 16.707 -21.256 -8.062 1.00 43.12 381 PRO A C 1
ATOM 2850 O O . PRO A 1 381 ? 16.697 -20.094 -8.465 1.00 43.12 381 PRO A O 1
ATOM 2853 N N . ARG A 1 382 ? 15.647 -22.060 -8.236 1.00 41.19 382 ARG A N 1
ATOM 2854 C CA . ARG A 1 382 ? 14.371 -21.590 -8.816 1.00 41.19 382 ARG A CA 1
ATOM 2855 C C . ARG A 1 382 ? 13.798 -20.455 -7.959 1.00 41.19 382 ARG A C 1
ATOM 2857 O O . ARG A 1 382 ? 13.858 -20.557 -6.739 1.00 41.19 382 ARG A O 1
ATOM 2864 N N . MET A 1 383 ? 13.190 -19.443 -8.593 1.00 43.53 383 MET A N 1
ATOM 2865 C CA . MET A 1 383 ? 12.419 -18.408 -7.893 1.00 43.53 383 MET A CA 1
ATOM 2866 C C . MET A 1 383 ? 11.346 -19.084 -7.033 1.00 43.53 383 MET A C 1
ATOM 2868 O O . MET A 1 383 ? 10.429 -19.727 -7.556 1.00 43.53 383 MET A O 1
ATOM 2872 N N . GLU A 1 384 ? 11.465 -18.955 -5.718 1.00 51.75 384 GLU A N 1
ATOM 2873 C CA . GLU A 1 384 ? 10.475 -19.431 -4.760 1.00 51.75 384 GLU A CA 1
ATOM 2874 C C . GLU A 1 384 ? 9.758 -18.214 -4.175 1.00 51.75 384 GLU A C 1
ATOM 2876 O O . GLU A 1 384 ? 9.746 -18.001 -2.968 1.00 51.75 384 GLU A O 1
ATOM 2881 N N . ASP A 1 385 ? 9.141 -17.389 -5.027 1.00 56.69 385 ASP A N 1
ATOM 2882 C CA . ASP A 1 385 ? 8.382 -16.241 -4.541 1.00 56.69 385 ASP A CA 1
ATOM 2883 C C . ASP A 1 385 ? 6.959 -16.646 -4.146 1.00 56.69 385 ASP A C 1
ATOM 2885 O O . ASP A 1 385 ? 6.081 -16.862 -4.985 1.00 56.69 385 ASP A O 1
ATOM 2889 N N . TRP A 1 386 ? 6.719 -16.736 -2.840 1.00 64.81 386 TRP A N 1
ATOM 2890 C CA . TRP A 1 386 ? 5.387 -16.984 -2.280 1.00 64.81 386 TRP A CA 1
ATOM 2891 C C . TRP A 1 386 ? 4.724 -15.706 -1.767 1.00 64.81 386 TRP A C 1
ATOM 2893 O O . TRP A 1 386 ? 3.757 -15.760 -0.995 1.00 64.81 386 TRP A O 1
ATOM 2903 N N . THR A 1 387 ? 5.231 -14.545 -2.178 1.00 66.00 387 THR A N 1
ATOM 2904 C CA . THR A 1 387 ? 4.683 -13.248 -1.800 1.00 66.00 387 THR A CA 1
ATOM 2905 C C . THR A 1 387 ? 3.210 -13.142 -2.219 1.00 66.00 387 THR A C 1
ATOM 2907 O O . THR A 1 387 ? 2.837 -13.366 -3.368 1.00 66.00 387 THR A O 1
ATOM 2910 N N . GLY A 1 388 ? 2.333 -12.828 -1.261 1.00 68.94 388 GLY A N 1
ATOM 2911 C CA . GLY A 1 388 ? 0.882 -12.770 -1.451 1.00 68.94 388 GLY A CA 1
ATOM 2912 C C . GLY A 1 388 ? 0.143 -14.021 -0.965 1.00 68.94 388 GLY A C 1
ATOM 2913 O O . GLY A 1 388 ? -1.022 -13.920 -0.571 1.00 68.94 388 GLY A O 1
ATOM 2914 N N . LEU A 1 389 ? 0.796 -15.191 -0.891 1.00 76.44 389 LEU A N 1
ATOM 2915 C CA . LEU A 1 389 ? 0.201 -16.372 -0.249 1.00 76.44 389 LEU A CA 1
ATOM 2916 C C . LEU A 1 389 ? -0.023 -16.116 1.247 1.00 76.44 389 LEU A C 1
ATOM 2918 O O . LEU A 1 389 ? -1.072 -16.455 1.795 1.00 76.44 389 LEU A O 1
ATOM 2922 N N . ASP A 1 390 ? 0.939 -15.477 1.905 1.00 80.50 390 ASP A N 1
ATOM 2923 C CA . ASP A 1 390 ? 0.831 -15.003 3.283 1.00 80.50 390 ASP A CA 1
ATOM 2924 C C . ASP A 1 390 ? -0.333 -14.027 3.480 1.00 80.50 390 ASP A C 1
ATOM 2926 O O . ASP A 1 390 ? -1.103 -14.176 4.439 1.00 80.50 390 ASP A O 1
ATOM 2930 N N . SER A 1 391 ? -0.506 -13.086 2.551 1.00 78.62 391 SER A N 1
ATOM 2931 C CA . SER A 1 391 ? -1.605 -12.114 2.534 1.00 78.62 391 SER A CA 1
ATOM 2932 C C . SER A 1 391 ? -2.983 -12.761 2.366 1.00 78.62 391 SER A C 1
ATOM 2934 O O . SER A 1 391 ? -3.981 -12.231 2.849 1.00 78.62 391 SER A O 1
ATOM 2936 N N . LEU A 1 392 ? -3.065 -13.924 1.713 1.00 81.75 392 LEU A N 1
ATOM 2937 C CA . LEU A 1 392 ? -4.316 -14.668 1.518 1.00 81.75 392 LEU A CA 1
ATOM 2938 C C . LEU A 1 392 ? -4.601 -15.661 2.654 1.00 81.75 392 LEU A C 1
ATOM 2940 O O . LEU A 1 392 ? -5.739 -15.766 3.121 1.00 81.75 392 LEU A O 1
ATOM 2944 N N . LEU A 1 393 ? -3.584 -16.377 3.140 1.00 87.25 393 LEU A N 1
ATOM 2945 C CA . LEU A 1 393 ? -3.736 -17.383 4.197 1.00 87.25 393 LEU A CA 1
ATOM 2946 C C . LEU A 1 393 ? -4.017 -16.765 5.568 1.00 87.25 393 LEU A C 1
ATOM 2948 O O . LEU A 1 393 ? -4.776 -17.330 6.365 1.00 87.25 393 LEU A O 1
ATOM 2952 N N . SER A 1 394 ? -3.422 -15.610 5.865 1.00 90.56 394 SER A N 1
ATOM 2953 C CA . SER A 1 394 ? -3.517 -15.004 7.197 1.00 90.56 394 SER A CA 1
ATOM 2954 C C . SER A 1 394 ? -4.935 -14.511 7.538 1.00 90.56 394 SER A C 1
ATOM 2956 O O . SER A 1 394 ? -5.434 -14.851 8.618 1.00 90.56 394 SER A O 1
ATOM 2958 N N . PRO A 1 395 ? -5.663 -13.818 6.636 1.00 89.62 395 PRO A N 1
ATOM 2959 C CA . PRO A 1 395 ? -7.067 -13.464 6.861 1.00 89.62 395 PRO A CA 1
ATOM 2960 C C . PRO A 1 395 ? -7.985 -14.688 6.957 1.00 89.62 395 PRO A C 1
ATOM 2962 O O . PRO A 1 395 ? -8.887 -14.718 7.796 1.00 89.62 395 PRO A O 1
ATOM 2965 N N . VAL A 1 396 ? -7.745 -15.730 6.149 1.00 91.19 396 VAL A N 1
ATOM 2966 C CA . VAL A 1 396 ? -8.509 -16.990 6.224 1.00 91.19 396 VAL A CA 1
ATOM 2967 C C . VAL A 1 396 ? -8.323 -17.645 7.590 1.00 91.19 396 VAL A C 1
ATOM 2969 O O . VAL A 1 396 ? -9.299 -18.049 8.227 1.00 91.19 396 VAL A O 1
ATOM 2972 N N . THR A 1 397 ? -7.088 -17.684 8.085 1.00 93.31 397 THR A N 1
ATOM 2973 C CA . THR A 1 397 ? -6.778 -18.217 9.416 1.00 93.31 397 THR A CA 1
ATOM 2974 C C . THR A 1 397 ? -7.485 -17.423 10.507 1.00 93.31 397 THR A C 1
ATOM 2976 O O . THR A 1 397 ? -8.096 -18.019 11.392 1.00 93.31 397 THR A O 1
ATOM 2979 N N . SER A 1 398 ? -7.480 -16.093 10.420 1.00 94.12 398 SER A N 1
ATOM 2980 C CA . SER A 1 398 ? -8.211 -15.221 11.344 1.00 94.12 398 SER A CA 1
ATOM 2981 C C . SER A 1 398 ? -9.704 -15.560 11.395 1.00 94.12 398 SER A C 1
ATOM 2983 O O . SER A 1 398 ? -10.253 -15.761 12.480 1.00 94.12 398 SER A O 1
ATOM 2985 N N . VAL A 1 399 ? -10.352 -15.743 10.238 1.00 94.12 399 VAL A N 1
ATOM 2986 C CA . VAL A 1 399 ? -11.763 -16.163 10.153 1.00 94.12 399 VAL A CA 1
ATOM 2987 C C . VAL A 1 399 ? -11.983 -17.525 10.816 1.00 94.12 399 VAL A C 1
ATOM 2989 O O . VAL A 1 399 ? -12.876 -17.667 11.655 1.00 94.12 399 VAL A O 1
ATOM 2992 N N . VAL A 1 400 ? -11.172 -18.526 10.468 1.00 95.25 400 VAL A N 1
ATOM 2993 C CA . VAL A 1 400 ? -11.305 -19.893 10.994 1.00 95.25 400 VAL A CA 1
ATOM 2994 C C . VAL A 1 400 ? -11.116 -19.914 12.511 1.00 95.25 400 VAL A C 1
ATOM 2996 O O . VAL A 1 400 ? -11.969 -20.440 13.231 1.00 95.25 400 VAL A O 1
ATOM 2999 N N . VAL A 1 401 ? -10.049 -19.288 13.013 1.00 95.44 401 VAL A N 1
ATOM 3000 C CA . VAL A 1 401 ? -9.758 -19.192 14.449 1.00 95.44 401 VAL A CA 1
ATOM 3001 C C . VAL A 1 401 ? -10.888 -18.473 15.177 1.00 95.44 401 VAL A C 1
ATOM 3003 O O . VAL A 1 401 ? -11.351 -18.970 16.201 1.00 95.44 401 VAL A O 1
ATOM 3006 N N . MET A 1 402 ? -11.395 -17.361 14.639 1.00 95.25 402 MET A N 1
ATOM 3007 C CA . MET A 1 402 ? -12.480 -16.593 15.254 1.00 95.25 402 MET A CA 1
ATOM 3008 C C . MET A 1 402 ? -13.717 -17.450 15.532 1.00 95.25 402 MET A C 1
ATOM 3010 O O . MET A 1 402 ? -14.263 -17.429 16.642 1.00 95.25 402 MET A O 1
ATOM 3014 N N . PHE A 1 403 ? -14.178 -18.199 14.526 1.00 94.56 403 PHE A N 1
ATOM 3015 C CA . PHE A 1 403 ? -15.388 -19.010 14.639 1.00 94.56 403 PHE A CA 1
ATOM 3016 C C . PHE A 1 403 ? -15.165 -20.263 15.483 1.00 94.56 403 PHE A C 1
ATOM 3018 O O . PHE A 1 403 ? -16.017 -20.576 16.317 1.00 94.56 403 PHE A O 1
ATOM 3025 N N . LEU A 1 404 ? -14.026 -20.946 15.331 1.00 94.38 404 LEU A N 1
ATOM 3026 C CA . LEU A 1 404 ? -13.692 -22.114 16.151 1.00 94.38 404 LEU A CA 1
ATOM 3027 C C . LEU A 1 404 ? -13.562 -21.741 17.629 1.00 94.38 404 LEU A C 1
ATOM 3029 O O . LEU A 1 404 ? -14.150 -22.399 18.486 1.00 94.38 404 LEU A O 1
ATOM 3033 N N . TRP A 1 405 ? -12.864 -20.648 17.930 1.00 94.31 405 TRP A N 1
ATOM 3034 C CA . TRP A 1 405 ? -12.703 -20.154 19.294 1.00 94.31 405 TRP A CA 1
ATOM 3035 C C . TRP A 1 405 ? -14.050 -19.776 19.909 1.00 94.31 405 TRP A C 1
ATOM 3037 O O . TRP A 1 405 ? -14.387 -20.223 21.005 1.00 94.31 405 TRP A O 1
ATOM 3047 N N . SER A 1 406 ? -14.864 -19.019 19.165 1.00 91.31 406 SER A N 1
ATOM 3048 C CA . SER A 1 406 ? -16.207 -18.627 19.605 1.00 91.31 406 SER A CA 1
ATOM 3049 C C . SER A 1 406 ? -17.108 -19.839 19.848 1.00 91.31 406 SER A C 1
ATOM 3051 O O . SER A 1 406 ? -17.897 -19.847 20.794 1.00 91.31 406 SER A O 1
ATOM 3053 N N . PHE A 1 407 ? -17.001 -20.875 19.013 1.00 92.00 407 PHE A N 1
ATOM 3054 C CA . PHE A 1 407 ? -17.747 -22.120 19.171 1.00 92.00 407 PHE A CA 1
ATOM 3055 C C . PHE A 1 407 ? -17.344 -22.869 20.446 1.00 92.00 407 PHE A C 1
ATOM 3057 O O . PHE A 1 407 ? -18.216 -23.316 21.196 1.00 92.00 407 PHE A O 1
ATOM 3064 N N . ILE A 1 408 ? -16.042 -22.971 20.726 1.00 91.19 408 ILE A N 1
ATOM 3065 C CA . ILE A 1 408 ? -15.531 -23.640 21.928 1.00 91.19 408 ILE A CA 1
ATOM 3066 C C . ILE A 1 408 ? -15.957 -22.883 23.190 1.00 91.19 408 ILE A C 1
ATOM 3068 O O . ILE A 1 408 ? -16.508 -23.506 24.097 1.00 91.19 408 ILE A O 1
ATOM 3072 N N . GLU A 1 409 ? -15.782 -21.558 23.240 1.00 88.94 409 GLU A N 1
ATOM 3073 C CA . GLU A 1 409 ? -16.183 -20.742 24.400 1.00 88.94 409 GLU A CA 1
ATOM 3074 C C . GLU A 1 409 ? -17.668 -20.907 24.731 1.00 88.94 409 GLU A C 1
ATOM 3076 O O . GLU A 1 409 ? -18.037 -21.055 25.894 1.00 88.94 409 GLU A O 1
ATOM 3081 N N . ARG A 1 410 ? -18.526 -20.973 23.708 1.00 85.94 410 ARG A N 1
ATOM 3082 C CA . ARG A 1 410 ? -19.968 -21.204 23.886 1.00 85.94 410 ARG A CA 1
ATOM 3083 C C . ARG A 1 410 ? -20.295 -22.599 24.374 1.00 85.94 410 ARG A C 1
ATOM 3085 O O . ARG A 1 410 ? -21.194 -22.760 25.188 1.00 85.94 410 ARG A O 1
ATOM 3092 N N . LYS A 1 411 ? -19.599 -23.614 23.862 1.00 89.81 411 LYS A N 1
ATOM 3093 C CA . LYS A 1 411 ? -19.823 -25.001 24.277 1.00 89.81 411 LYS A CA 1
ATOM 3094 C C . LYS A 1 411 ? -19.387 -25.229 25.725 1.00 89.81 411 LYS A C 1
ATOM 3096 O O . LYS A 1 411 ? -19.974 -26.058 26.410 1.00 89.81 411 LYS A O 1
ATOM 3101 N N . MET A 1 412 ? -18.352 -24.520 26.168 1.00 85.44 412 MET A N 1
ATOM 3102 C CA . MET A 1 412 ? -17.810 -24.623 27.524 1.00 85.44 412 MET A CA 1
ATOM 3103 C C . MET A 1 412 ? -18.424 -23.618 28.510 1.00 85.44 412 MET A C 1
ATOM 3105 O O . MET A 1 412 ? -18.101 -23.695 29.692 1.00 85.44 412 MET A O 1
ATOM 3109 N N . ASP A 1 413 ? -19.250 -22.685 28.023 1.00 81.50 413 ASP A N 1
ATOM 3110 C CA . ASP A 1 413 ? -19.831 -21.554 28.764 1.00 81.50 413 ASP A CA 1
ATOM 3111 C C . ASP A 1 413 ? -18.804 -20.788 29.623 1.00 81.50 413 ASP A C 1
ATOM 3113 O O . ASP A 1 413 ? -19.065 -20.354 30.744 1.00 81.50 413 ASP A O 1
ATOM 3117 N N . ARG A 1 414 ? -17.574 -20.669 29.108 1.00 78.81 414 ARG A N 1
ATOM 3118 C CA . ARG A 1 414 ? -16.459 -19.983 29.773 1.00 78.81 414 ARG A CA 1
ATOM 3119 C C . ARG A 1 414 ? -15.508 -19.384 28.749 1.00 78.81 414 ARG A C 1
ATOM 3121 O O . ARG A 1 414 ? -15.338 -19.931 27.659 1.00 78.81 414 ARG A O 1
ATOM 3128 N N . THR A 1 415 ? -14.836 -18.301 29.124 1.00 78.69 415 THR A N 1
ATOM 3129 C CA . THR A 1 415 ? -13.765 -17.725 28.306 1.00 78.69 415 THR A CA 1
ATOM 3130 C C . THR A 1 415 ? -12.549 -18.648 28.313 1.00 78.69 415 THR A C 1
ATOM 3132 O O . THR A 1 415 ? -12.170 -19.192 29.353 1.00 78.69 415 THR A O 1
ATOM 3135 N N . LEU A 1 416 ? -11.920 -18.831 27.151 1.00 82.06 416 LEU A N 1
ATOM 3136 C CA . LEU A 1 416 ? -10.663 -19.588 27.058 1.00 82.06 416 LEU A CA 1
ATOM 3137 C C . LEU A 1 416 ? -9.468 -18.756 27.537 1.00 82.06 416 LEU A C 1
ATOM 3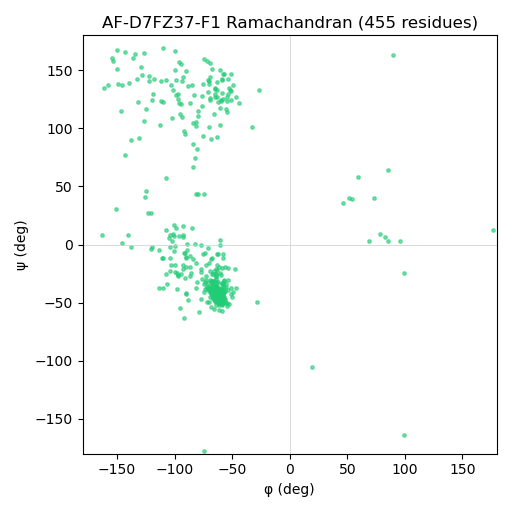139 O O . LEU A 1 416 ? -8.465 -19.299 27.995 1.00 82.06 416 LEU A O 1
ATOM 3143 N N . TRP A 1 417 ? -9.599 -17.433 27.482 1.00 82.00 417 TRP A N 1
ATOM 3144 C CA . TRP A 1 417 ? -8.629 -16.486 28.009 1.00 82.00 417 TRP A CA 1
ATOM 3145 C C . TRP A 1 417 ? -8.704 -16.427 29.540 1.00 82.00 417 TRP A C 1
ATOM 3147 O O . TRP A 1 417 ? -9.504 -15.684 30.104 1.00 82.00 417 TRP A O 1
ATOM 3157 N N . THR A 1 418 ? -7.879 -17.226 30.218 1.00 73.81 418 THR A N 1
ATOM 3158 C CA . THR A 1 418 ? -7.808 -17.286 31.693 1.00 73.81 418 THR A CA 1
ATOM 3159 C C . THR A 1 418 ? -6.796 -16.312 32.296 1.00 73.81 418 THR A C 1
ATOM 3161 O O . THR A 1 418 ? -6.885 -15.983 33.475 1.00 73.81 418 THR A O 1
ATOM 3164 N N . CYS A 1 419 ? -5.841 -15.838 31.495 1.00 73.38 419 CYS A N 1
ATOM 3165 C CA . CYS A 1 419 ? -4.795 -14.900 31.904 1.00 73.38 419 CYS A CA 1
ATOM 3166 C C . CYS A 1 419 ? -5.175 -13.423 31.716 1.00 73.38 419 CYS A C 1
ATOM 3168 O O . CYS A 1 419 ? -4.457 -12.547 32.195 1.00 73.38 419 CYS A O 1
ATOM 3170 N N . LEU A 1 420 ? -6.284 -13.134 31.027 1.00 70.56 420 LEU A N 1
ATOM 3171 C CA . LEU A 1 420 ? -6.737 -11.767 30.784 1.00 70.56 420 LEU A CA 1
ATOM 3172 C C . LEU A 1 420 ? -7.732 -11.318 31.861 1.00 70.56 420 LEU A C 1
ATOM 3174 O O . LEU A 1 420 ? -8.601 -12.099 32.258 1.00 70.56 420 LEU A O 1
ATOM 3178 N N . PRO A 1 421 ? -7.663 -10.055 32.320 1.00 67.12 421 PRO A N 1
ATOM 3179 C CA . PRO A 1 421 ? -8.665 -9.519 33.227 1.00 67.12 421 PRO A CA 1
ATOM 3180 C C . PRO A 1 421 ? -10.061 -9.592 32.597 1.00 67.12 421 PRO A C 1
ATOM 3182 O O . PRO A 1 421 ? -10.266 -9.112 31.484 1.00 67.12 421 PRO A O 1
ATOM 3185 N N . ALA A 1 422 ? -11.048 -10.129 33.321 1.00 65.25 422 ALA A N 1
ATOM 3186 C CA . ALA A 1 422 ? -12.405 -10.320 32.793 1.00 65.25 422 ALA A CA 1
ATOM 3187 C C . ALA A 1 422 ? -13.038 -9.020 32.248 1.00 65.25 422 ALA A C 1
ATOM 3189 O O . ALA A 1 422 ? -13.729 -9.043 31.235 1.00 65.25 422 ALA A O 1
ATOM 3190 N N . HIS A 1 423 ? -12.723 -7.871 32.858 1.00 66.50 423 HIS A N 1
ATOM 3191 C CA . HIS A 1 423 ? -13.203 -6.554 32.426 1.00 66.50 423 HIS A CA 1
ATOM 3192 C C . HIS A 1 423 ? -12.649 -6.082 31.065 1.00 66.50 423 HIS A C 1
ATOM 3194 O O . HIS A 1 423 ? -13.134 -5.091 30.532 1.00 66.50 423 HIS A O 1
ATOM 3200 N N . TRP A 1 424 ? -11.635 -6.753 30.504 1.00 64.81 424 TRP A N 1
ATOM 3201 C CA . TRP A 1 424 ? -11.118 -6.465 29.155 1.00 64.81 424 TRP A CA 1
ATOM 3202 C C . TRP A 1 424 ? -11.899 -7.208 28.069 1.00 64.81 424 TRP A C 1
ATOM 3204 O O . TRP A 1 424 ? -11.912 -6.774 26.919 1.00 64.81 424 TRP A O 1
ATOM 3214 N N . LEU A 1 425 ? -12.535 -8.324 28.432 1.00 63.59 425 LEU A N 1
ATOM 3215 C CA . LEU A 1 425 ? -13.334 -9.168 27.540 1.00 63.59 425 LEU A CA 1
ATOM 3216 C C . LEU A 1 425 ? -14.835 -8.893 27.672 1.00 63.59 425 LEU A C 1
ATOM 3218 O O . LEU A 1 425 ? -15.605 -9.252 26.782 1.00 63.59 425 LEU A O 1
ATOM 3222 N N . ASP A 1 426 ? -15.248 -8.244 28.760 1.00 61.88 426 ASP A N 1
ATOM 3223 C CA . ASP A 1 426 ? -16.584 -7.691 28.902 1.00 61.88 426 ASP A CA 1
ATOM 3224 C C . ASP A 1 426 ? -16.679 -6.400 28.066 1.00 61.88 426 ASP A C 1
ATOM 3226 O O . ASP A 1 426 ? -15.928 -5.453 28.321 1.00 61.88 426 ASP A O 1
ATOM 3230 N N . PRO A 1 427 ? -17.567 -6.319 27.056 1.00 52.56 427 PRO A N 1
ATOM 3231 C CA . PRO A 1 427 ? -17.717 -5.117 26.242 1.00 52.56 427 PRO A CA 1
ATOM 3232 C C . PRO A 1 427 ? -18.073 -3.864 27.059 1.00 52.56 427 PRO A C 1
ATOM 3234 O O . PRO A 1 427 ? -17.998 -2.762 26.519 1.00 52.56 427 PRO A O 1
ATOM 3237 N N . GLY A 1 428 ? -18.449 -3.983 28.340 1.00 44.50 428 GLY A N 1
ATOM 3238 C CA . GLY A 1 428 ? -18.743 -2.837 29.208 1.00 44.50 428 GLY A CA 1
ATOM 3239 C C . GLY A 1 428 ? -20.021 -2.090 28.811 1.00 44.50 428 GLY A C 1
ATOM 3240 O O . GLY A 1 428 ? -20.377 -1.089 29.427 1.00 44.50 428 GLY A O 1
ATOM 3241 N N . TYR A 1 429 ? -20.734 -2.589 27.799 1.00 42.31 429 TYR A N 1
ATOM 3242 C CA . TYR A 1 429 ? -22.072 -2.174 27.416 1.00 42.31 429 TYR A CA 1
ATOM 3243 C C . TYR A 1 429 ? -22.944 -3.420 27.232 1.00 42.31 429 TYR A C 1
ATOM 3245 O O . TYR A 1 429 ? -22.655 -4.312 26.434 1.00 42.31 429 TYR A O 1
ATOM 3253 N N . THR A 1 430 ? -24.048 -3.486 27.970 1.00 31.12 430 THR A N 1
ATOM 3254 C CA . THR A 1 430 ? -25.101 -4.470 27.731 1.00 31.12 430 THR A CA 1
ATOM 3255 C C . THR A 1 430 ? -25.958 -3.982 26.567 1.00 31.12 430 THR A C 1
ATOM 3257 O O . THR A 1 430 ? -26.699 -3.006 26.677 1.00 31.12 430 THR A O 1
ATOM 3260 N N . LEU A 1 431 ? -25.873 -4.659 25.418 1.00 31.73 431 LEU A N 1
ATOM 3261 C CA . LEU A 1 431 ? -26.865 -4.492 24.354 1.00 31.73 431 LEU A CA 1
ATOM 3262 C C . LEU A 1 431 ? -28.191 -5.081 24.850 1.00 31.73 431 LEU A C 1
ATOM 3264 O O . LEU A 1 431 ? -28.453 -6.275 24.690 1.00 31.73 431 LEU A O 1
ATOM 3268 N N . ASN A 1 432 ? -29.026 -4.254 25.480 1.00 28.25 432 ASN A N 1
ATOM 3269 C CA . ASN A 1 432 ? -30.386 -4.653 25.819 1.00 28.25 432 ASN A CA 1
ATOM 3270 C C . ASN A 1 432 ? -31.131 -5.021 24.528 1.00 28.25 432 ASN A C 1
ATOM 3272 O O . ASN A 1 432 ? -31.228 -4.224 23.596 1.00 28.25 432 ASN A O 1
ATOM 3276 N N . LYS A 1 433 ? -31.656 -6.252 24.483 1.00 32.44 433 LYS A N 1
ATOM 3277 C CA . LYS A 1 433 ? -32.304 -6.901 23.326 1.00 32.44 433 LYS A CA 1
ATOM 3278 C C . LYS A 1 433 ? -33.555 -6.185 22.778 1.00 32.44 433 LYS A C 1
ATOM 3280 O O . LYS A 1 433 ? -34.179 -6.712 21.862 1.00 32.44 433 LYS A O 1
ATOM 3285 N N . THR A 1 434 ? -33.926 -5.016 23.295 1.00 33.91 434 THR A N 1
ATOM 3286 C CA . THR A 1 434 ? -35.225 -4.376 23.032 1.00 33.91 434 THR A CA 1
ATOM 3287 C C . THR A 1 434 ? -35.194 -2.861 22.845 1.00 33.91 434 THR A C 1
ATOM 3289 O O . THR A 1 434 ? -36.256 -2.265 22.710 1.00 33.91 434 THR A O 1
ATOM 3292 N N . SER A 1 435 ? -34.035 -2.212 22.768 1.00 31.91 435 SER A N 1
ATOM 3293 C CA . SER A 1 435 ? -33.984 -0.748 22.671 1.00 31.91 435 SER A CA 1
ATOM 3294 C C . SER A 1 435 ? -33.183 -0.287 21.457 1.00 31.91 435 SER A C 1
ATOM 3296 O O . SER A 1 435 ? -31.970 -0.485 21.377 1.00 31.91 435 SER A O 1
ATOM 3298 N N . THR A 1 436 ? -33.877 0.393 20.539 1.00 32.31 436 THR A N 1
ATOM 3299 C CA . THR A 1 436 ? -33.379 1.625 19.906 1.00 32.31 436 THR A CA 1
ATOM 3300 C C . THR A 1 436 ? -32.394 2.326 20.836 1.00 32.31 436 THR A C 1
ATOM 3302 O O . THR A 1 436 ? -32.714 2.443 22.015 1.00 32.31 436 THR A O 1
ATOM 3305 N N . LEU A 1 437 ? -31.235 2.761 20.321 1.00 30.41 437 LEU A N 1
ATOM 3306 C CA . LEU A 1 437 ? -30.260 3.607 21.026 1.00 30.41 437 LEU A CA 1
ATOM 3307 C C . LEU A 1 437 ? -30.983 4.552 21.995 1.00 30.41 437 LEU A C 1
ATOM 3309 O O . LEU A 1 437 ? -31.594 5.530 21.569 1.00 30.41 437 LEU A O 1
ATOM 3313 N N . ASP A 1 438 ? -30.982 4.206 23.281 1.00 26.42 438 ASP A N 1
ATOM 3314 C CA . ASP A 1 438 ? -31.689 4.974 24.291 1.00 26.42 438 ASP A CA 1
ATOM 3315 C C . ASP A 1 438 ? -30.766 6.116 24.706 1.00 26.42 438 ASP A C 1
ATOM 3317 O O . ASP A 1 438 ? -29.955 6.011 25.627 1.00 26.42 438 ASP A O 1
ATOM 3321 N N . VAL A 1 439 ? -30.851 7.205 23.939 1.00 35.12 439 VAL A N 1
ATOM 3322 C CA . VAL A 1 439 ? -30.079 8.441 24.130 1.00 35.12 439 VAL A CA 1
ATOM 3323 C C . VAL A 1 439 ? -30.403 9.099 25.487 1.00 35.12 439 VAL A C 1
ATOM 3325 O O . VAL A 1 439 ? -29.694 10.007 25.918 1.00 35.12 439 VAL A O 1
ATOM 3328 N N . SER A 1 440 ? -31.404 8.613 26.231 1.00 27.31 440 SER A N 1
ATOM 3329 C CA . SER A 1 440 ? -31.780 9.149 27.544 1.00 27.31 440 SER A CA 1
ATOM 3330 C C . SER A 1 440 ? -30.801 8.814 28.679 1.00 27.31 440 SER A C 1
ATOM 3332 O O . SER A 1 440 ? -30.790 9.518 29.683 1.00 27.31 440 SER A O 1
ATOM 3334 N N . LYS A 1 441 ? -29.913 7.818 28.526 1.00 29.00 441 LYS A N 1
ATOM 3335 C CA . LYS A 1 441 ? -28.792 7.588 29.471 1.00 29.00 441 LYS A CA 1
ATOM 3336 C C . LYS A 1 441 ? -27.484 8.276 29.065 1.00 29.00 441 LYS A C 1
ATOM 3338 O O . LYS A 1 441 ? -26.460 8.082 29.711 1.00 29.00 441 LYS A O 1
ATOM 3343 N N . THR A 1 442 ? -27.538 9.125 28.038 1.00 32.75 442 THR A N 1
ATOM 3344 C CA . THR A 1 442 ? -26.458 10.044 27.627 1.00 32.75 442 THR A CA 1
ATOM 3345 C C . THR A 1 442 ? -26.629 11.458 28.197 1.00 32.75 442 THR A C 1
ATOM 3347 O O . THR A 1 442 ? -25.859 12.357 27.858 1.00 32.75 442 THR A O 1
ATOM 3350 N N . SER A 1 443 ? -27.592 11.686 29.096 1.00 30.84 443 SER A N 1
ATOM 3351 C CA . SER A 1 443 ? -27.727 12.956 29.818 1.00 30.84 443 SER A CA 1
ATOM 3352 C C . SER A 1 443 ? -26.780 13.001 31.022 1.00 30.84 443 SER A C 1
ATOM 3354 O O . SER A 1 443 ? -27.177 12.800 32.168 1.00 30.84 443 SER A O 1
ATOM 3356 N N . THR A 1 444 ? -25.494 13.185 30.747 1.00 31.03 444 THR A N 1
ATOM 3357 C CA . THR A 1 444 ? -24.539 13.856 31.661 1.00 31.03 444 THR A CA 1
ATOM 3358 C C . THR A 1 444 ? -23.256 14.310 30.957 1.00 31.03 444 THR A C 1
ATOM 3360 O O . THR A 1 444 ? -22.338 14.783 31.613 1.00 31.03 444 THR A O 1
ATOM 3363 N N . ILE A 1 445 ? -23.182 14.218 29.621 1.00 32.56 445 ILE A N 1
ATOM 3364 C CA . ILE A 1 445 ? -22.045 14.734 28.830 1.00 32.56 445 ILE A CA 1
ATOM 3365 C C . ILE A 1 445 ? -22.509 15.795 27.801 1.00 32.56 445 ILE A C 1
ATOM 3367 O O . ILE A 1 445 ? -21.692 16.427 27.143 1.00 32.56 445 ILE A O 1
ATOM 3371 N N . ALA A 1 446 ? -23.819 16.052 27.685 1.00 28.72 446 ALA A N 1
ATOM 3372 C CA . ALA A 1 446 ? -24.383 16.956 26.675 1.00 28.72 446 ALA A CA 1
ATOM 3373 C C . ALA A 1 446 ? -24.750 18.375 27.169 1.00 28.72 446 ALA A C 1
ATOM 3375 O O . ALA A 1 446 ? -25.079 19.207 26.329 1.00 28.72 446 ALA A O 1
ATOM 3376 N N . ASP A 1 447 ? -24.651 18.683 28.470 1.00 26.05 447 ASP A N 1
ATOM 3377 C CA . ASP A 1 447 ? -25.090 19.988 29.010 1.00 26.05 447 ASP A CA 1
ATOM 3378 C C . ASP A 1 447 ? -23.971 21.022 29.255 1.00 26.05 447 ASP A C 1
ATOM 3380 O O . ASP A 1 447 ? -24.273 22.172 29.557 1.00 26.05 447 ASP A O 1
ATOM 3384 N N . ASP A 1 448 ? -22.697 20.696 29.004 1.00 28.19 448 ASP A N 1
ATOM 3385 C CA . ASP A 1 448 ? -21.589 21.673 29.099 1.00 28.19 448 ASP A CA 1
ATOM 3386 C C . ASP A 1 448 ? -21.152 22.259 27.737 1.00 28.19 448 ASP A C 1
ATOM 3388 O O . ASP A 1 448 ? -20.128 22.932 27.627 1.00 28.19 448 ASP A O 1
ATOM 3392 N N . ALA A 1 449 ? -21.950 22.082 26.677 1.00 27.91 449 ALA A N 1
ATOM 3393 C CA . ALA A 1 449 ? -21.700 22.691 25.361 1.00 27.91 449 ALA A CA 1
ATOM 3394 C C . ALA A 1 449 ? -22.244 24.133 25.220 1.00 27.91 449 ALA A C 1
ATOM 3396 O O . ALA A 1 449 ? -22.318 24.668 24.111 1.00 27.91 449 ALA A O 1
ATOM 3397 N N . HIS A 1 450 ? -22.608 24.782 26.331 1.00 28.50 450 HIS A N 1
ATOM 3398 C CA . HIS A 1 450 ? -23.182 26.130 26.352 1.00 28.50 450 HIS A CA 1
ATOM 3399 C C . HIS A 1 450 ? -22.439 27.121 27.260 1.00 28.50 450 HIS A C 1
ATOM 3401 O O . HIS A 1 450 ? -23.080 27.956 27.880 1.00 28.50 450 HIS A O 1
ATOM 3407 N N . VAL A 1 451 ? -21.101 27.134 27.305 1.00 28.45 451 VAL A N 1
ATOM 3408 C CA . VAL A 1 451 ? -20.359 28.311 27.808 1.00 28.45 451 VAL A CA 1
ATOM 3409 C C . VAL A 1 451 ? -19.035 28.489 27.053 1.00 28.45 451 VAL A C 1
ATOM 3411 O O . VAL A 1 451 ? -18.298 27.536 26.839 1.00 28.45 451 VAL A O 1
ATOM 3414 N N . ALA A 1 452 ? -18.742 29.748 26.712 1.00 26.38 452 ALA A N 1
ATOM 3415 C CA . ALA A 1 452 ? -17.496 30.291 26.158 1.00 26.38 452 ALA A CA 1
ATOM 3416 C C . ALA A 1 452 ? -17.306 30.227 24.628 1.00 26.38 452 ALA A C 1
ATOM 3418 O O . ALA A 1 452 ? -16.321 29.712 24.105 1.00 26.38 452 ALA A O 1
ATOM 3419 N N . ALA A 1 453 ? -18.180 30.942 23.913 1.00 26.41 453 ALA A N 1
ATOM 3420 C CA . ALA A 1 453 ? -17.685 31.802 22.843 1.00 26.41 453 ALA A CA 1
ATOM 3421 C C . ALA A 1 453 ? -16.744 32.849 23.473 1.00 26.41 453 ALA A C 1
ATOM 3423 O O . ALA A 1 453 ? -17.203 33.782 24.129 1.00 26.41 453 ALA A O 1
ATOM 3424 N N . VAL A 1 454 ? -15.432 32.666 23.329 1.00 25.53 454 VAL A N 1
ATOM 3425 C CA . VAL A 1 454 ? -14.450 33.728 23.586 1.00 25.53 454 VAL A CA 1
ATOM 3426 C C . VAL A 1 454 ? -14.309 34.515 22.280 1.00 25.53 454 VAL A C 1
ATOM 3428 O O . VAL A 1 454 ? -14.006 33.902 21.253 1.00 25.53 454 VAL A O 1
ATOM 3431 N N . PRO A 1 455 ? -14.573 35.833 22.261 1.00 26.22 455 PRO A N 1
ATOM 3432 C CA . PRO A 1 455 ? -14.367 36.635 21.066 1.00 26.22 455 PRO A CA 1
ATOM 3433 C C . PRO A 1 455 ? -12.874 36.679 20.728 1.00 26.22 455 PRO A C 1
ATOM 3435 O O . PRO A 1 455 ? -12.031 36.870 21.601 1.00 26.22 455 PRO A O 1
ATOM 3438 N N . LEU A 1 456 ? -12.573 36.488 19.445 1.00 28.77 456 LEU A N 1
ATOM 3439 C CA . LEU A 1 456 ? -11.262 36.753 18.867 1.00 28.77 456 LEU A CA 1
ATOM 3440 C C . LEU A 1 456 ? -10.935 38.242 19.045 1.00 28.77 456 LEU A C 1
ATOM 3442 O O . LEU A 1 456 ? -11.633 39.095 18.494 1.00 28.77 456 LEU A O 1
ATOM 3446 N N . SER A 1 457 ? -9.871 38.521 19.795 1.00 32.31 457 SER A N 1
ATOM 3447 C CA . SER A 1 457 ? -9.038 39.719 19.656 1.00 32.31 457 SER A CA 1
ATOM 3448 C C . SER A 1 457 ? -7.639 39.284 19.267 1.00 32.31 457 SER A C 1
ATOM 3450 O O . SER A 1 457 ? -7.118 38.408 20.002 1.00 32.31 457 SER A O 1
#